Protein AF-0000000083320950 (afdb_homodimer)

InterPro domains:
  IPR020471 Aldo-keto reductase [PIRSF000097] (8-265)
  IPR020471 Aldo-keto reductase [PR00069] (37-61)
  IPR020471 Aldo-keto reductase [PR00069] (94-112)
  IPR020471 Aldo-keto reductase [PR00069] (124-141)
  IPR023210 NADP-dependent oxidoreductase domain [PF00248] (13-264)
  IPR036812 NAD(P)-dependent oxidoreductase domain superfamily [G3DSA:3.20.20.100] (5-274)
  IPR036812 NAD(P)-dependent oxidoreductase domain superfamily [SSF51430] (9-266)

Radius of gyration: 23.73 Å; Cα contacts (8 Å, |Δi|>4): 1122; chains: 2; bounding box: 52×66×56 Å

Secondary structure (DSSP, 8-state):
---STTTTT--EE-EE-TTTTS-GGGHHHHHHHHHHHHHTT--EEE--TTGGGGHHHHHHHHHTTTS-GGG-EEEEEE-GGG-SHHHHHHHHHHHHHHHT-S-EEEEEE-S--SS-HHHHHHHHHHHHHTTSEEEEEEES--HHHHHHHHHSTTGGG--EEEEE-BTTB-GGGTTHHHHHHHHT-EEEEE-TT-STTS--S---HHHHHHHHHHTS-HHHHHHHHHTTTS-EEEE-B-SSHHHHHHHHHGGG----HHHHHHHHHHSPPPSS--PPP--/---STTTTT--EE-EE-TTTTS-GGGHHHHHHHHHHHHHTT--EEE--TTGGGGHHHHHHHHHTTTS-GGG-EEEEEE-GGG-SHHHHHHHHHHHHHHHT-S-EEEEEE-S--SS-HHHHHHHHHHHHHTTSEEEEEEES--HHHHHHHHHSTTGGG--EEEEE-SSS--GGGTTHHHHHHHHT-EEEEE-TT-SSSS--S---HHHHHHHHHHTS-HHHHHHHHHTTTS-EEEE-B-SSHHHHHHHHHGGG----HHHHHHHHHHSPPPSS--PPP--

Nearest PDB structures (foldseek):
  6cia-assembly1_A  TM=9.701E-01  e=3.071E-34  Klebsiella pneumoniae
  6ky6-assembly2_B  TM=9.030E-01  e=4.409E-27  Thermotoga maritima MSB8
  3f7j-assembly2_B  TM=9.180E-01  e=3.684E-20  Bacillus subtilis
  3wg6-assembly4_D  TM=8.428E-01  e=8.407E-19  Candida parapsilosis
  3wg6-assembly2_B  TM=8.362E-01  e=5.664E-17  Candida parapsilosis

Structure (mmCIF, N/CA/C/O backbone):
data_AF-0000000083320950-model_v1
#
loop_
_entity.id
_entity.type
_entity.pdbx_description
1 polymer '2,5-diketo-D-gluconic acid reductase B'
#
loop_
_atom_site.group_PDB
_atom_site.id
_atom_site.type_symbol
_atom_site.label_atom_id
_atom_site.label_alt_id
_atom_site.label_comp_id
_atom_site.label_asym_id
_atom_site.label_entity_id
_atom_site.label_seq_id
_atom_site.pdbx_PDB_ins_code
_atom_site.Cartn_x
_atom_site.Cartn_y
_atom_site.Cartn_z
_atom_site.occupancy
_atom_site.B_iso_or_equiv
_atom_site.auth_seq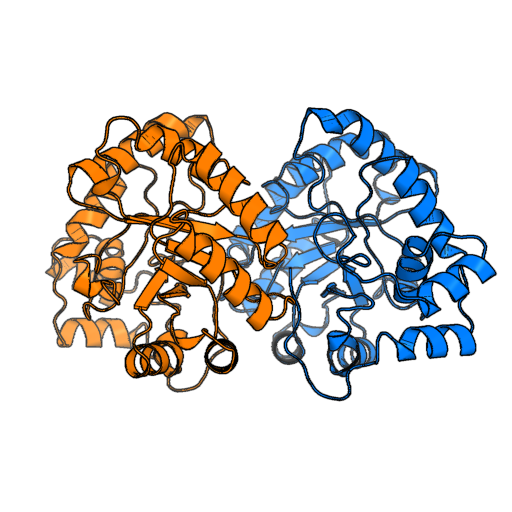_id
_atom_site.auth_comp_id
_atom_site.auth_asym_id
_atom_site.auth_atom_id
_atom_site.pdbx_PDB_model_num
ATOM 1 N N . MET A 1 1 ? -20.391 23.609 9.398 1 37.56 1 MET A N 1
ATOM 2 C CA . MET A 1 1 ? -19.406 22.547 9.492 1 37.56 1 MET A CA 1
ATOM 3 C C . MET A 1 1 ? -18.078 22.984 8.883 1 37.56 1 MET A C 1
ATOM 5 O O . MET A 1 1 ? -18.047 23.656 7.852 1 37.56 1 MET A O 1
ATOM 9 N N . GLU A 1 2 ? -17.031 23.25 9.648 1 46.56 2 GLU A N 1
ATOM 10 C CA . GLU A 1 2 ? -15.727 23.734 9.219 1 46.56 2 GLU A CA 1
ATOM 11 C C . GLU A 1 2 ? -15.211 22.938 8.023 1 46.56 2 GLU A C 1
ATOM 13 O O . GLU A 1 2 ? -15.195 21.703 8.047 1 46.56 2 GLU A O 1
ATOM 18 N N . LYS A 1 3 ? -15.242 23.5 6.902 1 61.16 3 LYS A N 1
ATOM 19 C CA . LYS A 1 3 ? -15.117 22.859 5.594 1 61.16 3 LYS A CA 1
ATOM 20 C C . LYS A 1 3 ? -13.656 22.656 5.215 1 61.16 3 LYS A C 1
ATOM 22 O O . LYS A 1 3 ? -13.352 21.953 4.25 1 61.16 3 LYS A O 1
ATOM 27 N N . SER A 1 4 ? -12.656 23.328 5.996 1 62.25 4 SER A N 1
ATOM 28 C CA . SER A 1 4 ? -11.258 23.203 5.605 1 62.25 4 SER A CA 1
ATOM 29 C C . SER A 1 4 ? -10.344 23.234 6.82 1 62.25 4 SER A C 1
ATOM 31 O O . SER A 1 4 ? -10.766 23.594 7.918 1 62.25 4 SER A O 1
ATOM 33 N N . PHE A 1 5 ? -9.117 22.672 6.605 1 71 5 PHE A N 1
ATOM 34 C CA . PHE A 1 5 ? -8.125 22.719 7.676 1 71 5 PHE A CA 1
ATOM 35 C C . PHE A 1 5 ? -7.898 24.141 8.148 1 71 5 PHE A C 1
ATOM 37 O O . PHE A 1 5 ? -7.75 24.391 9.344 1 71 5 PHE A O 1
ATOM 44 N N . GLN A 1 6 ? -7.973 25.016 7.27 1 55.5 6 GLN A N 1
ATOM 45 C CA . GLN A 1 6 ? -7.742 26.422 7.621 1 55.5 6 GLN A CA 1
ATOM 46 C C . GLN A 1 6 ? -8.828 26.938 8.562 1 55.5 6 GLN A C 1
ATOM 48 O O . GLN A 1 6 ? -8.523 27.625 9.547 1 55.5 6 GLN A O 1
ATOM 53 N N . GLU A 1 7 ? -9.938 26.547 8.242 1 50.44 7 GLU A N 1
ATOM 54 C CA . GLU A 1 7 ? -11.055 27 9.062 1 50.44 7 GLU A CA 1
ATOM 55 C C . GLU A 1 7 ? -11.016 26.375 10.453 1 50.44 7 GLU A C 1
ATOM 57 O O . GLU A 1 7 ? -11.562 26.938 11.406 1 50.44 7 GLU A O 1
ATOM 62 N N . ASN A 1 8 ? -10.258 25.312 10.461 1 54.84 8 ASN A N 1
ATOM 63 C CA . ASN A 1 8 ? -10.156 24.625 11.742 1 54.84 8 ASN A CA 1
ATOM 64 C C . ASN A 1 8 ? -8.828 24.922 12.43 1 54.84 8 ASN A C 1
ATOM 66 O O . ASN A 1 8 ? -8.484 24.266 13.422 1 54.84 8 ASN A O 1
ATOM 70 N N . ASN A 1 9 ? -8.203 26.047 11.938 1 59.62 9 ASN A N 1
ATOM 71 C CA . ASN A 1 9 ? -6.895 26.406 12.461 1 59.62 9 ASN A CA 1
ATOM 72 C C . ASN A 1 9 ? -5.973 25.203 12.547 1 59.62 9 ASN A C 1
ATOM 74 O O . ASN A 1 9 ? -5.293 25 13.555 1 59.62 9 ASN A O 1
ATOM 78 N N . LEU A 1 10 ? -6.199 24.266 11.555 1 66.75 10 LEU A N 1
ATOM 79 C CA . LEU A 1 10 ? -5.465 23.016 11.578 1 66.75 10 LEU A CA 1
ATOM 80 C C . LEU A 1 10 ? -4.363 23 10.523 1 66.75 10 LEU A C 1
ATOM 82 O O . LEU A 1 10 ? -3.635 22.016 10.383 1 66.75 10 LEU A O 1
ATOM 86 N N . SER A 1 11 ? -4.219 24.062 9.734 1 65.31 11 SER A N 1
ATOM 87 C CA . SER A 1 11 ? -3.1 24.062 8.797 1 65.31 11 SER A CA 1
ATOM 88 C C . SER A 1 11 ? -1.766 24.188 9.523 1 65.31 11 SER A C 1
ATOM 90 O O . SER A 1 11 ? -1.722 24.625 10.68 1 65.31 11 SER A O 1
ATOM 92 N N . GLY A 1 12 ? -0.832 23.625 8.859 1 89.12 12 GLY A N 1
ATOM 93 C CA . GLY A 1 12 ? 0.491 23.688 9.461 1 89.12 12 GLY A CA 1
ATOM 94 C C . GLY A 1 12 ? 1.081 22.328 9.758 1 89.12 12 GLY A C 1
ATOM 95 O O . GLY A 1 12 ? 1.312 21.531 8.844 1 89.12 12 GLY A O 1
ATOM 96 N N . LEU A 1 13 ? 1.278 22.109 11.016 1 96.44 13 LEU A N 1
ATOM 97 C CA . LEU A 1 13 ? 2.045 20.938 11.43 1 96.44 13 LEU A CA 1
ATOM 98 C C . LEU A 1 13 ? 1.156 19.938 12.164 1 96.44 13 LEU A C 1
ATOM 100 O O . LEU A 1 13 ? 0.375 20.328 13.039 1 96.44 13 LEU A O 1
ATOM 104 N N . GLY A 1 14 ? 1.091 18.719 11.688 1 97.88 14 GLY A N 1
ATOM 105 C CA . GLY A 1 14 ? 0.548 17.578 12.406 1 97.88 14 GLY A CA 1
ATOM 106 C C . GLY A 1 14 ? 1.589 16.516 12.711 1 97.88 14 GLY A C 1
ATOM 107 O O . GLY A 1 14 ? 2.779 16.719 12.461 1 97.88 14 GLY A O 1
ATOM 108 N N . MET A 1 15 ? 1.146 15.445 13.305 1 98.31 15 MET A N 1
ATOM 109 C CA . MET A 1 15 ? 2.035 14.336 13.648 1 98.31 15 MET A CA 1
ATOM 110 C C . MET A 1 15 ? 1.684 13.086 12.852 1 98.31 15 MET A C 1
ATOM 112 O O . MET A 1 15 ? 0.613 12.508 13.039 1 98.31 15 MET A O 1
ATOM 116 N N . GLY A 1 16 ? 2.566 12.719 11.93 1 97.62 16 GLY A N 1
ATOM 117 C CA . GLY A 1 16 ? 2.439 11.43 11.273 1 97.62 16 GLY A CA 1
ATOM 118 C C . GLY A 1 16 ? 2.98 10.281 12.102 1 97.62 16 GLY A C 1
ATOM 119 O O . GLY A 1 16 ? 3.938 10.453 12.859 1 97.62 16 GLY A O 1
ATOM 120 N N . THR A 1 17 ? 2.393 9.031 11.852 1 97.38 17 THR A N 1
ATOM 121 C CA . THR A 1 17 ? 2.779 7.988 12.797 1 97.38 17 THR A CA 1
ATOM 122 C C . THR A 1 17 ? 3.119 6.695 12.062 1 97.38 17 THR A C 1
ATOM 124 O O . THR A 1 17 ? 3.096 5.617 12.656 1 97.38 17 THR A O 1
ATOM 127 N N . TRP A 1 18 ? 3.346 6.773 10.828 1 91.75 18 TRP A N 1
ATOM 128 C CA . TRP A 1 18 ? 3.834 5.586 10.133 1 91.75 18 TRP A CA 1
ATOM 129 C C . TRP A 1 18 ? 5.117 5.07 10.781 1 91.75 18 TRP A C 1
ATOM 131 O O . TRP A 1 18 ? 6.086 5.82 10.93 1 91.75 18 TRP A O 1
ATOM 141 N N . GLY A 1 19 ? 5.156 3.865 11.172 1 88.31 19 GLY A N 1
ATOM 142 C CA . GLY A 1 19 ? 6.328 3.262 11.797 1 88.31 19 GLY A CA 1
ATOM 143 C C . GLY A 1 19 ? 6.348 3.406 13.305 1 88.31 19 GLY A C 1
ATOM 144 O O . GLY A 1 19 ? 7.246 2.889 13.969 1 88.31 19 GLY A O 1
ATOM 145 N N . ILE A 1 20 ? 5.398 4.121 13.836 1 93.94 20 ILE A N 1
ATOM 146 C CA . ILE A 1 20 ? 5.301 4.328 15.273 1 93.94 20 ILE A CA 1
ATOM 147 C C . ILE A 1 20 ? 4.527 3.174 15.906 1 93.94 20 ILE A C 1
ATOM 149 O O . ILE A 1 20 ? 3.516 2.725 15.367 1 93.94 20 ILE A O 1
ATOM 153 N N . GLY A 1 21 ? 4.941 2.711 17.031 1 93.88 21 GLY A N 1
ATOM 154 C CA . GLY A 1 21 ? 4.227 1.702 17.797 1 93.88 21 GLY A CA 1
ATOM 155 C C . GLY A 1 21 ? 4.551 0.285 17.375 1 93.88 21 GLY A C 1
ATOM 156 O O . GLY A 1 21 ? 3.961 -0.674 17.875 1 93.88 21 GLY A O 1
ATOM 157 N N . GLU A 1 22 ? 5.547 0.138 16.562 1 87.5 22 GLU A N 1
ATOM 158 C CA . GLU A 1 22 ? 5.824 -1.173 15.977 1 87.5 22 GLU A CA 1
ATOM 159 C C . GLU A 1 22 ? 6.961 -1.873 16.719 1 87.5 22 GLU A C 1
ATOM 161 O O . GLU A 1 22 ? 7.137 -3.088 16.594 1 87.5 22 GLU A O 1
ATOM 166 N N . ASP A 1 23 ? 7.715 -1.103 17.469 1 88.25 23 ASP A N 1
ATOM 167 C CA . ASP A 1 23 ? 8.844 -1.608 18.25 1 88.25 23 ASP A CA 1
ATOM 168 C C . ASP A 1 23 ? 8.672 -1.313 19.734 1 88.25 23 ASP A C 1
ATOM 170 O O . ASP A 1 23 ? 8.758 -0.16 20.156 1 88.25 23 ASP A O 1
ATOM 174 N N . ALA A 1 24 ? 8.539 -2.355 20.484 1 90.31 24 ALA A N 1
ATOM 175 C CA . ALA A 1 24 ? 8.266 -2.213 21.906 1 90.31 24 ALA A CA 1
ATOM 176 C C . ALA A 1 24 ? 9.391 -1.448 22.609 1 90.31 24 ALA A C 1
ATOM 178 O O . ALA A 1 24 ? 9.141 -0.718 23.578 1 90.31 24 ALA A O 1
ATOM 179 N N . SER A 1 25 ? 10.586 -1.602 22.141 1 95.12 25 SER A N 1
ATOM 180 C CA . SER A 1 25 ? 11.734 -0.965 22.766 1 95.12 25 SER A CA 1
ATOM 181 C C . SER A 1 25 ? 11.711 0.547 22.578 1 95.12 25 SER A C 1
ATOM 183 O O . SER A 1 25 ? 12.398 1.282 23.281 1 95.12 25 SER A O 1
ATOM 185 N N . LYS A 1 26 ? 10.859 1.024 21.656 1 96.94 26 LYS A N 1
ATOM 186 C CA . LYS A 1 26 ? 10.789 2.451 21.344 1 96.94 26 LYS A CA 1
ATOM 187 C C . LYS A 1 26 ? 9.523 3.074 21.938 1 96.94 26 LYS A C 1
ATOM 189 O O . LYS A 1 26 ? 9.312 4.285 21.828 1 96.94 26 LYS A O 1
ATOM 194 N N . LYS A 1 27 ? 8.742 2.264 22.562 1 97.62 27 LYS A N 1
ATOM 195 C CA . LYS A 1 27 ? 7.406 2.67 22.984 1 97.62 27 LYS A CA 1
ATOM 196 C C . LYS A 1 27 ? 7.473 3.896 23.891 1 97.62 27 LYS A C 1
ATOM 198 O O . LYS A 1 27 ? 6.738 4.863 23.688 1 97.62 27 LYS A O 1
ATOM 203 N N . LYS A 1 28 ? 8.344 3.857 24.844 1 98.19 28 LYS A N 1
ATOM 204 C CA . LYS A 1 28 ? 8.445 4.945 25.812 1 98.19 28 LYS A CA 1
ATOM 205 C C . LYS A 1 28 ? 8.773 6.266 25.125 1 98.19 28 LYS A C 1
ATOM 207 O O . LYS A 1 28 ? 8.133 7.285 25.391 1 98.19 28 LYS A O 1
ATOM 212 N N . ASP A 1 29 ? 9.742 6.23 24.25 1 98.56 29 ASP A N 1
ATOM 213 C CA . ASP A 1 29 ? 10.164 7.43 23.531 1 98.56 29 ASP A CA 1
ATOM 214 C C . ASP A 1 29 ? 9.047 7.934 22.609 1 98.56 29 ASP A C 1
ATOM 216 O O . ASP A 1 29 ? 8.82 9.141 22.516 1 98.56 29 ASP A O 1
ATOM 220 N N . GLU A 1 30 ? 8.391 7.043 21.938 1 98.69 30 GLU A N 1
ATOM 221 C CA . GLU A 1 30 ? 7.336 7.402 21 1 98.69 30 GLU A CA 1
ATOM 222 C C . GLU A 1 30 ? 6.137 8.008 21.719 1 98.69 30 GLU A C 1
ATOM 224 O O . GLU A 1 30 ? 5.562 9 21.266 1 98.69 30 GLU A O 1
ATOM 229 N N . LEU A 1 31 ? 5.816 7.477 22.875 1 98.75 31 LEU A N 1
ATOM 230 C CA . LEU A 1 31 ? 4.766 8.055 23.703 1 98.75 31 LEU A CA 1
ATOM 231 C C . LEU A 1 31 ? 5.129 9.469 24.141 1 98.75 31 LEU A C 1
ATOM 233 O O . LEU A 1 31 ? 4.305 10.383 24.062 1 98.75 31 LEU A O 1
ATOM 237 N N . ALA A 1 32 ? 6.34 9.57 24.562 1 98.75 32 ALA A N 1
ATOM 238 C CA . ALA A 1 32 ? 6.809 10.875 25.031 1 98.75 32 ALA A CA 1
ATOM 239 C C . ALA A 1 32 ? 6.785 11.898 23.906 1 98.75 32 ALA A C 1
ATOM 241 O O . ALA A 1 32 ? 6.426 13.062 24.109 1 98.75 32 ALA A O 1
ATOM 242 N N . ALA A 1 33 ? 7.148 11.508 22.719 1 98.75 33 ALA A N 1
ATOM 243 C CA . ALA A 1 33 ? 7.176 12.414 21.578 1 98.75 33 ALA A CA 1
ATOM 244 C C . ALA A 1 33 ? 5.773 12.898 21.219 1 98.75 33 ALA A C 1
ATOM 246 O O . ALA A 1 33 ? 5.562 14.094 21 1 98.75 33 ALA A O 1
ATOM 247 N N . LEU A 1 34 ? 4.828 11.984 21.188 1 98.75 34 LEU A N 1
ATOM 248 C CA . LEU A 1 34 ? 3.447 12.336 20.875 1 98.75 34 LEU A CA 1
ATOM 249 C C . LEU A 1 34 ? 2.887 13.305 21.922 1 98.75 34 LEU A C 1
ATOM 251 O O . LEU A 1 34 ? 2.281 14.32 21.562 1 98.75 34 LEU A O 1
ATOM 255 N N . ARG A 1 35 ? 3.135 13.031 23.156 1 98.75 35 ARG A N 1
ATOM 256 C CA . ARG A 1 35 ? 2.611 13.875 24.234 1 98.75 35 ARG A CA 1
ATOM 257 C C . ARG A 1 35 ? 3.297 15.234 24.234 1 98.75 35 ARG A C 1
ATOM 259 O O . ARG A 1 35 ? 2.662 16.25 24.531 1 98.75 35 ARG A O 1
ATOM 266 N N . TYR A 1 36 ? 4.59 15.203 23.953 1 98.69 36 TYR A N 1
ATOM 267 C CA . TYR A 1 36 ? 5.281 16.484 23.828 1 98.69 36 TYR A CA 1
ATOM 268 C C . TYR A 1 36 ? 4.621 17.344 22.766 1 98.69 36 TYR A C 1
ATOM 270 O O . TYR A 1 36 ? 4.441 18.562 22.969 1 98.69 36 TYR A O 1
ATOM 278 N N . GLY A 1 37 ? 4.273 16.766 21.594 1 98.12 37 GLY A N 1
ATOM 279 C CA . GLY A 1 37 ? 3.562 17.5 20.547 1 98.12 37 GLY A CA 1
ATOM 280 C C . GLY A 1 37 ? 2.234 18.062 21.031 1 98.12 37 GLY A C 1
ATOM 281 O O . GLY A 1 37 ? 1.955 19.25 20.828 1 98.12 37 GLY A O 1
ATOM 282 N N . LEU A 1 38 ? 1.5 17.25 21.719 1 97.88 38 LEU A N 1
ATOM 283 C CA . LEU A 1 38 ? 0.206 17.672 22.234 1 97.88 38 LEU A CA 1
ATOM 284 C C . LEU A 1 38 ? 0.373 18.797 23.266 1 97.88 38 LEU A C 1
ATOM 286 O O . LEU A 1 38 ? -0.351 19.781 23.219 1 97.88 38 LEU A O 1
ATOM 290 N N . ASP A 1 39 ? 1.307 18.641 24.078 1 98.12 39 ASP A N 1
ATOM 291 C CA . ASP A 1 39 ? 1.548 19.609 25.141 1 98.12 39 ASP A CA 1
ATOM 292 C C . ASP A 1 39 ? 2.062 20.922 24.578 1 98.12 39 ASP A C 1
ATOM 294 O O . ASP A 1 39 ? 2.02 21.953 25.266 1 98.12 39 ASP A O 1
ATOM 298 N N . ASN A 1 40 ? 2.553 20.859 23.375 1 97.19 40 ASN A N 1
ATOM 299 C CA . ASN A 1 40 ? 3.139 22.078 22.797 1 97.19 40 ASN A CA 1
ATOM 300 C C . ASN A 1 40 ? 2.322 22.578 21.625 1 97.19 40 ASN A C 1
ATOM 302 O O . ASN A 1 40 ? 2.869 23.188 20.703 1 97.19 40 ASN A O 1
ATOM 306 N N . GLY A 1 41 ? 1.092 22.266 21.562 1 94.31 41 GLY A N 1
ATOM 307 C CA . GLY A 1 41 ? 0.144 22.984 20.734 1 94.31 41 GLY A CA 1
ATOM 308 C C . GLY A 1 41 ? -0.213 22.25 19.453 1 94.31 41 GLY A C 1
ATOM 309 O O . GLY A 1 41 ? -1.076 22.688 18.703 1 94.31 41 GLY A O 1
ATOM 310 N N . ILE A 1 42 ? 0.445 21.109 19.156 1 96.81 42 ILE A N 1
ATOM 311 C CA . ILE A 1 42 ? 0.049 20.344 17.969 1 96.81 42 ILE A CA 1
ATOM 312 C C . ILE A 1 42 ? -1.266 19.625 18.25 1 96.81 42 ILE A C 1
ATOM 314 O O . ILE A 1 42 ? -1.416 18.969 19.281 1 96.81 42 ILE A O 1
ATOM 318 N N . LYS A 1 43 ? -2.154 19.703 17.281 1 95.5 43 LYS A N 1
ATOM 319 C CA . LYS A 1 43 ? -3.498 19.188 17.531 1 95.5 43 LYS A CA 1
ATOM 320 C C . LYS A 1 43 ? -3.799 17.984 16.641 1 95.5 43 LYS A C 1
ATOM 322 O O . LYS A 1 43 ? -4.742 17.234 16.906 1 95.5 43 LYS A O 1
ATOM 327 N N . VAL A 1 44 ? -3.041 17.828 15.586 1 97.88 44 VAL A N 1
ATOM 328 C CA . VAL A 1 44 ? -3.395 16.812 14.586 1 97.88 44 VAL A CA 1
ATOM 329 C C . VAL A 1 44 ? -2.494 15.594 14.75 1 97.88 44 VAL A C 1
ATOM 331 O O . VAL A 1 44 ? -1.271 15.719 14.828 1 97.88 44 VAL A O 1
ATOM 334 N N . ILE A 1 45 ? -3.035 14.414 14.891 1 98.44 45 ILE A N 1
ATOM 335 C CA . ILE A 1 45 ? -2.348 13.125 14.812 1 98.44 45 ILE A CA 1
ATOM 336 C C . ILE A 1 45 ? -2.912 12.305 13.664 1 98.44 45 ILE A C 1
ATOM 338 O O . ILE A 1 45 ? -4.129 12.117 13.562 1 98.44 45 ILE A O 1
ATOM 342 N N . ASP A 1 46 ? -2.076 11.883 12.789 1 98.56 46 ASP A N 1
ATOM 343 C CA . ASP A 1 46 ? -2.451 11.062 11.641 1 98.56 46 ASP A CA 1
ATOM 344 C C . ASP A 1 46 ? -1.964 9.625 11.82 1 98.56 46 ASP A C 1
ATOM 346 O O . ASP A 1 46 ? -0.8 9.391 12.148 1 98.56 46 ASP A O 1
ATOM 350 N N . THR A 1 47 ? -2.822 8.672 11.562 1 98.62 47 THR A N 1
ATOM 351 C CA . THR A 1 47 ? -2.502 7.25 11.633 1 98.62 47 THR A CA 1
ATOM 352 C C . THR A 1 47 ? -3.314 6.461 10.609 1 98.62 47 THR A C 1
ATOM 354 O O . THR A 1 47 ? -3.824 7.027 9.641 1 98.62 47 THR A O 1
ATOM 357 N N . ALA A 1 48 ? -3.252 5.137 10.664 1 97.94 48 ALA A N 1
ATOM 358 C CA . ALA A 1 48 ? -3.994 4.234 9.781 1 97.94 48 ALA A CA 1
ATOM 359 C C . ALA A 1 48 ? -4.082 2.834 10.383 1 97.94 48 ALA A C 1
ATOM 3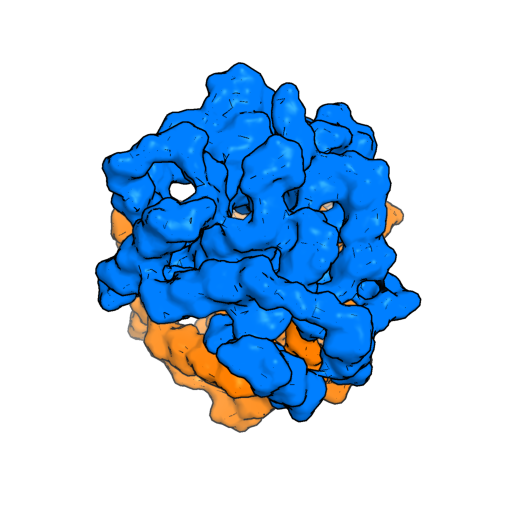61 O O . ALA A 1 48 ? -3.193 2.416 11.133 1 97.94 48 ALA A O 1
ATOM 362 N N . GLU A 1 49 ? -5.137 2.143 9.984 1 95.88 49 GLU A N 1
ATOM 363 C CA . GLU A 1 49 ? -5.242 0.755 10.422 1 95.88 49 GLU A CA 1
ATOM 364 C C . GLU A 1 49 ? -4.066 -0.075 9.914 1 95.88 49 GLU A C 1
ATOM 366 O O . GLU A 1 49 ? -3.65 -1.033 10.57 1 95.88 49 GLU A O 1
ATOM 371 N N . MET A 1 50 ? -3.549 0.401 8.875 1 90.31 50 MET A N 1
ATOM 372 C CA . MET A 1 50 ? -2.463 -0.324 8.219 1 90.31 50 MET A CA 1
ATOM 373 C C . MET A 1 50 ? -1.166 -0.187 9.008 1 90.31 50 MET A C 1
ATOM 375 O O . MET A 1 50 ? -0.308 -1.07 8.961 1 90.31 50 MET A O 1
ATOM 379 N N . TYR A 1 51 ? -0.916 0.863 9.688 1 92.81 51 TYR A N 1
ATOM 380 C CA . TYR A 1 51 ? 0.352 1.121 10.367 1 92.81 51 TYR A CA 1
ATOM 381 C C . TYR A 1 51 ? 0.596 0.103 11.469 1 92.81 51 TYR A C 1
ATOM 383 O O . TYR A 1 51 ? -0.091 0.113 12.492 1 92.81 51 TYR A O 1
ATOM 391 N N . GLY A 1 52 ? 1.597 -0.789 11.148 1 88 52 GLY A N 1
ATOM 392 C CA . GLY A 1 52 ? 1.847 -1.862 12.094 1 88 52 GLY A CA 1
ATOM 393 C C . GLY A 1 52 ? 0.647 -2.768 12.305 1 88 52 GLY A C 1
ATOM 394 O O . GLY A 1 52 ? 0.541 -3.441 13.328 1 88 52 GLY A O 1
ATOM 395 N N . GLU A 1 53 ? -0.308 -2.648 11.367 1 87.38 53 GLU A N 1
ATOM 396 C CA . GLU A 1 53 ? -1.553 -3.404 11.461 1 87.38 53 GLU A CA 1
ATOM 397 C C . GLU A 1 53 ? -2.283 -3.109 12.766 1 87.38 53 GLU A C 1
ATOM 399 O O . GLU A 1 53 ? -2.629 -4.027 13.516 1 87.38 53 GLU A O 1
ATOM 404 N N . GLY A 1 54 ? -2.41 -1.849 13.055 1 93.62 54 GLY A N 1
ATOM 405 C CA . GLY A 1 54 ? -3.178 -1.419 14.211 1 93.62 54 GLY A CA 1
ATOM 406 C C . GLY A 1 54 ? -2.311 -1.022 15.391 1 93.62 54 GLY A C 1
ATOM 407 O O . GLY A 1 54 ? -2.781 -0.368 16.312 1 93.62 54 GLY A O 1
ATOM 408 N N . LYS A 1 55 ? -1.059 -1.309 15.375 1 93.38 55 LYS A N 1
ATOM 409 C CA . LYS A 1 55 ? -0.181 -1.04 16.516 1 93.38 55 LYS A CA 1
ATOM 410 C C . LYS A 1 55 ? -0.002 0.461 16.719 1 93.38 55 LYS A C 1
ATOM 412 O O . LYS A 1 55 ? 0.06 0.928 17.859 1 93.38 55 LYS A O 1
ATOM 417 N N . SER A 1 56 ? 0.112 1.195 15.664 1 97.19 56 SER A N 1
ATOM 418 C CA . SER A 1 56 ? 0.225 2.645 15.797 1 97.19 56 SER A CA 1
ATOM 419 C C . SER A 1 56 ? -1.021 3.24 16.438 1 97.19 56 SER A C 1
ATOM 421 O O . SER A 1 56 ? -0.92 4.078 17.344 1 97.19 56 SER A O 1
ATOM 423 N N . GLU A 1 57 ? -2.178 2.777 15.984 1 98.69 57 GLU A N 1
ATOM 424 C CA . GLU A 1 57 ? -3.424 3.244 16.594 1 98.69 57 GLU A CA 1
ATOM 425 C C . GLU A 1 57 ? -3.473 2.926 18.078 1 98.69 57 GLU A C 1
ATOM 427 O O . GLU A 1 57 ? -3.904 3.756 18.875 1 98.69 57 GLU A O 1
ATOM 432 N N . LYS A 1 58 ? -3.051 1.735 18.438 1 98.25 58 LYS A N 1
ATOM 433 C CA . LYS A 1 58 ? -3.053 1.345 19.844 1 98.25 58 LYS A CA 1
ATOM 434 C C . LYS A 1 58 ? -2.15 2.256 20.672 1 98.25 58 LYS A C 1
ATOM 436 O O . LYS A 1 58 ? -2.541 2.715 21.75 1 98.25 58 LYS A O 1
ATOM 441 N N . LEU A 1 59 ? -1.009 2.5 20.156 1 98.62 59 LEU A N 1
ATOM 442 C CA . LEU A 1 59 ? -0.08 3.365 20.875 1 98.62 59 LEU A CA 1
ATOM 443 C C . LEU A 1 59 ? -0.642 4.777 21 1 98.62 59 LEU A C 1
ATOM 445 O O . LEU A 1 59 ? -0.512 5.406 22.062 1 98.62 59 LEU A O 1
ATOM 449 N N . ILE A 1 60 ? -1.227 5.289 19.984 1 98.81 60 ILE A N 1
ATOM 450 C CA . ILE A 1 60 ? -1.828 6.617 20 1 98.81 60 ILE A CA 1
ATOM 451 C C . ILE A 1 60 ? -2.949 6.664 21.047 1 98.81 60 ILE A C 1
ATOM 453 O O . ILE A 1 60 ? -3.092 7.648 21.766 1 98.81 60 ILE A O 1
ATOM 457 N N . GLY A 1 61 ? -3.783 5.582 21.047 1 98.81 61 GLY A N 1
ATOM 458 C CA . GLY A 1 61 ? -4.801 5.5 22.078 1 98.81 61 GLY A CA 1
ATOM 459 C C . GLY A 1 61 ? -4.25 5.691 23.484 1 98.81 61 GLY A C 1
ATOM 460 O O . GLY A 1 61 ? -4.844 6.398 24.297 1 98.81 61 GLY A O 1
ATOM 461 N N . GLU A 1 62 ? -3.152 5.062 23.734 1 98.62 62 GLU A N 1
ATOM 462 C CA . GLU A 1 62 ? -2.477 5.223 25.016 1 98.62 62 GLU A CA 1
ATOM 463 C C . GLU A 1 62 ? -1.971 6.652 25.188 1 98.62 62 GLU A C 1
ATOM 465 O O . GLU A 1 62 ? -2.094 7.23 26.281 1 98.62 62 GLU A O 1
ATOM 470 N N . ALA A 1 63 ? -1.436 7.234 24.156 1 98.75 63 ALA A N 1
ATOM 471 C CA . ALA A 1 63 ? -0.82 8.562 24.219 1 98.75 63 ALA A CA 1
ATOM 472 C C . ALA A 1 63 ? -1.854 9.633 24.547 1 98.75 63 ALA A C 1
ATOM 474 O O . ALA A 1 63 ? -1.545 10.609 25.234 1 98.75 63 ALA A O 1
ATOM 475 N N . ILE A 1 64 ? -3.072 9.438 24.109 1 98.44 64 ILE A N 1
ATOM 476 C CA . ILE A 1 64 ? -4.016 10.539 24.203 1 98.44 64 ILE A CA 1
ATOM 477 C C . ILE A 1 64 ? -4.867 10.391 25.469 1 98.44 64 ILE A C 1
ATOM 479 O O . ILE A 1 64 ? -5.715 11.242 25.75 1 98.44 64 ILE A O 1
ATOM 483 N N . LYS A 1 65 ? -4.621 9.258 26.188 1 97.62 65 LYS A N 1
ATOM 484 C CA . LYS A 1 65 ? -5.316 9.117 27.469 1 97.62 65 LYS A CA 1
ATOM 485 C C . LYS A 1 65 ? -5.02 10.305 28.375 1 97.62 65 LYS A C 1
ATOM 487 O O . LYS A 1 65 ? -3.861 10.703 28.531 1 97.62 65 LYS A O 1
ATOM 492 N N . GLY A 1 66 ? -6.082 10.859 28.953 1 96.75 66 GLY A N 1
ATOM 493 C CA . GLY A 1 66 ? -5.906 11.969 29.875 1 96.75 66 GLY A CA 1
ATOM 494 C C . GLY A 1 66 ? -6.031 13.328 29.219 1 96.75 66 GLY A C 1
ATOM 495 O O . GLY A 1 66 ? -6.133 14.352 29.891 1 96.75 66 GLY A O 1
ATOM 496 N N . TYR A 1 67 ? -5.934 13.375 27.938 1 97.88 67 TYR A N 1
ATOM 497 C CA . TYR A 1 67 ? -6.141 14.633 27.219 1 97.88 67 TYR A CA 1
ATOM 498 C C . TYR A 1 67 ? -7.613 14.828 26.891 1 97.88 67 TYR A C 1
ATOM 500 O O . TYR A 1 67 ? -8.383 13.867 26.828 1 97.88 67 TYR A O 1
ATOM 508 N N . ASP A 1 68 ? -7.977 16.078 26.734 1 97.56 68 ASP A N 1
ATOM 509 C CA . ASP A 1 68 ? -9.312 16.406 26.234 1 97.56 68 ASP A CA 1
ATOM 510 C C . ASP A 1 68 ? -9.453 16.016 24.766 1 97.56 68 ASP A C 1
ATOM 512 O O . ASP A 1 68 ? -8.898 16.672 23.891 1 97.56 68 ASP A O 1
ATOM 516 N N . ARG A 1 69 ? -10.188 14.977 24.5 1 97.5 69 ARG A N 1
ATOM 517 C CA . ARG A 1 69 ? -10.352 14.414 23.172 1 97.5 69 ARG A CA 1
ATOM 518 C C . ARG A 1 69 ? -10.852 15.469 22.188 1 97.5 69 ARG A C 1
ATOM 520 O O . ARG A 1 69 ? -10.477 15.453 21.016 1 97.5 69 ARG A O 1
ATOM 527 N N . SER A 1 70 ? -11.578 16.422 22.656 1 95.88 70 SER A N 1
ATOM 528 C CA . SER A 1 70 ? -12.18 17.438 21.781 1 95.88 70 SER A CA 1
ATOM 529 C C . SER A 1 70 ? -11.125 18.406 21.266 1 95.88 70 SER A C 1
ATOM 531 O O . SER A 1 70 ? -11.383 19.156 20.312 1 95.88 70 SER A O 1
ATOM 533 N N . GLN A 1 71 ? -9.969 18.375 21.797 1 94.75 71 GLN A N 1
ATOM 534 C CA . GLN A 1 71 ? -8.898 19.281 21.406 1 94.75 71 GLN A CA 1
ATOM 535 C C . GLN A 1 71 ? -7.922 18.609 20.453 1 94.75 71 GLN A C 1
ATOM 537 O O . GLN A 1 71 ? -6.945 19.219 20 1 94.75 71 GLN A O 1
ATOM 542 N N . ILE A 1 72 ? -8.164 17.375 20.125 1 96.81 72 ILE A N 1
ATOM 543 C CA . ILE A 1 72 ? -7.301 16.578 19.25 1 96.81 72 ILE A CA 1
ATOM 544 C C . ILE A 1 72 ? -8.023 16.281 17.938 1 96.81 72 ILE A C 1
ATOM 546 O O . ILE A 1 72 ? -9.195 15.883 17.938 1 96.81 72 ILE A O 1
ATOM 550 N N . PHE A 1 73 ? -7.398 16.641 16.828 1 97.69 73 PHE A N 1
ATOM 551 C CA . PHE A 1 73 ? -7.879 16.25 15.508 1 97.69 73 PHE A CA 1
ATOM 552 C C . PHE A 1 73 ? -7.258 14.938 15.07 1 97.69 73 PHE A C 1
ATOM 554 O O . PHE A 1 73 ? -6.094 14.898 14.656 1 97.69 73 PHE A O 1
ATOM 561 N N . LEU A 1 74 ? -7.996 13.875 15.117 1 98.25 74 LEU A N 1
ATOM 562 C CA . LEU A 1 74 ? -7.488 12.523 14.898 1 98.25 74 LEU A CA 1
ATOM 563 C C . LEU A 1 74 ? -7.871 12.016 13.516 1 98.25 74 LEU A C 1
ATOM 565 O O . LEU A 1 74 ? -9.055 11.992 13.164 1 98.25 74 LEU A O 1
ATOM 569 N N . ILE A 1 75 ? -6.848 11.695 12.727 1 98.75 75 ILE A N 1
ATOM 570 C CA . ILE A 1 75 ? -7.016 11.172 11.375 1 98.75 75 ILE A CA 1
ATOM 571 C C . ILE A 1 75 ? -6.633 9.695 11.344 1 98.75 75 ILE A C 1
ATOM 573 O O . ILE A 1 75 ? -5.574 9.312 11.852 1 98.75 75 ILE A O 1
ATOM 577 N N . SER A 1 76 ? -7.457 8.836 10.836 1 98.81 76 SER A N 1
ATOM 578 C CA . SER A 1 76 ? -7.066 7.473 10.508 1 98.81 76 SER A CA 1
ATOM 579 C C . SER A 1 76 ? -7.531 7.086 9.109 1 98.81 76 SER A C 1
ATOM 581 O O . SER A 1 76 ? -8.094 7.914 8.383 1 98.81 76 SER A O 1
ATOM 583 N N . LYS A 1 77 ? -7.098 5.938 8.672 1 98.69 77 LYS A N 1
ATOM 584 C CA . LYS A 1 77 ? -7.367 5.496 7.309 1 98.69 77 LYS A CA 1
ATOM 585 C C . LYS A 1 77 ? -7.734 4.016 7.273 1 98.69 77 LYS A C 1
ATOM 587 O O . LYS A 1 77 ? -7.371 3.258 8.18 1 98.69 77 LYS A O 1
ATOM 592 N N . PHE A 1 78 ? -8.469 3.719 6.258 1 97.25 78 PHE A N 1
ATOM 593 C CA . PHE A 1 78 ? -8.812 2.316 6.059 1 97.25 78 PHE A CA 1
ATOM 594 C C . PHE A 1 78 ? -8.281 1.815 4.719 1 97.25 78 PHE A C 1
ATOM 596 O O . PHE A 1 78 ? -8.102 2.6 3.783 1 97.25 78 PHE A O 1
ATOM 603 N N . TYR A 1 79 ? -8.102 0.565 4.684 1 91.19 79 TYR A N 1
ATOM 604 C CA . TYR A 1 79 ? -7.633 -0.1 3.475 1 91.19 79 TYR A CA 1
ATOM 605 C C . TYR A 1 79 ? -8.656 0.017 2.354 1 91.19 79 TYR A C 1
ATOM 607 O O . TYR A 1 79 ? -9.867 0.058 2.609 1 91.19 79 TYR A O 1
ATOM 615 N N . PRO A 1 80 ? -8.172 -0.048 1.128 1 90.19 80 PRO A N 1
ATOM 616 C CA . PRO A 1 80 ? -9.109 -0.003 -0 1 90.19 80 PRO A CA 1
ATOM 617 C C . PRO A 1 80 ? -10.07 -1.188 -0.016 1 90.19 80 PRO A C 1
ATOM 619 O O . PRO A 1 80 ? -11.219 -1.05 -0.454 1 90.19 80 PRO A O 1
ATOM 622 N N . TYR A 1 81 ? -9.672 -2.316 0.505 1 84.25 81 TYR A N 1
ATOM 623 C CA . TYR A 1 81 ? -10.562 -3.471 0.459 1 84.25 81 TYR A CA 1
ATOM 624 C C . TYR A 1 81 ? -11.625 -3.387 1.552 1 84.25 81 TYR A C 1
ATOM 626 O O . TYR A 1 81 ? -12.555 -4.195 1.588 1 84.25 81 TYR A O 1
ATOM 634 N N . HIS A 1 82 ? -11.562 -2.432 2.377 1 92.62 82 HIS A N 1
ATOM 635 C CA . HIS A 1 82 ? -12.594 -2.166 3.379 1 92.62 82 HIS A CA 1
ATOM 636 C C . HIS A 1 82 ? -13.562 -1.091 2.9 1 92.62 82 HIS A C 1
ATOM 638 O O . HIS A 1 82 ? -14.453 -0.674 3.646 1 92.62 82 HIS A O 1
ATOM 644 N N . ALA A 1 83 ? -13.484 -0.696 1.624 1 94.12 83 ALA A N 1
ATOM 645 C CA . ALA A 1 83 ? -14.172 0.508 1.159 1 94.12 83 ALA A CA 1
ATOM 646 C C . ALA A 1 83 ? -15.586 0.191 0.697 1 94.12 83 ALA A C 1
ATOM 648 O O . ALA A 1 83 ? -16.016 0.626 -0.377 1 94.12 83 ALA A O 1
ATOM 649 N N . SER A 1 84 ? -16.266 -0.579 1.357 1 91.62 84 SER A N 1
ATOM 650 C CA . SER A 1 84 ? -17.703 -0.79 1.275 1 91.62 84 SER A CA 1
ATOM 651 C C . SER A 1 84 ? -18.391 -0.422 2.586 1 91.62 84 SER A C 1
ATOM 653 O O . SER A 1 84 ? -17.766 -0.45 3.648 1 91.62 84 SER A O 1
ATOM 655 N N . PRO A 1 85 ? -19.672 -0.051 2.537 1 96.06 85 PRO A N 1
ATOM 656 C CA . PRO A 1 85 ? -20.312 0.466 3.746 1 96.06 85 PRO A CA 1
ATOM 657 C C . PRO A 1 85 ? -20.172 -0.469 4.941 1 96.06 85 PRO A C 1
ATOM 659 O O . PRO A 1 85 ? -19.766 -0.032 6.023 1 96.06 85 PRO A O 1
ATOM 662 N N . GLU A 1 86 ? -20.375 -1.696 4.781 1 94.81 86 GLU A N 1
ATOM 663 C CA . GLU A 1 86 ? -20.297 -2.648 5.887 1 94.81 86 GLU A CA 1
ATOM 664 C C . GLU A 1 86 ? -18.859 -2.795 6.391 1 94.81 86 GLU A C 1
ATOM 666 O O . GLU A 1 86 ? -18.625 -2.775 7.602 1 94.81 86 GLU A O 1
ATOM 671 N N . LEU A 1 87 ? -17.938 -2.912 5.504 1 93.56 87 LEU A N 1
ATOM 672 C CA . LEU A 1 87 ? -16.547 -3.141 5.879 1 93.56 87 LEU A CA 1
ATOM 673 C C . LEU A 1 87 ? -15.914 -1.869 6.438 1 93.56 87 LEU A C 1
ATOM 675 O O . LEU A 1 87 ? -15.055 -1.933 7.32 1 93.56 87 LEU A O 1
ATOM 679 N N . GLU A 1 88 ? -16.359 -0.755 5.867 1 97.31 88 GLU A N 1
ATOM 680 C CA . GLU A 1 88 ? -15.938 0.522 6.438 1 97.31 88 GLU A CA 1
ATOM 681 C C . GLU A 1 88 ? -16.297 0.61 7.914 1 97.31 88 GLU A C 1
ATOM 683 O O . GLU A 1 88 ? -15.477 0.995 8.742 1 97.31 88 GLU A O 1
ATOM 688 N N . ARG A 1 89 ? -17.516 0.248 8.188 1 97.81 89 ARG A N 1
ATOM 689 C CA . ARG A 1 89 ? -18 0.309 9.562 1 97.81 89 ARG A CA 1
ATOM 690 C C . ARG A 1 89 ? -17.188 -0.608 10.469 1 97.81 89 ARG A C 1
ATOM 692 O O . ARG A 1 89 ? -16.75 -0.196 11.539 1 97.81 89 ARG A O 1
ATOM 699 N N . GLN A 1 90 ? -16.984 -1.778 10.031 1 97.25 90 GLN A N 1
ATOM 700 C CA . GLN A 1 90 ? -16.219 -2.738 10.812 1 97.25 90 GLN A CA 1
ATOM 701 C C . GLN A 1 90 ? -14.797 -2.236 11.062 1 97.25 90 GLN A C 1
ATOM 703 O O . GLN A 1 90 ? -14.281 -2.326 12.18 1 97.25 90 GLN A O 1
ATOM 708 N N . SER A 1 91 ? -14.211 -1.727 10 1 97.38 91 SER A N 1
ATOM 709 C CA . SER A 1 91 ? -12.852 -1.201 10.102 1 97.38 91 SER A CA 1
ATOM 710 C C . SER A 1 91 ? -12.781 -0.024 11.07 1 97.38 91 SER A C 1
ATOM 712 O O . SER A 1 91 ? -11.891 0.044 11.914 1 97.38 91 SER A O 1
ATOM 714 N N . LEU A 1 92 ? -13.75 0.87 10.953 1 98.81 92 LEU A N 1
ATOM 715 C CA . LEU A 1 92 ? -13.789 2.041 11.82 1 98.81 92 LEU A CA 1
ATOM 716 C C . LEU A 1 92 ? -13.969 1.63 13.281 1 98.81 92 LEU A C 1
ATOM 718 O O . LEU A 1 92 ? -13.289 2.158 14.164 1 98.81 92 LEU A O 1
ATOM 722 N N . GLU A 1 93 ? -14.836 0.688 13.531 1 98.62 93 GLU A N 1
ATOM 723 C CA . GLU A 1 93 ? -15.07 0.243 14.906 1 98.62 93 GLU A CA 1
ATOM 724 C C . GLU A 1 93 ? -13.805 -0.329 15.531 1 98.62 93 GLU A C 1
ATOM 726 O O . GLU A 1 93 ? -13.508 -0.068 16.703 1 98.62 93 GLU A O 1
ATOM 731 N N . LYS A 1 94 ? -13.078 -1.042 14.781 1 98.25 94 LYS A N 1
ATOM 732 C CA . LYS A 1 94 ? -11.812 -1.575 15.266 1 98.25 94 LYS A CA 1
ATOM 733 C C . LYS A 1 94 ? -10.805 -0.455 15.539 1 98.25 94 LYS A C 1
ATOM 735 O O . LYS A 1 94 ? -10.102 -0.478 16.547 1 98.25 94 LYS A O 1
ATOM 740 N N . SER A 1 95 ? -10.719 0.504 14.602 1 98.81 95 SER A N 1
ATOM 741 C CA . SER A 1 95 ? -9.828 1.646 14.789 1 98.81 95 SER A CA 1
ATOM 742 C C . SER A 1 95 ? -10.188 2.432 16.047 1 98.81 95 SER A C 1
ATOM 744 O O . SER A 1 95 ? -9.312 2.787 16.828 1 98.81 95 SER A O 1
ATOM 746 N N . LEU A 1 96 ? -11.523 2.695 16.188 1 98.88 96 LEU A N 1
ATOM 747 C CA . LEU A 1 96 ? -11.984 3.439 17.359 1 98.88 96 LEU A CA 1
ATOM 748 C C . LEU A 1 96 ? -11.656 2.688 18.641 1 98.88 96 LEU A C 1
ATOM 750 O O . LEU A 1 96 ? -11.266 3.297 19.641 1 98.88 96 LEU A O 1
ATOM 754 N N . LYS A 1 97 ? -11.844 1.388 18.594 1 98.69 97 LYS A N 1
ATOM 755 C CA . LYS A 1 97 ? -11.5 0.567 19.766 1 98.69 97 LYS A CA 1
ATOM 756 C C . LYS A 1 97 ? -10.016 0.677 20.094 1 98.69 97 LYS A C 1
ATOM 758 O O . LYS A 1 97 ? -9.648 0.875 21.25 1 98.69 97 LYS A O 1
ATOM 763 N N . ARG A 1 98 ? -9.133 0.554 19.141 1 98.56 98 ARG A N 1
ATOM 764 C CA . ARG A 1 98 ? -7.695 0.643 19.359 1 98.56 98 ARG A CA 1
ATOM 765 C C . ARG A 1 98 ? -7.301 2.027 19.859 1 98.56 98 ARG A C 1
ATOM 767 O O . ARG A 1 98 ? -6.453 2.152 20.75 1 98.56 98 ARG A O 1
ATOM 774 N N . LEU A 1 99 ? -7.945 3.059 19.312 1 98.81 99 LEU A N 1
ATOM 775 C CA . LEU A 1 99 ? -7.617 4.441 19.641 1 98.81 99 LEU A CA 1
ATOM 776 C C . LEU A 1 99 ? -8.234 4.848 20.969 1 98.81 99 LEU A C 1
ATOM 778 O O . LEU A 1 99 ? -7.844 5.855 21.562 1 98.81 99 LEU A O 1
ATOM 782 N N . GLY A 1 100 ? -9.242 4.074 21.422 1 98.5 100 GLY A N 1
ATOM 783 C CA . GLY A 1 100 ? -9.898 4.391 22.672 1 98.5 100 GLY A CA 1
ATOM 784 C C . GLY A 1 100 ? -10.727 5.66 22.609 1 98.5 100 GLY A C 1
ATOM 785 O O . GLY A 1 100 ? -10.695 6.48 23.531 1 98.5 100 GLY A O 1
ATOM 786 N N . THR A 1 101 ? -11.422 5.938 21.516 1 98.62 101 THR A N 1
ATOM 787 C CA . THR A 1 101 ? -12.266 7.109 21.344 1 98.62 101 THR A CA 1
ATOM 788 C C . THR A 1 101 ? -13.555 6.738 20.609 1 98.62 101 THR A C 1
ATOM 790 O O . THR A 1 101 ? -13.672 5.629 20.078 1 98.62 101 THR A O 1
ATOM 793 N N . ASP A 1 102 ? -14.516 7.602 20.594 1 98.31 102 ASP A N 1
ATOM 794 C CA . ASP A 1 102 ? -15.836 7.273 20.062 1 98.31 102 ASP A CA 1
ATOM 795 C C . ASP A 1 102 ? -16 7.816 18.641 1 98.31 102 ASP A C 1
ATOM 797 O O . ASP A 1 102 ? -16.969 7.496 17.953 1 98.31 102 ASP A O 1
ATOM 801 N N . TYR A 1 103 ? -15.023 8.664 18.25 1 98.69 103 TYR A N 1
ATOM 802 C CA . TYR A 1 103 ? -15.125 9.219 16.906 1 98.69 103 TYR A CA 1
ATOM 803 C C . TYR A 1 103 ? -13.75 9.562 16.344 1 98.69 103 TYR A C 1
ATOM 805 O O . TYR A 1 103 ? -12.773 9.648 17.094 1 98.69 103 TYR A O 1
ATOM 813 N N . LEU A 1 104 ? -13.695 9.695 15.031 1 98.69 104 LEU A N 1
ATOM 814 C CA . LEU A 1 104 ? -12.562 10.289 14.32 1 98.69 104 LEU A CA 1
ATOM 815 C C . LEU A 1 104 ? -12.93 11.664 13.773 1 98.69 104 LEU A C 1
ATOM 817 O O . LEU A 1 104 ? -14.07 11.898 13.367 1 98.69 104 LEU A O 1
ATOM 821 N N . ASP A 1 105 ? -11.938 12.531 13.758 1 98.25 105 ASP A N 1
ATOM 822 C CA . ASP A 1 105 ? -12.156 13.828 13.125 1 98.25 105 ASP A CA 1
ATOM 823 C C . ASP A 1 105 ? -12.117 13.711 11.609 1 98.25 105 ASP A C 1
ATOM 825 O O . ASP A 1 105 ? -12.828 14.43 10.906 1 98.25 105 ASP A O 1
ATOM 829 N N . LEU A 1 106 ? -11.297 12.844 11.117 1 98.62 106 LEU A N 1
ATOM 830 C CA . LEU A 1 106 ? -11.164 12.617 9.68 1 98.62 106 LEU A CA 1
ATOM 831 C C . LEU A 1 106 ? -10.836 11.156 9.391 1 98.62 106 LEU A C 1
ATOM 833 O O . LEU A 1 106 ? -9.914 10.586 9.984 1 98.62 106 LEU A O 1
ATOM 837 N N . TYR A 1 107 ? -11.609 10.539 8.555 1 98.88 107 TYR A N 1
ATOM 838 C CA . TYR A 1 107 ? -11.43 9.156 8.141 1 98.88 107 TYR A CA 1
ATOM 839 C C . TYR A 1 107 ? -11.172 9.055 6.645 1 98.88 107 TYR A C 1
ATOM 841 O O . TYR A 1 107 ? -11.969 9.539 5.836 1 98.88 107 TYR A O 1
ATOM 849 N N . LEU A 1 108 ? -10.016 8.469 6.23 1 98.88 108 LEU A N 1
ATOM 850 C CA . LEU A 1 108 ? -9.578 8.523 4.836 1 98.88 108 LEU A CA 1
ATOM 851 C C . LEU A 1 108 ? -9.562 7.133 4.215 1 98.88 108 LEU A C 1
ATOM 853 O O . LEU A 1 108 ? -9.141 6.168 4.859 1 98.88 108 LEU A O 1
ATOM 857 N N . LEU A 1 109 ? -10.016 7.012 2.975 1 98.44 109 LEU A N 1
ATOM 858 C CA . LEU A 1 109 ? -9.609 5.891 2.135 1 98.44 109 LEU A CA 1
ATOM 859 C C . LEU A 1 109 ? -8.109 5.953 1.844 1 98.44 109 LEU A C 1
ATOM 861 O O . LEU A 1 109 ? -7.625 6.934 1.274 1 98.44 109 LEU A O 1
ATOM 865 N N . HIS A 1 110 ? -7.375 4.91 2.178 1 96.56 110 HIS A N 1
ATOM 866 C CA . HIS A 1 110 ? -5.918 4.973 2.236 1 96.56 110 HIS A CA 1
ATOM 867 C C . HIS A 1 110 ? -5.316 5.098 0.84 1 96.56 110 HIS A C 1
ATOM 869 O O . HIS A 1 110 ? -4.273 5.734 0.665 1 96.56 110 HIS A O 1
ATOM 875 N N . TRP A 1 111 ? -5.82 4.457 -0.166 1 91.38 111 TRP A N 1
ATOM 876 C CA . TRP A 1 111 ? -5.543 4.656 -1.585 1 91.38 111 TRP A CA 1
ATOM 877 C C . TRP A 1 111 ? -6.699 4.148 -2.441 1 91.38 111 TRP A C 1
ATOM 879 O O . TRP A 1 111 ? -7.629 3.521 -1.93 1 91.38 111 TRP A O 1
ATOM 889 N N . ARG A 1 112 ? -6.598 4.508 -3.68 1 90.19 112 ARG A N 1
ATOM 890 C CA . ARG A 1 112 ? -7.645 4.094 -4.605 1 90.19 112 ARG A CA 1
ATOM 891 C C . ARG A 1 112 ? -7.664 2.58 -4.77 1 90.19 112 ARG A C 1
ATOM 893 O O . ARG A 1 112 ? -6.621 1.959 -4.988 1 90.19 112 ARG A O 1
ATOM 900 N N . GLY A 1 113 ? -8.859 1.993 -4.52 1 86.12 113 GLY A N 1
ATOM 901 C CA . GLY A 1 113 ? -9.047 0.564 -4.719 1 86.12 113 GLY A CA 1
ATOM 902 C C . GLY A 1 113 ? -10.078 0.24 -5.777 1 86.12 113 GLY A C 1
ATOM 903 O O . GLY A 1 113 ? -10.367 1.068 -6.645 1 86.12 113 GLY A O 1
ATOM 904 N N . ASP A 1 114 ? -10.609 -0.929 -5.719 1 79.88 114 ASP A N 1
ATOM 905 C CA . ASP A 1 114 ? -11.477 -1.406 -6.793 1 79.88 114 ASP A CA 1
ATOM 906 C C . ASP A 1 114 ? -12.945 -1.235 -6.434 1 79.88 114 ASP A C 1
ATOM 908 O O . ASP A 1 114 ? -13.828 -1.458 -7.266 1 79.88 114 ASP A O 1
ATOM 912 N N . LYS A 1 115 ? -13.227 -0.813 -5.223 1 85.75 115 LYS A N 1
ATOM 913 C CA . LYS A 1 115 ? -14.617 -0.588 -4.828 1 85.75 115 LYS A CA 1
ATOM 914 C C . LYS A 1 115 ? -15.195 0.632 -5.535 1 85.75 115 LYS A C 1
ATOM 916 O O . LYS A 1 115 ? -14.469 1.584 -5.84 1 85.75 115 LYS A O 1
ATOM 921 N N . ARG A 1 116 ? -16.469 0.519 -5.797 1 88.81 116 ARG A N 1
ATOM 922 C CA . ARG A 1 116 ? -17.141 1.671 -6.383 1 88.81 116 ARG A CA 1
ATOM 923 C C . ARG A 1 116 ? -17.125 2.861 -5.43 1 88.81 116 ARG A C 1
ATOM 925 O O . ARG A 1 116 ? -17.547 2.752 -4.277 1 88.81 116 ARG A O 1
ATOM 932 N N . LEU A 1 117 ? -16.688 4.004 -5.938 1 95.75 117 LEU A N 1
ATOM 933 C CA . LEU A 1 117 ? -16.562 5.191 -5.098 1 95.75 117 LEU A CA 1
ATOM 934 C C . LEU A 1 117 ? -17.938 5.617 -4.562 1 95.75 117 LEU A C 1
ATOM 936 O O . LEU A 1 117 ? -18.031 6.125 -3.441 1 95.75 117 LEU A O 1
ATOM 940 N N . SER A 1 118 ? -18.953 5.391 -5.387 1 97.44 118 SER A N 1
ATOM 941 C CA . SER A 1 118 ? -20.281 5.762 -4.93 1 97.44 118 SER A CA 1
ATOM 942 C C . SER A 1 118 ? -20.672 5.004 -3.664 1 97.44 118 SER A C 1
ATOM 944 O O . SER A 1 118 ? -21.266 5.574 -2.752 1 97.44 118 SER A O 1
ATOM 946 N N . GLU A 1 119 ? -20.312 3.768 -3.582 1 96.12 119 GLU A N 1
ATOM 947 C CA . GLU A 1 119 ? -20.594 2.961 -2.396 1 96.12 119 GLU A CA 1
ATOM 948 C C . GLU A 1 119 ? -19.703 3.387 -1.226 1 96.12 119 GLU A C 1
ATOM 950 O O . GLU A 1 119 ? -20.172 3.432 -0.082 1 96.12 119 GLU A O 1
ATOM 955 N N . THR A 1 120 ? -18.469 3.67 -1.523 1 97.56 120 THR A N 1
ATOM 956 C CA . THR A 1 120 ? -17.547 4.133 -0.502 1 97.56 120 THR A CA 1
ATOM 957 C C . THR A 1 120 ? -18.047 5.426 0.14 1 97.56 120 THR A C 1
ATOM 959 O O . THR A 1 120 ? -18.094 5.531 1.367 1 97.56 120 THR A O 1
ATOM 962 N N . VAL A 1 121 ? -18.484 6.332 -0.685 1 98.69 121 VAL A N 1
ATOM 963 C CA . VAL A 1 121 ? -18.953 7.625 -0.197 1 98.69 121 VAL A CA 1
ATOM 964 C C . VAL A 1 121 ? -20.234 7.438 0.6 1 98.69 121 VAL A C 1
ATOM 966 O O . VAL A 1 121 ? -20.422 8.055 1.651 1 98.69 121 VAL A O 1
ATOM 969 N N . ARG A 1 122 ? -21.094 6.59 0.085 1 98.44 122 ARG A N 1
ATOM 970 C CA . ARG A 1 122 ? -22.328 6.32 0.805 1 98.44 122 ARG A CA 1
ATOM 971 C C . ARG A 1 122 ? -22.047 5.809 2.215 1 98.44 122 ARG A C 1
ATOM 973 O O . ARG A 1 122 ? -22.656 6.266 3.18 1 98.44 122 ARG A O 1
ATOM 980 N N . GLY A 1 123 ? -21.125 4.852 2.336 1 98.62 123 GLY A N 1
ATOM 981 C CA . GLY A 1 123 ? -20.734 4.336 3.641 1 98.62 123 GLY A CA 1
ATOM 982 C C . GLY A 1 123 ? -20.156 5.395 4.555 1 98.62 123 GLY A C 1
ATOM 983 O O . GLY A 1 123 ? -20.5 5.469 5.734 1 98.62 123 GLY A O 1
ATOM 984 N N . LEU A 1 124 ? -19.312 6.191 4.027 1 98.81 124 LEU A N 1
ATOM 985 C CA . LEU A 1 124 ? -18.672 7.254 4.797 1 98.81 124 LEU A CA 1
ATOM 986 C C . LEU A 1 124 ? -19.703 8.266 5.289 1 98.81 124 LEU A C 1
ATOM 988 O O . LEU A 1 124 ? -19.641 8.719 6.434 1 98.81 124 LEU A O 1
ATOM 992 N N . LYS A 1 125 ? -20.609 8.594 4.441 1 98.56 125 LYS A N 1
ATOM 993 C CA . LYS A 1 125 ? -21.641 9.562 4.812 1 98.56 125 LYS A CA 1
ATOM 994 C C . LYS A 1 125 ? -22.562 9.008 5.902 1 98.56 125 LYS A C 1
ATOM 996 O O . LYS A 1 125 ? -23.016 9.75 6.777 1 98.56 125 LYS A O 1
ATOM 1001 N N . GLU A 1 126 ? -22.844 7.723 5.859 1 98.62 126 GLU A N 1
ATOM 1002 C CA . GLU A 1 126 ? -23.609 7.09 6.922 1 98.62 126 GLU A CA 1
ATOM 1003 C C . GLU A 1 126 ? -22.891 7.176 8.266 1 98.62 126 GLU A C 1
ATOM 1005 O O . GLU A 1 126 ? -23.5 7.504 9.281 1 98.62 126 GLU A O 1
ATOM 1010 N N . LEU A 1 127 ? -21.609 6.863 8.25 1 98.81 127 LEU A N 1
ATOM 1011 C CA . LEU A 1 127 ? -20.797 6.945 9.461 1 98.81 127 LEU A CA 1
ATOM 1012 C C . LEU A 1 127 ? -20.75 8.375 9.984 1 98.81 127 LEU A C 1
ATOM 1014 O O . LEU A 1 127 ? -20.75 8.594 11.203 1 98.81 127 LEU A O 1
ATOM 1018 N N . GLN A 1 128 ? -20.688 9.328 9.062 1 98.62 128 GLN A N 1
ATOM 1019 C CA . GLN A 1 128 ? -20.688 10.742 9.422 1 98.62 128 GLN A CA 1
ATOM 1020 C C . GLN A 1 128 ? -22 11.141 10.078 1 98.62 128 GLN A C 1
ATOM 1022 O O . GLN A 1 128 ? -22.016 11.82 11.109 1 98.62 128 GLN A O 1
ATOM 1027 N N . LYS A 1 129 ? -23.094 10.711 9.555 1 98.25 129 LYS A N 1
ATOM 1028 C CA . LYS A 1 129 ? -24.422 10.992 10.086 1 98.25 129 LYS A CA 1
ATOM 1029 C C . LYS A 1 129 ? -24.578 10.422 11.5 1 98.25 129 LYS A C 1
ATOM 1031 O O . LYS A 1 129 ? -25.25 11.023 12.344 1 98.25 129 LYS A O 1
ATOM 1036 N N . GLU A 1 130 ? -23.969 9.289 11.711 1 98.44 130 GLU A N 1
ATOM 1037 C CA . GLU A 1 130 ? -24.062 8.617 13.008 1 98.44 130 GLU A CA 1
ATOM 1038 C C . GLU A 1 130 ? -23.125 9.258 14.031 1 98.44 130 GLU A C 1
ATOM 1040 O O . GLU A 1 130 ? -23.156 8.906 15.211 1 98.44 130 GLU A O 1
ATOM 1045 N N . GLY A 1 131 ? -22.219 10.109 13.578 1 98.38 131 GLY A N 1
ATOM 1046 C CA . GLY A 1 131 ? -21.328 10.836 14.477 1 98.38 131 GLY A CA 1
ATOM 1047 C C . GLY A 1 131 ? -20.047 10.094 14.781 1 98.38 131 GLY A C 1
ATOM 1048 O O . GLY A 1 131 ? -19.266 10.516 15.641 1 98.38 131 GLY A O 1
ATOM 1049 N N . LEU A 1 132 ? -19.766 9.008 14.062 1 98.75 132 LEU A N 1
ATOM 1050 C CA . LEU A 1 132 ? -18.562 8.203 14.305 1 98.75 132 LEU A CA 1
ATOM 1051 C C . LEU A 1 132 ? -17.344 8.836 13.641 1 98.75 132 LEU A C 1
ATOM 1053 O O . LEU A 1 132 ? -16.203 8.523 13.992 1 98.75 132 LEU A O 1
ATOM 1057 N N . ILE A 1 133 ? -17.594 9.617 12.602 1 98.75 133 ILE A N 1
ATOM 1058 C CA . ILE A 1 133 ? -16.578 10.453 11.992 1 98.75 133 ILE A CA 1
ATOM 1059 C C . ILE A 1 133 ? -17.125 11.859 11.758 1 98.75 133 ILE A C 1
ATOM 1061 O O . ILE A 1 133 ? -18.312 12.031 11.508 1 98.75 133 ILE A O 1
ATOM 1065 N N . ARG A 1 134 ? -16.266 12.844 11.867 1 98.06 134 ARG A N 1
ATOM 1066 C CA . ARG A 1 134 ? -16.688 14.219 11.602 1 98.06 134 ARG A CA 1
ATOM 1067 C C . ARG A 1 134 ? -16.547 14.562 10.117 1 98.06 134 ARG A C 1
ATOM 1069 O O . ARG A 1 134 ? -17.438 15.18 9.531 1 98.06 134 ARG A O 1
ATOM 1076 N N . HIS A 1 135 ? -15.414 14.18 9.539 1 98 135 HIS A N 1
ATOM 1077 C CA . HIS A 1 135 ? -15.125 14.383 8.125 1 98 135 HIS A CA 1
ATOM 1078 C C . HIS A 1 135 ? -14.594 13.102 7.484 1 98 135 HIS A C 1
ATOM 1080 O O . HIS A 1 135 ? -14.188 12.172 8.188 1 98 135 HIS A O 1
ATOM 1086 N N . TRP A 1 136 ? -14.703 13.039 6.215 1 98.62 136 TRP A N 1
ATOM 1087 C CA . TRP A 1 136 ? -14.078 11.953 5.461 1 98.62 136 TRP A CA 1
ATOM 1088 C C . TRP A 1 136 ? -13.305 12.5 4.27 1 98.62 136 TRP A C 1
ATOM 1090 O O . TRP A 1 136 ? -13.492 13.648 3.867 1 98.62 136 TRP A O 1
ATOM 1100 N N . GLY A 1 137 ? -12.352 11.742 3.781 1 98.69 137 GLY A N 1
ATOM 1101 C CA . GLY A 1 137 ? -11.57 12.086 2.605 1 98.69 137 GLY A CA 1
ATOM 1102 C C . GLY A 1 137 ? -10.859 10.891 1.992 1 98.69 137 GLY A C 1
ATOM 1103 O O . GLY A 1 137 ? -11.352 9.766 2.07 1 98.69 137 GLY A O 1
ATOM 1104 N N . VAL A 1 138 ? -9.805 11.219 1.225 1 98.62 138 VAL A N 1
ATOM 1105 C CA . VAL A 1 138 ? -9.078 10.188 0.496 1 98.62 138 VAL A CA 1
ATOM 1106 C C . VAL A 1 138 ? -7.574 10.43 0.631 1 98.62 138 VAL A C 1
ATOM 1108 O O . VAL A 1 138 ? -7.148 11.461 1.146 1 98.62 138 VAL A O 1
ATOM 1111 N N . SER A 1 139 ? -6.836 9.445 0.318 1 97.81 139 SER A N 1
ATOM 1112 C CA . SER A 1 139 ? -5.379 9.523 0.251 1 97.81 139 SER A CA 1
ATOM 1113 C C . SER A 1 139 ? -4.852 8.898 -1.034 1 97.81 139 SER A C 1
ATOM 1115 O O . SER A 1 139 ? -5.414 7.918 -1.533 1 97.81 139 SER A O 1
ATOM 1117 N N . ASN A 1 140 ? -3.857 9.562 -1.585 1 94.94 140 ASN A N 1
ATOM 1118 C CA . ASN A 1 140 ? -3.176 9.07 -2.777 1 94.94 140 ASN A CA 1
ATOM 1119 C C . ASN A 1 140 ? -4.113 9.023 -3.98 1 94.94 140 ASN A C 1
ATOM 1121 O O . ASN A 1 140 ? -4.094 8.062 -4.746 1 94.94 140 ASN A O 1
ATOM 1125 N N . PHE A 1 141 ? -4.934 10.031 -4.082 1 96.06 141 PHE A N 1
ATOM 1126 C CA . PHE A 1 141 ? -5.773 10.219 -5.262 1 96.06 141 PHE A CA 1
ATOM 1127 C C . PHE A 1 141 ? -5.145 11.219 -6.219 1 96.06 141 PHE A C 1
ATOM 1129 O O . PHE A 1 141 ? -4.793 12.336 -5.824 1 96.06 141 PHE A O 1
ATOM 1136 N N . ASP A 1 142 ? -4.945 10.812 -7.441 1 93.31 142 ASP A N 1
ATOM 1137 C CA . ASP A 1 142 ? -4.551 11.719 -8.516 1 93.31 142 ASP A CA 1
ATOM 1138 C C . ASP A 1 142 ? -5.762 12.445 -9.094 1 93.31 142 ASP A C 1
ATOM 1140 O O . ASP A 1 142 ? -6.895 12.203 -8.68 1 93.31 142 ASP A O 1
ATOM 1144 N N . VAL A 1 143 ? -5.488 13.352 -10.008 1 96.12 143 VAL A N 1
ATOM 1145 C CA . VAL A 1 143 ? -6.547 14.195 -10.547 1 96.12 143 VAL A CA 1
ATOM 1146 C C . VAL A 1 143 ? -7.656 13.328 -11.141 1 96.12 143 VAL A C 1
ATOM 1148 O O . VAL A 1 143 ? -8.844 13.594 -10.922 1 96.12 143 VAL A O 1
ATOM 1151 N N . ALA A 1 144 ? -7.309 12.32 -11.875 1 91.44 144 ALA A N 1
ATOM 1152 C CA . ALA A 1 144 ? -8.32 11.461 -12.484 1 91.44 144 ALA A CA 1
ATOM 1153 C C . ALA A 1 144 ? -9.203 10.812 -11.422 1 91.44 144 ALA A C 1
ATOM 1155 O O . ALA A 1 144 ? -10.414 10.688 -11.609 1 91.44 144 ALA A O 1
ATOM 1156 N N . ASP A 1 145 ? -8.602 10.398 -10.328 1 93.81 145 ASP A N 1
ATOM 1157 C CA . ASP A 1 145 ? -9.352 9.812 -9.219 1 93.81 145 ASP A CA 1
ATOM 1158 C C . ASP A 1 145 ? -10.273 10.836 -8.57 1 93.81 145 ASP A C 1
ATOM 1160 O O . ASP A 1 145 ? -11.422 10.531 -8.234 1 93.81 145 ASP A O 1
ATOM 1164 N N . LEU A 1 146 ? -9.758 12.031 -8.391 1 97.81 146 LEU A N 1
ATOM 1165 C CA . LEU A 1 146 ? -10.523 13.102 -7.77 1 97.81 146 LEU A CA 1
ATOM 1166 C C . LEU A 1 146 ? -11.711 13.5 -8.633 1 97.81 146 LEU A C 1
ATOM 1168 O O . LEU A 1 146 ? -12.812 13.727 -8.125 1 97.81 146 LEU A O 1
ATOM 1172 N N . GLU A 1 147 ? -11.445 13.547 -9.922 1 97.31 147 GLU A N 1
ATOM 1173 C CA . GLU A 1 147 ? -12.531 13.867 -10.836 1 97.31 147 GLU A CA 1
ATOM 1174 C C . GLU A 1 147 ? -13.633 12.805 -10.781 1 97.31 147 GLU A C 1
ATOM 1176 O O . GLU A 1 147 ? -14.82 13.133 -10.758 1 97.31 147 GLU A O 1
ATOM 1181 N N . GLU A 1 148 ? -13.25 11.594 -10.75 1 95.62 148 GLU A N 1
ATOM 1182 C CA . GLU A 1 148 ? -14.227 10.516 -10.609 1 95.62 148 GLU A CA 1
ATOM 1183 C C . GLU A 1 148 ? -14.984 10.625 -9.289 1 95.62 148 GLU A C 1
ATOM 1185 O O . GLU A 1 148 ? -16.203 10.484 -9.25 1 95.62 148 GLU A O 1
ATOM 1190 N N . LEU A 1 149 ? -14.266 10.891 -8.242 1 98 149 LEU A N 1
ATOM 1191 C CA . LEU A 1 149 ? -14.867 11.055 -6.922 1 98 149 LEU A CA 1
ATOM 1192 C C . LEU A 1 149 ? -15.93 12.148 -6.941 1 98 149 LEU A C 1
ATOM 1194 O O . LEU A 1 149 ? -17.031 11.961 -6.43 1 98 149 LEU A O 1
ATOM 1198 N N . PHE A 1 150 ? -15.617 13.203 -7.574 1 98.31 150 PHE A N 1
ATOM 1199 C CA . PHE A 1 150 ? -16.5 14.367 -7.582 1 98.31 150 PHE A CA 1
ATOM 1200 C C . PHE A 1 150 ? -17.703 14.117 -8.477 1 98.31 150 PHE A C 1
ATOM 1202 O O . PHE A 1 150 ? -18.688 14.867 -8.422 1 98.31 150 PHE A O 1
ATOM 1209 N N . SER A 1 151 ? -17.656 13.07 -9.281 1 98.06 151 SER A N 1
ATOM 1210 C CA . SER A 1 151 ? -18.766 12.758 -10.18 1 98.06 151 SER A CA 1
ATOM 1211 C C . SER A 1 151 ? -19.812 11.891 -9.492 1 98.06 151 SER A C 1
ATOM 1213 O O . SER A 1 151 ? -20.922 11.711 -10.008 1 98.06 151 SER A O 1
ATOM 1215 N N . VAL A 1 152 ? -19.531 11.32 -8.328 1 97.81 152 VAL A N 1
ATOM 1216 C CA . VAL A 1 152 ? -20.484 10.438 -7.664 1 97.81 152 VAL A CA 1
ATOM 1217 C C . VAL A 1 152 ? -21.297 11.234 -6.652 1 97.81 152 VAL A C 1
ATOM 1219 O O . VAL A 1 152 ? -20.859 12.289 -6.18 1 97.81 152 VAL A O 1
ATOM 1222 N N . PRO A 1 153 ? -22.453 10.75 -6.301 1 97.88 153 PRO A N 1
ATOM 1223 C CA . PRO A 1 153 ? -23.281 11.461 -5.316 1 97.88 153 PRO A CA 1
ATOM 1224 C C . PRO A 1 153 ? -22.562 11.656 -3.984 1 97.88 153 PRO A C 1
ATOM 1226 O O . PRO A 1 153 ? -22.062 10.695 -3.396 1 97.88 153 PRO A O 1
ATOM 1229 N N . GLY A 1 154 ? -22.484 12.922 -3.6 1 97.94 154 GLY A N 1
ATOM 1230 C CA . GLY A 1 154 ? -21.891 13.242 -2.312 1 97.94 154 GLY A CA 1
ATOM 1231 C C . GLY A 1 154 ? -20.375 13.422 -2.383 1 97.94 154 GLY A C 1
ATOM 1232 O O . GLY A 1 154 ? -19.75 13.844 -1.406 1 97.94 154 GLY A O 1
AT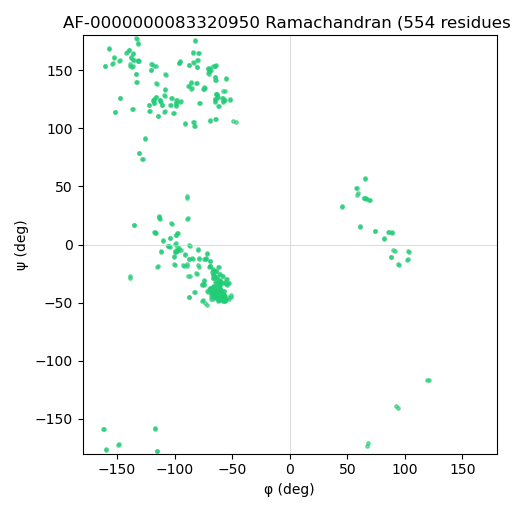OM 1233 N N . GLY A 1 155 ? -19.781 13.078 -3.477 1 98.31 155 GLY A N 1
ATOM 1234 C CA . GLY A 1 155 ? -18.344 13.109 -3.623 1 98.31 155 GLY A CA 1
ATOM 1235 C C . GLY A 1 155 ? -17.734 14.477 -3.387 1 98.31 155 GLY A C 1
ATOM 1236 O O . GLY A 1 155 ? -16.594 14.594 -2.934 1 98.31 155 GLY A O 1
ATOM 1237 N N . LYS A 1 156 ? -18.5 15.516 -3.617 1 97.88 156 LYS A N 1
ATOM 1238 C CA . LYS A 1 156 ? -18.031 16.891 -3.51 1 97.88 156 LYS A CA 1
ATOM 1239 C C . LYS A 1 156 ? -17.812 17.297 -2.053 1 97.88 156 LYS A C 1
ATOM 1241 O O . LYS A 1 156 ? -17.234 18.328 -1.767 1 97.88 156 LYS A O 1
ATOM 1246 N N . ASP A 1 157 ? -18.234 16.422 -1.122 1 97.56 157 ASP A N 1
ATOM 1247 C CA . ASP A 1 157 ? -18.078 16.703 0.301 1 97.56 157 ASP A CA 1
ATOM 1248 C C . ASP A 1 157 ? -16.703 16.25 0.807 1 97.56 157 ASP A C 1
ATOM 1250 O O . ASP A 1 157 ? -16.406 16.375 1.995 1 97.56 157 ASP A O 1
ATOM 1254 N N . CYS A 1 158 ? -15.938 15.703 -0.046 1 98.25 158 CYS A N 1
ATOM 1255 C CA . CYS A 1 158 ? -14.609 15.258 0.337 1 98.25 158 CYS A CA 1
ATOM 1256 C C . CYS A 1 158 ? -13.828 16.375 1.028 1 98.25 158 CYS A C 1
ATOM 1258 O O . CYS A 1 158 ? -13.641 17.438 0.457 1 98.25 158 CYS A O 1
ATOM 1260 N N . PHE A 1 159 ? -13.367 16.062 2.215 1 97.44 159 PHE A N 1
ATOM 1261 C CA . PHE A 1 159 ? -12.734 17.062 3.062 1 97.44 159 PHE A CA 1
ATOM 1262 C C . PHE A 1 159 ? -11.273 17.25 2.68 1 97.44 159 PHE A C 1
ATOM 1264 O O . PHE A 1 159 ? -10.773 18.375 2.66 1 97.44 159 PHE A O 1
ATOM 1271 N N . ALA A 1 160 ? -10.555 16.109 2.379 1 97.94 160 ALA A N 1
ATOM 1272 C CA . ALA A 1 160 ? -9.109 16.203 2.18 1 97.94 160 ALA A CA 1
ATOM 1273 C C . ALA A 1 160 ? -8.609 15.086 1.273 1 97.94 160 ALA A C 1
ATOM 1275 O O . ALA A 1 160 ? -9.266 14.047 1.134 1 97.94 160 ALA A O 1
ATOM 1276 N N . ASN A 1 161 ? -7.508 15.312 0.646 1 98.5 161 ASN A N 1
ATOM 1277 C CA . ASN A 1 161 ? -6.648 14.344 -0.022 1 98.5 161 ASN A CA 1
ATOM 1278 C C . ASN A 1 161 ? -5.23 14.375 0.533 1 98.5 161 ASN A C 1
ATOM 1280 O O . ASN A 1 161 ? -4.594 15.43 0.56 1 98.5 161 ASN A O 1
ATOM 1284 N N . GLU A 1 162 ? -4.805 13.25 1.058 1 98.12 162 GLU A N 1
ATOM 1285 C CA . GLU A 1 162 ? -3.473 13.125 1.643 1 98.12 162 GLU A CA 1
ATOM 1286 C C . GLU A 1 162 ? -2.498 12.477 0.66 1 98.12 162 GLU A C 1
ATOM 1288 O O . GLU A 1 162 ? -2.705 11.344 0.223 1 98.12 162 GLU A O 1
ATOM 1293 N N . ASP A 1 163 ? -1.438 13.234 0.328 1 97.06 163 ASP A N 1
ATOM 1294 C CA . ASP A 1 163 ? -0.512 12.742 -0.688 1 97.06 163 ASP A CA 1
ATOM 1295 C C . ASP A 1 163 ? 0.937 13 -0.279 1 97.06 163 ASP A C 1
ATOM 1297 O O . ASP A 1 163 ? 1.211 13.867 0.554 1 97.06 163 ASP A O 1
ATOM 1301 N N . LEU A 1 164 ? 1.85 12.258 -0.927 1 95.06 164 LEU A N 1
ATOM 1302 C CA . LEU A 1 164 ? 3.281 12.477 -0.759 1 95.06 164 LEU A CA 1
ATOM 1303 C C . LEU A 1 164 ? 3.678 13.867 -1.243 1 95.06 164 LEU A C 1
ATOM 1305 O O . LEU A 1 164 ? 3.311 14.273 -2.348 1 95.06 164 LEU A O 1
ATOM 1309 N N . TYR A 1 165 ? 4.387 14.664 -0.326 1 96.19 165 TYR A N 1
ATOM 1310 C CA . TYR A 1 165 ? 4.789 16 -0.732 1 96.19 165 TYR A CA 1
ATOM 1311 C C . TYR A 1 165 ? 6.055 16.438 -0.001 1 96.19 165 TYR A C 1
ATOM 1313 O O . TYR A 1 165 ? 6.055 16.578 1.225 1 96.19 165 TYR A O 1
ATOM 1321 N N . ASN A 1 166 ? 7.086 16.594 -0.74 1 95.75 166 ASN A N 1
ATOM 1322 C CA . ASN A 1 166 ? 8.367 17.094 -0.246 1 95.75 166 ASN A CA 1
ATOM 1323 C C . ASN A 1 166 ? 9.227 17.641 -1.38 1 95.75 166 ASN A C 1
ATOM 1325 O O . ASN A 1 166 ? 8.773 17.734 -2.521 1 95.75 166 ASN A O 1
ATOM 1329 N N . LEU A 1 167 ? 10.422 18.047 -1.04 1 95.62 167 LEU A N 1
ATOM 1330 C CA . LEU A 1 167 ? 11.297 18.719 -1.995 1 95.62 167 LEU A CA 1
ATOM 1331 C C . LEU A 1 167 ? 11.562 17.828 -3.205 1 95.62 167 LEU A C 1
ATOM 1333 O O . LEU A 1 167 ? 11.703 18.328 -4.324 1 95.62 167 LEU A O 1
ATOM 1337 N N . SER A 1 168 ? 11.609 16.547 -2.971 1 91.81 168 SER A N 1
ATOM 1338 C CA . SER A 1 168 ? 11.977 15.617 -4.039 1 91.81 168 SER A CA 1
ATOM 1339 C C . SER A 1 168 ? 10.742 15.109 -4.773 1 91.81 168 SER A C 1
ATOM 1341 O O . SER A 1 168 ? 10.852 14.539 -5.863 1 91.81 168 SER A O 1
ATOM 1343 N N . GLU A 1 169 ? 9.586 15.25 -4.156 1 92.69 169 GLU A N 1
ATOM 1344 C CA . GLU A 1 169 ? 8.32 14.781 -4.703 1 92.69 169 GLU A CA 1
ATOM 1345 C C . GLU A 1 169 ? 7.289 15.914 -4.762 1 92.69 169 GLU A C 1
ATOM 1347 O O . GLU A 1 169 ? 6.469 16.062 -3.852 1 92.69 169 GLU A O 1
ATOM 1352 N N . ARG A 1 170 ? 7.289 16.578 -5.926 1 95.38 170 ARG A N 1
ATOM 1353 C CA . ARG A 1 170 ? 6.52 17.812 -6.055 1 95.38 170 ARG A CA 1
ATOM 1354 C C . ARG A 1 170 ? 5.441 17.672 -7.121 1 95.38 170 ARG A C 1
ATOM 1356 O O . ARG A 1 170 ? 4.824 18.656 -7.523 1 95.38 170 ARG A O 1
ATOM 1363 N N . GLY A 1 171 ? 5.227 16.422 -7.594 1 93.81 171 GLY A N 1
ATOM 1364 C CA . GLY A 1 171 ? 4.297 16.203 -8.688 1 93.81 171 GLY A CA 1
ATOM 1365 C C . GLY A 1 171 ? 2.922 16.797 -8.438 1 93.81 171 GLY A C 1
ATOM 1366 O O . GLY A 1 171 ? 2.273 17.297 -9.359 1 93.81 171 GLY A O 1
ATOM 1367 N N . VAL A 1 172 ? 2.504 16.812 -7.238 1 96.75 172 VAL A N 1
ATOM 1368 C CA . VAL A 1 172 ? 1.163 17.266 -6.875 1 96.75 172 VAL A CA 1
ATOM 1369 C C . VAL A 1 172 ? 1.024 18.766 -7.16 1 96.75 172 VAL A C 1
ATOM 1371 O O . VAL A 1 172 ? -0.09 19.281 -7.285 1 96.75 172 VAL A O 1
ATOM 1374 N N . GLU A 1 173 ? 2.141 19.469 -7.234 1 97.38 173 GLU A N 1
ATOM 1375 C CA . GLU A 1 173 ? 2.088 20.906 -7.492 1 97.38 173 GLU A CA 1
ATOM 1376 C C . GLU A 1 173 ? 1.573 21.203 -8.898 1 97.38 173 GLU A C 1
ATOM 1378 O O . GLU A 1 173 ? 1.061 22.281 -9.164 1 97.38 173 GLU A O 1
ATOM 1383 N N . TYR A 1 174 ? 1.721 20.234 -9.75 1 96.75 174 TYR A N 1
ATOM 1384 C CA . TYR A 1 174 ? 1.359 20.469 -11.148 1 96.75 174 TYR A CA 1
ATOM 1385 C C . TYR A 1 174 ? -0.154 20.453 -11.328 1 96.75 174 TYR A C 1
ATOM 1387 O O . TYR A 1 174 ? -0.716 21.344 -11.977 1 96.75 174 TYR A O 1
ATOM 1395 N N . ASP A 1 175 ? -0.74 19.453 -10.781 1 95.56 175 ASP A N 1
ATOM 1396 C CA . ASP A 1 175 ? -2.152 19.391 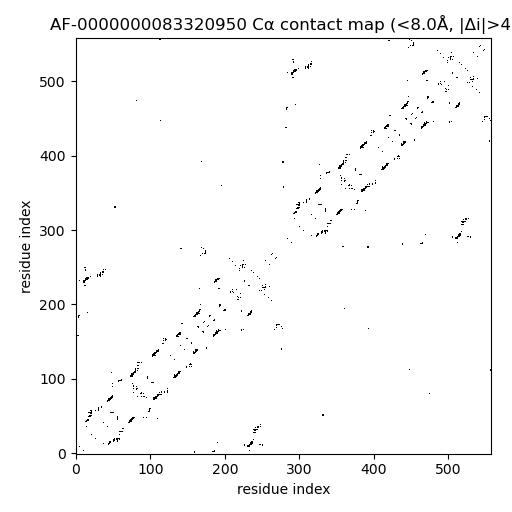-11.141 1 95.56 175 ASP A CA 1
ATOM 1397 C C . ASP A 1 175 ? -3.012 19.016 -9.938 1 95.56 175 ASP A C 1
ATOM 1399 O O . ASP A 1 175 ? -4.145 19.5 -9.805 1 95.56 175 ASP A O 1
ATOM 1403 N N . VAL A 1 176 ? -2.551 18.312 -8.953 1 97.5 176 VAL A N 1
ATOM 1404 C CA . VAL A 1 176 ? -3.369 17.844 -7.84 1 97.5 176 VAL A CA 1
ATOM 1405 C C . VAL A 1 176 ? -3.705 19.016 -6.922 1 97.5 176 VAL A C 1
ATOM 1407 O O . VAL A 1 176 ? -4.879 19.266 -6.625 1 97.5 176 VAL A O 1
ATOM 1410 N N . LEU A 1 177 ? -2.678 19.766 -6.527 1 97.44 177 LEU A N 1
ATOM 1411 C CA . LEU A 1 177 ? -2.879 20.891 -5.613 1 97.44 177 LEU A CA 1
ATOM 1412 C C . LEU A 1 177 ? -3.779 21.938 -6.242 1 97.44 177 LEU A C 1
ATOM 1414 O O . LEU A 1 177 ? -4.75 22.391 -5.625 1 97.44 177 LEU A O 1
ATOM 1418 N N . PRO A 1 178 ? -3.486 22.344 -7.547 1 97.31 178 PRO A N 1
ATOM 1419 C CA . PRO A 1 178 ? -4.391 23.312 -8.172 1 97.31 178 PRO A CA 1
ATOM 1420 C C . PRO A 1 178 ? -5.832 22.812 -8.242 1 97.31 178 PRO A C 1
ATOM 1422 O O . PRO A 1 178 ? -6.766 23.578 -8.008 1 97.31 178 PRO A O 1
ATOM 1425 N N . TRP A 1 179 ? -6.012 21.562 -8.57 1 97.88 179 TRP A N 1
ATOM 1426 C CA . TRP A 1 179 ? -7.352 21 -8.625 1 97.88 179 TRP A CA 1
ATOM 1427 C C . TRP A 1 179 ? -8.039 21.078 -7.266 1 97.88 179 TRP A C 1
ATOM 1429 O O . TRP A 1 179 ? -9.203 21.484 -7.176 1 97.88 179 TRP A O 1
ATOM 1439 N N . GLN A 1 180 ? -7.332 20.688 -6.223 1 97.38 180 GLN A N 1
ATOM 1440 C CA . GLN A 1 180 ? -7.891 20.688 -4.875 1 97.38 180 GLN A CA 1
ATOM 1441 C C . GLN A 1 180 ? -8.234 22.094 -4.414 1 97.38 180 GLN A C 1
ATOM 1443 O O . GLN A 1 180 ? -9.25 22.312 -3.746 1 97.38 180 GLN A O 1
ATOM 1448 N N . GLU A 1 181 ? -7.387 23.031 -4.703 1 95.19 181 GLU A N 1
ATOM 1449 C CA . GLU A 1 181 ? -7.668 24.422 -4.371 1 95.19 181 GLU A CA 1
ATOM 1450 C C . GLU A 1 181 ? -8.945 24.906 -5.043 1 95.19 181 GLU A C 1
ATOM 1452 O O . GLU A 1 181 ? -9.812 25.5 -4.391 1 95.19 181 GLU A O 1
ATOM 1457 N N . LYS A 1 182 ? -9.055 24.625 -6.262 1 96.88 182 LYS A N 1
ATOM 1458 C CA . LYS A 1 182 ? -10.219 25.031 -7.039 1 96.88 182 LYS A CA 1
ATOM 1459 C C . LYS A 1 182 ? -11.5 24.438 -6.473 1 96.88 182 LYS A C 1
ATOM 1461 O O . LYS A 1 182 ? -12.555 25.078 -6.508 1 96.88 182 LYS A O 1
ATOM 1466 N N . HIS A 1 183 ? -11.422 23.297 -5.902 1 97.06 183 HIS A N 1
ATOM 1467 C CA . HIS A 1 183 ? -12.617 22.562 -5.496 1 97.06 183 HIS A CA 1
ATOM 1468 C C . HIS A 1 183 ? -12.758 22.531 -3.98 1 97.06 183 HIS A C 1
ATOM 1470 O O . HIS A 1 183 ? -13.602 21.797 -3.443 1 97.06 183 HIS A O 1
ATOM 1476 N N . SER A 1 184 ? -11.859 23.203 -3.279 1 94.75 184 SER A N 1
ATOM 1477 C CA . SER A 1 184 ? -11.914 23.375 -1.831 1 94.75 184 SER A CA 1
ATOM 1478 C C . SER A 1 184 ? -11.727 22.047 -1.112 1 94.75 184 SER A C 1
ATOM 1480 O O . SER A 1 184 ? -12.477 21.719 -0.195 1 94.75 184 SER A O 1
ATOM 1482 N N . VAL A 1 185 ? -10.852 21.203 -1.577 1 96.56 185 VAL A N 1
ATOM 1483 C CA . VAL A 1 185 ? -10.391 19.984 -0.909 1 96.56 185 VAL A CA 1
ATOM 1484 C C . VAL A 1 185 ? -9.055 20.25 -0.222 1 96.56 185 VAL A C 1
ATOM 1486 O O . VAL A 1 185 ? -8.094 20.703 -0.862 1 96.56 185 VAL A O 1
ATOM 1489 N N . SER A 1 186 ? -9 20.047 1.053 1 96.12 186 SER A N 1
ATOM 1490 C CA . SER A 1 186 ? -7.781 20.281 1.815 1 96.12 186 SER A CA 1
ATOM 1491 C C . SER A 1 186 ? -6.668 19.328 1.407 1 96.12 186 SER A C 1
ATOM 1493 O O . SER A 1 186 ? -6.941 18.234 0.89 1 96.12 186 SER A O 1
ATOM 1495 N N . PHE A 1 187 ? -5.43 19.812 1.618 1 97 187 PHE A N 1
ATOM 1496 C CA . PHE A 1 187 ? -4.277 18.984 1.271 1 97 187 PHE A CA 1
ATOM 1497 C C . PHE A 1 187 ? -3.467 18.641 2.516 1 97 187 PHE A C 1
ATOM 1499 O O . PHE A 1 187 ? -3.127 19.516 3.309 1 97 187 PHE A O 1
ATOM 1506 N N . ILE A 1 188 ? -3.223 17.328 2.699 1 97.75 188 ILE A N 1
ATOM 1507 C CA . ILE A 1 188 ? -2.303 16.812 3.703 1 97.75 188 ILE A CA 1
ATOM 1508 C C . ILE A 1 188 ? -1.073 16.219 3.02 1 97.75 188 ILE A C 1
ATOM 1510 O O . ILE A 1 188 ? -1.197 15.359 2.141 1 97.75 188 ILE A O 1
ATOM 1514 N N . GLY A 1 189 ? 0.059 16.766 3.34 1 97.19 189 GLY A N 1
ATOM 1515 C CA . GLY A 1 189 ? 1.306 16.266 2.779 1 97.19 189 GLY A CA 1
ATOM 1516 C C . GLY A 1 189 ? 2.07 15.367 3.73 1 97.19 189 GLY A C 1
ATOM 1517 O O . GLY A 1 189 ? 2.539 15.82 4.777 1 97.19 189 GLY A O 1
ATOM 1518 N N . TYR A 1 190 ? 2.168 14.078 3.348 1 96.12 190 TYR A N 1
ATOM 1519 C CA . TYR A 1 190 ? 2.945 13.188 4.199 1 96.12 190 TYR A CA 1
ATOM 1520 C C . TYR A 1 190 ? 4.375 13.047 3.688 1 96.12 190 TYR A C 1
ATOM 1522 O O . TYR A 1 190 ? 4.66 13.375 2.533 1 96.12 190 TYR A O 1
ATOM 1530 N N . SER A 1 191 ? 5.293 12.695 4.598 1 94.31 191 SER A N 1
ATOM 1531 C CA . SER A 1 191 ? 6.695 12.375 4.34 1 94.31 191 SER A CA 1
ATOM 1532 C C . SER A 1 191 ? 7.457 13.594 3.838 1 94.31 191 SER A C 1
ATOM 1534 O O . SER A 1 191 ? 8.117 13.539 2.797 1 94.31 191 SER A O 1
ATOM 1536 N N . PRO A 1 192 ? 7.426 14.648 4.617 1 95.69 192 PRO A N 1
ATOM 1537 C CA . PRO A 1 192 ? 8.172 15.844 4.199 1 95.69 192 PRO A CA 1
ATOM 1538 C C . PRO A 1 192 ? 9.672 15.586 4.078 1 95.69 192 PRO A C 1
ATOM 1540 O O . PRO A 1 192 ? 10.383 16.344 3.42 1 95.69 192 PRO A O 1
ATOM 1543 N N . PHE A 1 193 ? 10.164 14.5 4.723 1 92.31 193 PHE A N 1
ATOM 1544 C CA . PHE A 1 193 ? 11.57 14.133 4.656 1 92.31 193 PHE A CA 1
ATOM 1545 C C . PHE A 1 193 ? 11.781 12.945 3.729 1 92.31 193 PHE A C 1
ATOM 1547 O O . PHE A 1 193 ? 12.859 12.352 3.701 1 92.31 193 PHE A O 1
ATOM 1554 N N . ASN A 1 194 ? 10.703 12.586 3.119 1 84.31 194 ASN A N 1
ATOM 1555 C CA . ASN A 1 194 ? 10.656 11.422 2.24 1 84.31 194 ASN A CA 1
ATOM 1556 C C . ASN A 1 194 ? 10.836 10.117 3.02 1 84.31 194 ASN A C 1
ATOM 1558 O O . ASN A 1 194 ? 10.633 10.086 4.234 1 84.31 194 ASN A O 1
ATOM 1562 N N . SER A 1 195 ? 11 8.984 2.305 1 67.88 195 SER A N 1
ATOM 1563 C CA . SER A 1 195 ? 10.922 7.668 2.92 1 67.88 195 SER A CA 1
ATOM 1564 C C . SER A 1 195 ? 12.227 7.309 3.627 1 67.88 195 SER A C 1
ATOM 1566 O O . SER A 1 195 ? 13.242 7.988 3.451 1 67.88 195 SER A O 1
ATOM 1568 N N . GLY A 1 196 ? 12.219 6.445 4.52 1 58.72 196 GLY A N 1
ATOM 1569 C CA . GLY A 1 196 ? 13.383 5.887 5.188 1 58.72 196 GLY A CA 1
ATOM 1570 C C . GLY A 1 196 ? 13.75 6.621 6.461 1 58.72 196 GLY A C 1
ATOM 1571 O O . GLY A 1 196 ? 12.875 6.945 7.27 1 58.72 196 GLY A O 1
ATOM 1572 N N . LYS A 1 197 ? 15.008 6.789 6.605 1 51.25 197 LYS A N 1
ATOM 1573 C CA . LYS A 1 197 ? 15.547 7.426 7.801 1 51.25 197 LYS A CA 1
ATOM 1574 C C . LYS A 1 197 ? 15.625 8.938 7.625 1 51.25 197 LYS A C 1
ATOM 1576 O O . LYS A 1 197 ? 16.359 9.617 8.359 1 51.25 197 LYS A O 1
ATOM 1581 N N . GLY A 1 198 ? 14.766 9.438 6.656 1 50.09 198 GLY A N 1
ATOM 1582 C CA . GLY A 1 198 ? 14.797 10.875 6.453 1 50.09 198 GLY A CA 1
ATOM 1583 C C . GLY A 1 198 ? 16.031 11.344 5.711 1 50.09 198 GLY A C 1
ATOM 1584 O O . GLY A 1 198 ? 16.359 12.531 5.707 1 50.09 198 GLY A O 1
ATOM 1585 N N . ASP A 1 199 ? 16.703 10.461 5.199 1 58.22 199 ASP A N 1
ATOM 1586 C CA . ASP A 1 199 ? 17.938 10.844 4.516 1 58.22 199 ASP A CA 1
ATOM 1587 C C . ASP A 1 199 ? 17.828 10.586 3.012 1 58.22 199 ASP A C 1
ATOM 1589 O O . ASP A 1 199 ? 18.844 10.539 2.314 1 58.22 199 ASP A O 1
ATOM 1593 N N . SER A 1 200 ? 16.672 10.57 2.713 1 73.69 200 SER A N 1
ATOM 1594 C CA . SER A 1 200 ? 16.484 10.219 1.311 1 73.69 200 SER A CA 1
ATOM 1595 C C . SER A 1 200 ? 16.5 11.453 0.421 1 73.69 200 SER A C 1
ATOM 1597 O O . SER A 1 200 ? 16.703 11.352 -0.791 1 73.69 200 SER A O 1
ATOM 1599 N N . ILE A 1 201 ? 16.328 12.641 1.021 1 86 201 ILE A N 1
ATOM 1600 C CA . ILE A 1 201 ? 16.438 13.883 0.251 1 86 201 ILE A CA 1
ATOM 1601 C C . ILE A 1 201 ? 17.844 14.445 0.367 1 86 201 ILE A C 1
ATOM 1603 O O . ILE A 1 201 ? 18.344 14.672 1.473 1 86 201 ILE A O 1
ATOM 1607 N N . ARG A 1 202 ? 18.5 14.625 -0.728 1 84.94 202 ARG A N 1
ATOM 1608 C CA . ARG A 1 202 ? 19.859 15.156 -0.771 1 84.94 202 ARG A CA 1
ATOM 1609 C C . ARG A 1 202 ? 19.938 16.531 -0.11 1 84.94 202 ARG A C 1
ATOM 1611 O O . ARG A 1 202 ? 19.156 17.422 -0.442 1 84.94 202 ARG A O 1
ATOM 1618 N N . ILE A 1 203 ? 20.844 16.625 0.824 1 94 203 ILE A N 1
ATOM 1619 C CA . ILE A 1 203 ? 21.094 17.938 1.41 1 94 203 ILE A CA 1
ATOM 1620 C C . ILE A 1 203 ? 22.031 18.734 0.513 1 94 203 ILE A C 1
ATOM 1622 O O . ILE A 1 203 ? 23.25 18.562 0.58 1 94 203 ILE A O 1
ATOM 1626 N N . THR A 1 204 ? 21.562 19.625 -0.243 1 95.62 204 THR A N 1
ATOM 1627 C CA . THR A 1 204 ? 22.328 20.406 -1.213 1 95.62 204 THR A CA 1
ATOM 1628 C C . THR A 1 204 ? 23 21.594 -0.542 1 95.62 204 THR A C 1
ATOM 1630 O O . THR A 1 204 ? 22.688 21.938 0.598 1 95.62 204 THR A O 1
ATOM 1633 N N . ASN A 1 205 ? 23.922 22.156 -1.26 1 97 205 ASN A N 1
ATOM 1634 C CA . ASN A 1 205 ? 24.578 23.375 -0.765 1 97 205 ASN A CA 1
ATOM 1635 C C . ASN A 1 205 ? 23.578 24.5 -0.541 1 97 205 ASN A C 1
ATOM 1637 O O . ASN A 1 205 ? 23.656 25.219 0.452 1 97 205 ASN A O 1
ATOM 1641 N N . ASN A 1 206 ? 22.641 24.672 -1.437 1 97.56 206 ASN A N 1
ATOM 1642 C CA . ASN A 1 206 ? 21.625 25.703 -1.294 1 97.56 206 ASN A CA 1
ATOM 1643 C C . ASN A 1 206 ? 20.781 25.484 -0.042 1 97.56 206 ASN A C 1
ATOM 1645 O O . ASN A 1 206 ? 20.469 26.438 0.673 1 97.56 206 ASN A O 1
ATOM 1649 N N . LEU A 1 207 ? 20.406 24.219 0.212 1 97.12 207 LEU A N 1
ATOM 1650 C CA . LEU A 1 207 ? 19.641 23.906 1.42 1 97.12 207 LEU A CA 1
ATOM 1651 C C . LEU A 1 207 ? 20.438 24.266 2.668 1 97.12 207 LEU A C 1
ATOM 1653 O O . LEU A 1 207 ? 19.891 24.812 3.631 1 97.12 207 LEU A O 1
ATOM 1657 N N . LYS A 1 208 ? 21.719 24 2.631 1 97.75 208 LYS A N 1
ATOM 1658 C CA . LYS A 1 208 ? 22.594 24.328 3.754 1 97.75 208 LYS A CA 1
ATOM 1659 C C . LYS A 1 208 ? 22.688 25.844 3.963 1 97.75 208 LYS A C 1
ATOM 1661 O O . LYS A 1 208 ? 22.688 26.312 5.102 1 97.75 208 LYS A O 1
ATOM 1666 N N . ILE A 1 209 ? 22.844 26.5 2.883 1 98.06 209 ILE A N 1
ATOM 1667 C CA . ILE A 1 209 ? 22.953 27.953 2.934 1 98.06 209 ILE A CA 1
ATOM 1668 C C . ILE A 1 209 ? 21.703 28.531 3.598 1 98.06 209 ILE A C 1
ATOM 1670 O O . ILE A 1 209 ? 21.797 29.359 4.504 1 98.06 209 ILE A O 1
ATOM 1674 N N . VAL A 1 210 ? 20.516 28.109 3.182 1 98.44 210 VAL A N 1
ATOM 1675 C CA . VAL A 1 210 ? 19.266 28.609 3.738 1 98.44 210 VAL A CA 1
ATOM 1676 C C . VAL A 1 210 ? 19.172 28.219 5.211 1 98.44 210 VAL A C 1
ATOM 1678 O O . VAL A 1 210 ? 18.766 29.031 6.051 1 98.44 210 VAL A O 1
ATOM 1681 N N . ALA A 1 211 ? 19.531 26.953 5.527 1 98.38 211 ALA A N 1
ATOM 1682 C CA . ALA A 1 211 ? 19.5 26.484 6.91 1 98.38 211 ALA A CA 1
ATOM 1683 C C . ALA A 1 211 ? 20.375 27.328 7.809 1 98.38 211 ALA A C 1
ATOM 1685 O O . ALA A 1 211 ? 19.969 27.719 8.906 1 98.38 211 ALA A O 1
ATOM 1686 N N . ARG A 1 212 ? 21.562 27.641 7.344 1 98 212 ARG A N 1
ATOM 1687 C CA . ARG A 1 212 ? 22.516 28.453 8.094 1 98 212 ARG A CA 1
ATOM 1688 C C . ARG A 1 212 ? 21.969 29.859 8.336 1 98 212 ARG A C 1
ATOM 1690 O O . ARG A 1 212 ? 22.141 30.422 9.422 1 98 212 ARG A O 1
ATOM 1697 N N . ALA A 1 213 ? 21.375 30.391 7.34 1 97.81 213 ALA A N 1
ATOM 1698 C CA . ALA A 1 213 ? 20.828 31.75 7.438 1 97.81 213 ALA A CA 1
ATOM 1699 C C . ALA A 1 213 ? 19.766 31.828 8.531 1 97.81 213 ALA A C 1
ATOM 1701 O O . ALA A 1 213 ? 19.594 32.875 9.156 1 97.81 213 ALA A O 1
ATOM 1702 N N . HIS A 1 214 ? 19.047 30.75 8.773 1 98.12 214 HIS A N 1
ATOM 1703 C CA . HIS A 1 214 ? 17.984 30.719 9.773 1 98.12 214 HIS A CA 1
ATOM 1704 C C . HIS A 1 214 ? 18.484 30.109 11.078 1 98.12 214 HIS A C 1
ATOM 1706 O O . HIS A 1 214 ? 17.734 30.016 12.055 1 98.12 214 HIS A O 1
ATOM 1712 N N . ASN A 1 215 ? 19.734 29.594 11.133 1 97.81 215 ASN A N 1
ATOM 1713 C CA . ASN A 1 215 ? 20.328 28.906 12.273 1 97.81 215 ASN A CA 1
ATOM 1714 C C . ASN A 1 215 ? 19.516 27.672 12.664 1 97.81 215 ASN A C 1
ATOM 1716 O O . ASN A 1 215 ? 19.156 27.5 13.836 1 97.81 215 ASN A O 1
ATOM 1720 N N . VAL A 1 216 ? 19.094 26.875 11.672 1 98.19 216 VAL A N 1
ATOM 1721 C CA . VAL A 1 216 ? 18.328 25.641 11.875 1 98.19 216 VAL A CA 1
ATOM 1722 C C . VAL A 1 216 ? 18.922 24.516 11.031 1 98.19 216 VAL A C 1
ATOM 1724 O O . VAL A 1 216 ? 19.922 24.719 10.328 1 98.19 216 VAL A O 1
ATOM 1727 N N . THR A 1 217 ? 18.391 23.328 11.133 1 96.56 217 THR A N 1
ATOM 1728 C CA . THR A 1 217 ? 18.875 22.188 10.352 1 96.56 217 THR A CA 1
ATOM 1729 C C . THR A 1 217 ? 18.25 22.172 8.961 1 96.56 217 THR A C 1
ATOM 1731 O O . THR A 1 217 ? 17.172 22.75 8.75 1 96.56 217 THR A O 1
ATOM 1734 N N . PRO A 1 218 ? 18.891 21.531 8.031 1 96.5 218 PRO A N 1
ATOM 1735 C CA . PRO A 1 218 ? 18.281 21.375 6.711 1 96.5 218 PRO A CA 1
ATOM 1736 C C . PRO A 1 218 ? 16.906 20.703 6.777 1 96.5 218 PRO A C 1
ATOM 1738 O O . PRO A 1 218 ? 16.016 21.047 6.008 1 96.5 218 PRO A O 1
ATOM 1741 N N . HIS A 1 219 ? 16.75 19.828 7.707 1 95.62 219 HIS A N 1
ATOM 1742 C CA . HIS A 1 219 ? 15.477 19.141 7.848 1 95.62 219 HIS A CA 1
ATOM 1743 C C . HIS A 1 219 ? 14.383 20.094 8.289 1 95.62 219 HIS A C 1
ATOM 1745 O O . HIS A 1 219 ? 13.234 19.984 7.836 1 95.62 219 HIS A O 1
ATOM 1751 N N . GLN A 1 220 ? 14.703 20.984 9.133 1 97.62 220 GLN A N 1
ATOM 1752 C CA . GLN A 1 220 ? 13.727 21.984 9.523 1 97.62 220 GLN A CA 1
ATOM 1753 C C . GLN A 1 220 ? 13.344 22.875 8.344 1 97.62 220 GLN A C 1
ATOM 1755 O O . GLN A 1 220 ? 12.188 23.297 8.227 1 97.62 220 GLN A O 1
ATOM 1760 N N . ILE A 1 221 ? 14.312 23.156 7.48 1 98 221 ILE A N 1
ATOM 1761 C CA . ILE A 1 221 ? 14.023 23.938 6.281 1 98 221 ILE A CA 1
ATOM 1762 C C . ILE A 1 221 ? 13.094 23.141 5.363 1 98 221 ILE A C 1
ATOM 1764 O O . ILE A 1 221 ? 12.133 23.703 4.816 1 98 221 ILE A O 1
ATOM 1768 N N . MET A 1 222 ? 13.359 21.844 5.242 1 97.25 222 MET A N 1
ATOM 1769 C CA . MET A 1 222 ? 12.508 20.984 4.426 1 97.25 222 MET A CA 1
ATOM 1770 C C . MET A 1 222 ? 11.062 21.031 4.914 1 97.25 222 MET A C 1
ATOM 1772 O O . MET A 1 222 ? 10.133 21.172 4.117 1 97.25 222 MET A O 1
ATOM 1776 N N . LEU A 1 223 ? 10.93 20.938 6.188 1 97.5 223 LEU A N 1
ATOM 1777 C CA . LEU A 1 223 ? 9.594 20.922 6.781 1 97.5 223 LEU A CA 1
ATOM 1778 C C . LEU A 1 223 ? 8.922 22.281 6.609 1 97.5 223 LEU A C 1
ATOM 1780 O O . LEU A 1 223 ? 7.762 22.359 6.195 1 97.5 223 LEU A O 1
ATOM 1784 N N . ALA A 1 224 ? 9.602 23.344 6.895 1 97.75 224 ALA A N 1
ATOM 1785 C CA . ALA A 1 224 ? 9.07 24.688 6.715 1 97.75 224 ALA A CA 1
ATOM 1786 C C . ALA A 1 224 ? 8.648 24.922 5.27 1 97.75 224 ALA A C 1
ATOM 1788 O O . ALA A 1 224 ? 7.625 25.578 5.008 1 97.75 224 ALA A O 1
ATOM 1789 N N . TRP A 1 225 ? 9.445 24.422 4.379 1 98 225 TRP A N 1
ATOM 1790 C CA . TRP A 1 225 ? 9.172 24.562 2.953 1 98 225 TRP A CA 1
ATOM 1791 C C . TRP A 1 225 ? 7.816 23.953 2.596 1 98 225 TRP A C 1
ATOM 1793 O O . TRP A 1 225 ? 7.047 24.531 1.831 1 98 225 TRP A O 1
ATOM 1803 N N . THR A 1 226 ? 7.477 22.812 3.135 1 97.19 226 THR A N 1
ATOM 1804 C CA . THR A 1 226 ? 6.207 22.172 2.818 1 97.19 226 THR A CA 1
ATOM 1805 C C . THR A 1 226 ? 5.035 23 3.336 1 97.19 226 THR A C 1
ATOM 1807 O O . THR A 1 226 ? 3.932 22.922 2.793 1 97.19 226 THR A O 1
ATOM 1810 N N . MET A 1 227 ? 5.285 23.797 4.375 1 95.94 227 MET A N 1
ATOM 1811 C CA . MET A 1 227 ? 4.219 24.547 5.02 1 95.94 227 MET A CA 1
ATOM 1812 C C . MET A 1 227 ? 4.191 26 4.516 1 95.94 227 MET A C 1
ATOM 1814 O O . MET A 1 227 ? 3.373 26.797 4.969 1 95.94 227 MET A O 1
ATOM 1818 N N . ARG A 1 228 ? 4.941 26.297 3.557 1 94.19 228 ARG A N 1
ATOM 1819 C CA . ARG A 1 228 ? 5.309 27.672 3.207 1 94.19 228 ARG A CA 1
ATOM 1820 C C . ARG A 1 228 ? 4.094 28.453 2.725 1 94.19 228 ARG A C 1
ATOM 1822 O O . ARG A 1 228 ? 4.012 29.672 2.928 1 94.19 228 ARG A O 1
ATOM 1829 N N . ASN A 1 229 ? 3.139 27.844 2.152 1 90.44 229 ASN A N 1
ATOM 1830 C CA . ASN A 1 229 ? 2.033 28.578 1.547 1 90.44 229 ASN A CA 1
ATOM 1831 C C . ASN A 1 229 ? 0.815 28.609 2.465 1 90.44 229 ASN A C 1
ATOM 1833 O O . ASN A 1 229 ? -0.208 29.203 2.121 1 90.44 229 ASN A O 1
ATOM 1837 N N . GLY A 1 230 ? 0.895 27.891 3.537 1 90 230 GLY A N 1
ATOM 1838 C CA . GLY A 1 230 ? -0.171 27.938 4.527 1 90 230 GLY A CA 1
ATOM 1839 C C . GLY A 1 230 ? -1.346 27.047 4.184 1 90 230 GLY A C 1
ATOM 1840 O O . GLY A 1 230 ? -2.328 26.984 4.926 1 90 230 GLY A O 1
ATOM 1841 N N . ASN A 1 231 ? -1.238 26.281 3.135 1 90.5 231 ASN A N 1
ATOM 1842 C CA . ASN A 1 231 ? -2.371 25.484 2.682 1 90.5 231 ASN A CA 1
ATOM 1843 C C . ASN A 1 231 ? -2.076 23.984 2.781 1 90.5 231 ASN A C 1
ATOM 1845 O O . ASN A 1 231 ? -2.838 23.156 2.27 1 90.5 231 ASN A O 1
ATOM 1849 N N . VAL A 1 232 ? -0.983 23.672 3.42 1 94.62 232 VAL A N 1
ATOM 1850 C CA . VAL A 1 232 ? -0.584 22.281 3.553 1 94.62 232 VAL A CA 1
ATOM 1851 C C . VAL A 1 232 ? -0.538 21.891 5.027 1 94.62 232 VAL A C 1
ATOM 1853 O O . VAL A 1 232 ? 0.046 22.609 5.848 1 94.62 232 VAL A O 1
ATOM 1856 N N . LEU A 1 233 ? -1.245 20.906 5.398 1 96.81 233 LEU A N 1
ATOM 1857 C CA . LEU A 1 233 ? -0.964 20.219 6.652 1 96.81 233 LEU A CA 1
ATOM 1858 C C . LEU A 1 233 ? 0.142 19.188 6.469 1 96.81 233 LEU A C 1
ATOM 1860 O O . LEU A 1 233 ? -0.068 18.141 5.832 1 96.81 233 LEU A O 1
ATOM 1864 N N . SER A 1 234 ? 1.329 19.484 6.953 1 97.25 234 SER A N 1
ATOM 1865 C CA . SER A 1 234 ? 2.457 18.562 6.887 1 97.25 234 SER A CA 1
ATOM 1866 C C . SER A 1 234 ? 2.477 17.625 8.094 1 97.25 234 SER A C 1
ATOM 1868 O O . SER A 1 234 ? 2.262 18.062 9.227 1 97.25 234 SER A O 1
ATOM 1870 N N . ILE A 1 235 ? 2.734 16.281 7.852 1 97.19 235 ILE A N 1
ATOM 1871 C CA . ILE A 1 235 ? 2.641 15.328 8.953 1 97.19 235 ILE A CA 1
ATOM 1872 C C . ILE A 1 235 ? 3.922 14.5 9.031 1 97.19 235 ILE A C 1
ATOM 1874 O O . ILE A 1 235 ? 3.914 13.305 8.719 1 97.19 235 ILE A O 1
ATOM 1878 N N . PRO A 1 236 ? 5.031 15.148 9.516 1 96.44 236 PRO A N 1
ATOM 1879 C CA . PRO A 1 236 ? 6.266 14.383 9.727 1 96.44 236 PRO A CA 1
ATOM 1880 C C . PRO A 1 236 ? 6.156 13.398 10.891 1 96.44 236 PRO A C 1
ATOM 1882 O O . PRO A 1 236 ? 5.375 13.617 11.82 1 96.44 236 PRO A O 1
ATOM 1885 N N . LYS A 1 237 ? 6.836 12.383 10.766 1 95.5 237 LYS A N 1
ATOM 1886 C CA . LYS A 1 237 ? 7.004 11.461 11.891 1 95.5 237 LYS A CA 1
ATOM 1887 C C . LYS A 1 237 ? 8.062 11.969 12.859 1 95.5 237 LYS A C 1
ATOM 1889 O O . LYS A 1 237 ? 9.094 12.508 12.445 1 95.5 237 LYS A O 1
ATOM 1894 N N . ALA A 1 238 ? 7.789 11.82 14.141 1 95.62 238 ALA A N 1
ATOM 1895 C CA . ALA A 1 238 ? 8.781 12.023 15.188 1 95.62 238 ALA A CA 1
ATOM 1896 C C . ALA A 1 238 ? 8.68 10.93 16.25 1 95.62 238 ALA A C 1
ATOM 1898 O O . ALA A 1 238 ? 7.676 10.828 16.953 1 95.62 238 ALA A O 1
ATOM 1899 N N . GLY A 1 239 ? 9.719 10.133 16.391 1 96.25 239 GLY A N 1
ATOM 1900 C CA . GLY A 1 239 ? 9.727 9.055 17.375 1 96.25 239 GLY A CA 1
ATOM 1901 C C . GLY A 1 239 ? 10.367 9.445 18.688 1 96.25 239 GLY A C 1
ATOM 1902 O O . GLY A 1 239 ? 10.406 8.648 19.625 1 96.25 239 GLY A O 1
ATOM 1903 N N . THR A 1 240 ? 10.945 10.695 18.766 1 97.75 240 THR A N 1
ATOM 1904 C CA . THR A 1 240 ? 11.578 11.203 19.984 1 97.75 240 THR A CA 1
ATOM 1905 C C . THR A 1 240 ? 11.156 12.641 20.25 1 97.75 240 THR A C 1
ATOM 1907 O O . THR A 1 240 ? 10.734 13.352 19.328 1 97.75 240 THR A O 1
ATOM 1910 N N . VAL A 1 241 ? 11.305 13.016 21.5 1 98.56 241 VAL A N 1
ATOM 1911 C CA . VAL A 1 241 ? 10.977 14.383 21.891 1 98.56 241 VAL A CA 1
ATOM 1912 C C . VAL A 1 241 ? 11.883 15.367 21.156 1 98.56 241 VAL A C 1
ATOM 1914 O O . VAL A 1 241 ? 11.438 16.438 20.734 1 98.56 241 VAL A O 1
ATOM 1917 N N . LYS A 1 242 ? 13.148 14.977 21.031 1 98.12 242 LYS A N 1
ATOM 1918 C CA . LYS A 1 242 ? 14.102 15.836 20.328 1 98.12 242 LYS A CA 1
ATOM 1919 C C . LYS A 1 242 ? 13.617 16.156 18.922 1 98.12 242 LYS A C 1
ATOM 1921 O O . LYS A 1 242 ? 13.57 17.328 18.531 1 98.12 242 LYS A O 1
ATOM 1926 N N . HIS A 1 243 ? 13.188 15.188 18.172 1 96.88 243 HIS A N 1
ATOM 1927 C CA . HIS A 1 243 ? 12.719 15.383 16.812 1 96.88 243 HIS A CA 1
ATOM 1928 C C . HIS A 1 243 ? 11.406 16.156 16.781 1 96.88 243 HIS A C 1
ATOM 1930 O O . HIS A 1 243 ? 11.188 16.984 15.898 1 96.88 243 HIS A O 1
ATOM 1936 N N . MET A 1 244 ? 10.547 15.867 17.766 1 98 244 MET A N 1
ATOM 1937 C CA . MET A 1 244 ? 9.289 16.609 17.844 1 98 244 MET A CA 1
ATOM 1938 C C . MET A 1 244 ? 9.539 18.094 18.094 1 98 244 MET A C 1
ATOM 1940 O O . MET A 1 244 ? 8.898 18.938 17.484 1 98 244 MET A O 1
ATOM 1944 N N . ARG A 1 245 ? 10.469 18.359 18.922 1 98 245 ARG A N 1
ATOM 1945 C CA . ARG A 1 245 ? 10.836 19.734 19.219 1 98 245 ARG A CA 1
ATOM 1946 C C . ARG A 1 245 ? 11.32 20.453 17.953 1 98 245 ARG A C 1
ATOM 1948 O O . ARG A 1 245 ? 10.953 21.594 17.703 1 98 245 ARG A O 1
ATOM 1955 N N . GLU A 1 246 ? 12.133 19.797 17.219 1 97.31 246 GLU A N 1
ATOM 1956 C CA . GLU A 1 246 ? 12.648 20.359 15.977 1 97.31 246 GLU A CA 1
ATOM 1957 C C . GLU A 1 246 ? 11.516 20.609 14.977 1 97.31 246 GLU A C 1
ATOM 1959 O O . GLU A 1 246 ? 11.508 21.625 14.281 1 97.31 246 GLU A O 1
ATOM 1964 N N . ASN A 1 247 ? 10.609 19.641 14.898 1 97.75 247 ASN A N 1
ATOM 1965 C CA . ASN A 1 247 ? 9.469 19.797 14.008 1 97.75 247 ASN A CA 1
ATOM 1966 C C . ASN A 1 247 ? 8.633 21.016 14.383 1 97.75 247 ASN A C 1
ATOM 1968 O O . ASN A 1 247 ? 8.266 21.812 13.516 1 97.75 247 ASN A O 1
ATOM 1972 N N . ILE A 1 248 ? 8.336 21.172 15.641 1 97.62 248 ILE A N 1
ATOM 1973 C CA . ILE A 1 248 ? 7.516 22.281 16.125 1 97.62 248 ILE A CA 1
ATOM 1974 C C . ILE A 1 248 ? 8.211 23.609 15.812 1 97.62 248 ILE A C 1
ATOM 1976 O O . ILE A 1 248 ? 7.574 24.562 15.344 1 97.62 248 ILE A O 1
ATOM 1980 N N . ALA A 1 249 ? 9.508 23.641 15.984 1 97.44 249 ALA A N 1
ATOM 1981 C CA . ALA A 1 249 ? 10.273 24.859 15.766 1 97.44 249 ALA A CA 1
ATOM 1982 C C . ALA A 1 249 ? 10.25 25.266 14.297 1 97.44 249 ALA A C 1
ATOM 1984 O O . ALA A 1 249 ? 10.367 26.453 13.969 1 97.44 249 ALA A O 1
ATOM 1985 N N . ALA A 1 250 ? 10.07 24.359 13.422 1 97.44 250 ALA A N 1
ATOM 1986 C CA . ALA A 1 250 ? 10.07 24.625 11.992 1 97.44 250 ALA A CA 1
ATOM 1987 C C . ALA A 1 250 ? 8.883 25.516 11.602 1 97.44 250 ALA A C 1
ATOM 1989 O O . ALA A 1 250 ? 8.914 26.188 10.562 1 97.44 250 ALA A O 1
ATOM 1990 N N . GLN A 1 251 ? 7.812 25.562 12.398 1 95.62 251 GLN A N 1
ATOM 1991 C CA . GLN A 1 251 ? 6.613 26.344 12.109 1 95.62 251 GLN A CA 1
ATOM 1992 C C . GLN A 1 251 ? 6.922 27.844 12.086 1 95.62 251 GLN A C 1
ATOM 1994 O O . GLN A 1 251 ? 6.227 28.609 11.43 1 95.62 251 GLN A O 1
ATOM 1999 N N . ASP A 1 252 ? 7.992 28.188 12.75 1 94.88 252 ASP A N 1
ATOM 2000 C CA . ASP A 1 252 ? 8.312 29.594 12.906 1 94.88 252 ASP A CA 1
ATOM 2001 C C . ASP A 1 252 ? 9.211 30.094 11.773 1 94.88 252 ASP A C 1
ATOM 2003 O O . ASP A 1 252 ? 9.461 31.281 11.648 1 94.88 252 ASP A O 1
ATOM 2007 N N . ILE A 1 253 ? 9.68 29.172 10.984 1 97.19 253 ILE A N 1
ATOM 2008 C CA . ILE A 1 253 ? 10.594 29.531 9.906 1 97.19 253 ILE A CA 1
ATOM 2009 C C . ILE A 1 253 ? 9.805 30.125 8.734 1 97.19 253 ILE A C 1
ATOM 2011 O O . ILE A 1 253 ? 8.867 29.484 8.227 1 97.19 253 ILE A O 1
ATOM 2015 N N . LYS A 1 254 ? 10.117 31.328 8.352 1 96.88 254 LYS A N 1
ATOM 2016 C CA . LYS A 1 254 ? 9.555 31.984 7.176 1 96.88 254 LYS A CA 1
ATOM 2017 C C . LYS A 1 254 ? 10.586 32.094 6.059 1 96.88 254 LYS A C 1
ATOM 2019 O O . LYS A 1 254 ? 11.578 32.812 6.191 1 96.88 254 LYS A O 1
ATOM 2024 N N . LEU A 1 255 ? 10.336 31.422 5 1 97.94 255 LEU A N 1
ATOM 2025 C CA . LEU A 1 255 ? 11.258 31.438 3.871 1 97.94 255 LEU A CA 1
ATOM 2026 C C . LEU A 1 255 ? 10.977 32.625 2.961 1 97.94 255 LEU A C 1
ATOM 2028 O O . LEU A 1 255 ? 9.82 32.906 2.627 1 97.94 255 LEU A O 1
ATOM 2032 N N . THR A 1 256 ? 11.984 33.344 2.547 1 97.56 256 THR A N 1
ATOM 2033 C CA . THR A 1 256 ? 11.844 34.438 1.6 1 97.56 256 THR A CA 1
ATOM 2034 C C . THR A 1 256 ? 11.711 33.906 0.174 1 97.56 256 THR A C 1
ATOM 2036 O O . THR A 1 256 ? 12.031 32.75 -0.096 1 97.56 256 THR A O 1
ATOM 2039 N N . SER A 1 257 ? 11.273 34.812 -0.65 1 97.31 257 SER A N 1
ATOM 2040 C CA . SER A 1 257 ? 11.172 34.438 -2.061 1 97.31 257 SER A CA 1
ATOM 2041 C C . SER A 1 257 ? 12.531 34.062 -2.633 1 97.31 257 SER A C 1
ATOM 2043 O O . SER A 1 257 ? 12.625 33.156 -3.461 1 97.31 257 SER A O 1
ATOM 2045 N N . ASP A 1 258 ? 13.539 34.719 -2.189 1 97.75 258 ASP A N 1
ATOM 2046 C CA . ASP A 1 258 ? 14.891 34.406 -2.66 1 97.75 258 ASP A CA 1
ATOM 2047 C C . ASP A 1 258 ? 15.344 33.031 -2.182 1 97.75 258 ASP A C 1
ATOM 2049 O O . ASP A 1 258 ? 15.977 32.281 -2.934 1 97.75 258 ASP A O 1
ATOM 2053 N N . GLU A 1 259 ? 15.055 32.75 -0.977 1 98.25 259 GLU A N 1
ATOM 2054 C CA . GLU A 1 259 ? 15.422 31.453 -0.429 1 98.25 259 GLU A CA 1
ATOM 2055 C C . GLU A 1 259 ? 14.672 30.328 -1.134 1 98.25 259 GLU A C 1
ATOM 2057 O O . GLU A 1 259 ? 15.25 29.281 -1.422 1 98.25 259 GLU A O 1
ATOM 2062 N N . ILE A 1 260 ? 13.43 30.562 -1.389 1 98 260 ILE A N 1
ATOM 2063 C CA . ILE A 1 260 ? 12.625 29.578 -2.107 1 98 260 ILE A CA 1
ATOM 2064 C C . ILE A 1 260 ? 13.203 29.359 -3.502 1 98 260 ILE A C 1
ATOM 2066 O O . ILE A 1 260 ? 13.312 28.219 -3.961 1 98 260 ILE A O 1
ATOM 2070 N N . LYS A 1 261 ? 13.562 30.438 -4.137 1 97.44 261 LYS A N 1
ATOM 2071 C CA . LYS A 1 261 ? 14.18 30.328 -5.457 1 97.44 261 LYS A CA 1
ATOM 2072 C C . LYS A 1 261 ? 15.477 29.531 -5.395 1 97.44 261 LYS A C 1
ATOM 2074 O O . LYS A 1 261 ? 15.766 28.734 -6.289 1 97.44 261 LYS A O 1
ATOM 2079 N N . LEU A 1 262 ? 16.25 29.797 -4.367 1 97.44 262 LEU A N 1
ATOM 2080 C CA . LEU A 1 262 ? 17.5 29.078 -4.172 1 97.44 262 LEU A CA 1
ATOM 2081 C C . LEU A 1 262 ? 17.234 27.578 -4.039 1 97.44 262 LEU A C 1
ATOM 2083 O O . LEU A 1 262 ? 17.938 26.766 -4.652 1 97.44 262 LEU A O 1
ATOM 2087 N N . ILE A 1 263 ? 16.25 27.219 -3.246 1 97.94 263 ILE A N 1
ATOM 2088 C CA . ILE A 1 263 ? 15.875 25.828 -3.035 1 97.94 263 ILE A CA 1
ATOM 2089 C C . ILE A 1 263 ? 15.352 25.219 -4.336 1 97.94 263 ILE A C 1
ATOM 2091 O O . ILE A 1 263 ? 15.719 24.109 -4.707 1 97.94 263 ILE A O 1
ATOM 2095 N N . ASP A 1 264 ? 14.586 26 -5.086 1 97.31 264 ASP A N 1
ATOM 2096 C CA . ASP A 1 264 ? 13.977 25.547 -6.332 1 97.31 264 ASP A CA 1
ATOM 2097 C C . ASP A 1 264 ? 15.031 25.234 -7.387 1 97.31 264 ASP A C 1
ATOM 2099 O O . ASP A 1 264 ? 14.805 24.422 -8.281 1 97.31 264 ASP A O 1
ATOM 2103 N N . ASN A 1 265 ? 16.125 25.891 -7.281 1 97.06 265 ASN A N 1
ATOM 2104 C CA . ASN A 1 265 ? 17.219 25.594 -8.219 1 97.06 265 ASN A CA 1
ATOM 2105 C C . ASN A 1 265 ? 17.672 24.141 -8.117 1 97.06 265 ASN A C 1
ATOM 2107 O O . ASN A 1 265 ? 18.062 23.547 -9.125 1 97.06 265 ASN A O 1
ATOM 2111 N N . ASP A 1 266 ? 17.703 23.656 -6.906 1 96.56 266 ASP A N 1
ATOM 2112 C CA . ASP A 1 266 ? 18.125 22.281 -6.691 1 96.56 266 ASP A CA 1
ATOM 2113 C C . ASP A 1 266 ? 16.953 21.312 -6.82 1 96.56 266 ASP A C 1
ATOM 2115 O O . ASP A 1 266 ? 17.141 20.141 -7.156 1 96.56 266 ASP A O 1
ATOM 2119 N N . PHE A 1 267 ? 15.758 21.781 -6.547 1 96.94 267 PHE A N 1
ATOM 2120 C CA . PHE A 1 267 ? 14.523 21.016 -6.566 1 96.94 267 PHE A CA 1
ATOM 2121 C C . PHE A 1 267 ? 13.438 21.734 -7.363 1 96.94 267 PHE A C 1
ATOM 2123 O O . PHE A 1 267 ? 12.523 22.312 -6.789 1 96.94 267 PHE A O 1
ATOM 2130 N N . PRO A 1 268 ? 13.492 21.656 -8.656 1 95.69 268 PRO A N 1
ATOM 2131 C CA . PRO A 1 268 ? 12.594 22.453 -9.5 1 95.69 268 PRO A CA 1
ATOM 2132 C C . PRO A 1 268 ? 11.148 21.984 -9.445 1 95.69 268 PRO A C 1
ATOM 2134 O O . PRO A 1 268 ? 10.898 20.781 -9.25 1 95.69 268 PRO A O 1
ATOM 2137 N N . GLN A 1 269 ? 10.266 22.828 -9.625 1 95.56 269 GLN A N 1
ATOM 2138 C CA . GLN A 1 269 ? 8.844 22.5 -9.766 1 95.56 269 GLN A CA 1
ATOM 2139 C C . GLN A 1 269 ? 8.594 21.688 -11.031 1 95.56 269 GLN A C 1
ATOM 2141 O O . GLN A 1 269 ? 9.234 21.906 -12.062 1 95.56 269 GLN A O 1
ATOM 2146 N N . PRO A 1 270 ? 7.648 20.766 -10.906 1 94.12 270 PRO A N 1
ATOM 2147 C CA . PRO A 1 270 ? 7.312 20.016 -12.117 1 94.12 270 PRO A CA 1
ATOM 2148 C C . PRO A 1 270 ? 6.703 20.891 -13.211 1 94.12 270 PRO A C 1
ATOM 2150 O O . PRO A 1 270 ? 5.91 21.797 -12.906 1 94.12 270 PRO A O 1
ATOM 2153 N N . THR A 1 271 ? 7.027 20.656 -14.438 1 94.06 271 THR A N 1
ATOM 2154 C CA . THR A 1 271 ? 6.523 21.453 -15.555 1 94.06 271 THR A CA 1
ATOM 2155 C C . THR A 1 271 ? 5.582 20.609 -16.422 1 94.06 271 THR A C 1
ATOM 2157 O O . THR A 1 271 ? 5.043 21.109 -17.422 1 94.06 271 THR A O 1
ATOM 2160 N N . GLU A 1 272 ? 5.473 19.359 -16.125 1 91.94 272 GLU A N 1
ATOM 2161 C CA . GLU A 1 272 ? 4.555 18.453 -16.781 1 91.94 272 GLU A CA 1
ATOM 2162 C C . GLU A 1 272 ? 3.936 17.469 -15.797 1 91.94 272 GLU A C 1
ATOM 2164 O O . GLU A 1 272 ? 4.398 17.344 -14.664 1 91.94 272 GLU A O 1
ATOM 2169 N N . LYS A 1 273 ? 2.914 16.859 -16.266 1 87.06 273 LYS A N 1
ATOM 2170 C CA . LYS A 1 273 ? 2.266 15.852 -15.43 1 87.06 273 LYS A CA 1
ATOM 2171 C C . LYS A 1 273 ? 3.203 14.68 -15.148 1 87.06 273 LYS A C 1
ATOM 2173 O O . LYS A 1 273 ? 3.898 14.203 -16.047 1 87.06 273 LYS A O 1
ATOM 2178 N N . THR A 1 274 ? 3.281 14.375 -13.867 1 82.56 274 THR A N 1
ATOM 2179 C CA . THR A 1 274 ? 4.02 13.195 -13.445 1 82.56 274 THR A CA 1
ATOM 2180 C C . THR A 1 274 ? 3.107 12.227 -12.703 1 82.56 274 THR A C 1
ATOM 2182 O O . THR A 1 274 ? 2.104 12.633 -12.117 1 82.56 274 THR A O 1
ATOM 2185 N N . PRO A 1 275 ? 3.383 10.922 -12.781 1 77.81 275 PRO A N 1
ATOM 2186 C CA . PRO A 1 275 ? 2.611 9.984 -11.969 1 77.81 275 PRO A CA 1
ATOM 2187 C C . PRO A 1 275 ? 2.641 10.328 -10.477 1 77.81 275 PRO A C 1
ATOM 2189 O O . PRO A 1 275 ? 3.66 10.805 -9.977 1 77.81 275 PRO A O 1
ATOM 2192 N N . LEU A 1 276 ? 1.542 10.109 -9.906 1 86.62 276 LEU A N 1
ATOM 2193 C CA . LEU A 1 276 ? 1.471 10.406 -8.477 1 86.62 276 LEU A CA 1
ATOM 2194 C C . LEU A 1 276 ? 2.461 9.547 -7.695 1 86.62 276 LEU A C 1
ATOM 2196 O O . LEU A 1 276 ? 2.398 8.32 -7.746 1 86.62 276 LEU A O 1
ATOM 2200 N N . ALA A 1 277 ? 3.381 10.211 -7.031 1 84 277 ALA A N 1
ATOM 2201 C CA . ALA A 1 277 ? 4.348 9.5 -6.195 1 84 277 ALA A CA 1
ATOM 2202 C C . ALA A 1 277 ? 3.701 9.008 -4.902 1 84 277 ALA A C 1
ATOM 2204 O O . ALA A 1 277 ? 2.896 9.719 -4.297 1 84 277 ALA A O 1
ATOM 2205 N N . MET A 1 278 ? 3.977 7.723 -4.57 1 83.62 278 MET A N 1
ATOM 2206 C CA . MET A 1 278 ? 3.443 7.152 -3.338 1 83.62 278 MET A CA 1
ATOM 2207 C C . MET A 1 278 ? 4.508 6.328 -2.615 1 83.62 278 MET A C 1
ATOM 2209 O O . MET A 1 278 ? 5.488 5.902 -3.227 1 83.62 278 MET A O 1
ATOM 2213 N N . ILE A 1 279 ? 4.336 6.258 -1.321 1 79.88 279 ILE A N 1
ATOM 2214 C CA . ILE A 1 279 ? 5.191 5.359 -0.557 1 79.88 279 ILE A CA 1
ATOM 2215 C C . ILE A 1 279 ? 4.352 4.559 0.432 1 79.88 279 ILE A C 1
ATOM 2217 O O . ILE A 1 279 ? 3.289 5.012 0.864 1 79.88 279 ILE A O 1
ATOM 2221 N N . MET B 1 1 ? 19.156 -19.656 -17.953 1 37.97 1 MET B N 1
ATOM 2222 C CA . MET B 1 1 ? 18.406 -19.156 -16.812 1 37.97 1 MET B CA 1
ATOM 2223 C C . MET B 1 1 ? 16.906 -19.188 -17.094 1 37.97 1 MET B C 1
ATOM 2225 O O . MET B 1 1 ? 16.469 -18.875 -18.203 1 37.97 1 MET B O 1
ATOM 2229 N N . GLU B 1 2 ? 16.125 -20.031 -16.5 1 47 2 GLU B N 1
ATOM 2230 C CA . GLU B 1 2 ? 14.688 -20.219 -16.719 1 47 2 GLU B CA 1
ATOM 2231 C C . GLU B 1 2 ? 13.953 -18.875 -16.688 1 47 2 GLU B C 1
ATOM 2233 O O . GLU B 1 2 ? 14.125 -18.078 -15.758 1 47 2 GLU B O 1
ATOM 2238 N N . LYS B 1 3 ? 13.578 -18.438 -17.766 1 62.56 3 LYS B N 1
ATOM 2239 C CA . LYS B 1 3 ? 13.172 -17.062 -18.047 1 62.56 3 LYS B CA 1
ATOM 2240 C C . LYS B 1 3 ? 11.703 -16.844 -17.703 1 62.56 3 LYS B C 1
ATOM 2242 O O . LYS B 1 3 ? 11.219 -15.711 -17.703 1 62.56 3 LYS B O 1
ATOM 2247 N N . SER B 1 4 ? 10.883 -18.016 -17.422 1 62.22 4 SER B N 1
ATOM 2248 C CA . SER B 1 4 ? 9.461 -17.828 -17.172 1 62.22 4 SER B CA 1
ATOM 2249 C C . SER B 1 4 ? 8.93 -18.875 -16.203 1 62.22 4 SER B C 1
ATOM 2251 O O . SER B 1 4 ? 9.609 -19.875 -15.922 1 62.22 4 SER B O 1
ATOM 2253 N N . PHE B 1 5 ? 7.77 -18.5 -15.562 1 71 5 PHE B N 1
ATOM 2254 C CA . PHE B 1 5 ? 7.133 -19.453 -14.656 1 71 5 PHE B CA 1
ATOM 2255 C C . PHE B 1 5 ? 6.859 -20.766 -15.375 1 71 5 PHE B C 1
ATOM 2257 O O . PHE B 1 5 ? 7.031 -21.844 -14.789 1 71 5 PHE B O 1
ATOM 2264 N N . GLN B 1 6 ? 6.57 -20.688 -16.578 1 55.28 6 GLN B N 1
ATOM 2265 C CA . GLN B 1 6 ? 6.266 -21.891 -17.344 1 55.28 6 GLN B CA 1
ATOM 2266 C C . GLN B 1 6 ? 7.492 -22.797 -17.469 1 55.28 6 GLN B C 1
ATOM 2268 O O . GLN B 1 6 ? 7.395 -24.016 -17.297 1 55.28 6 GLN B O 1
ATOM 2273 N N . GLU B 1 7 ? 8.508 -22.156 -17.672 1 50.38 7 GLU B N 1
ATOM 2274 C CA . GLU B 1 7 ? 9.75 -22.922 -17.828 1 50.38 7 GLU B CA 1
ATOM 2275 C C . GLU B 1 7 ? 10.18 -23.547 -16.516 1 50.38 7 GLU B C 1
ATOM 2277 O O . GLU B 1 7 ? 10.898 -24.547 -16.5 1 50.38 7 GLU B O 1
ATOM 2282 N N . ASN B 1 8 ? 9.602 -22.953 -15.508 1 54.5 8 ASN B N 1
ATOM 2283 C CA . ASN B 1 8 ? 9.953 -23.469 -14.188 1 54.5 8 ASN B CA 1
ATOM 2284 C C . ASN B 1 8 ? 8.852 -24.359 -13.617 1 54.5 8 ASN B C 1
ATOM 2286 O O . ASN B 1 8 ? 8.883 -24.719 -12.438 1 54.5 8 ASN B O 1
ATOM 2290 N N . ASN B 1 9 ? 7.957 -24.812 -14.586 1 59.31 9 ASN B N 1
ATOM 2291 C CA . ASN B 1 9 ? 6.809 -25.609 -14.172 1 59.31 9 ASN B CA 1
ATOM 2292 C C . ASN B 1 9 ? 6.117 -25 -12.945 1 59.31 9 ASN B C 1
ATOM 2294 O O . ASN B 1 9 ? 5.785 -25.719 -12 1 59.31 9 ASN B O 1
ATOM 2298 N N . LEU B 1 10 ? 6.184 -23.625 -12.922 1 66.31 10 LEU B N 1
ATOM 2299 C CA . LEU B 1 10 ? 5.66 -22.906 -11.766 1 66.31 10 LEU B CA 1
ATOM 2300 C C . LEU B 1 10 ? 4.312 -22.266 -12.086 1 66.31 10 LEU B C 1
ATOM 2302 O O . LEU B 1 10 ? 3.701 -21.641 -11.219 1 66.31 10 LEU B O 1
ATOM 2306 N N . SER B 1 11 ? 3.818 -22.391 -13.312 1 64.94 11 SER B N 1
ATOM 2307 C CA . SER B 1 11 ? 2.49 -21.859 -13.57 1 64.94 11 SER B CA 1
ATOM 2308 C C . SER B 1 11 ? 1.413 -22.656 -12.844 1 64.94 11 SER B C 1
ATOM 2310 O O . SER B 1 11 ? 1.64 -23.797 -12.453 1 64.94 11 SER B O 1
ATOM 2312 N N . GLY B 1 12 ? 0.423 -21.891 -12.555 1 88.75 12 GLY B N 1
ATOM 2313 C CA . GLY B 1 12 ? -0.675 -22.562 -11.867 1 88.75 12 GLY B CA 1
ATOM 2314 C C . GLY B 1 12 ? -0.972 -21.953 -10.508 1 88.75 12 GLY B C 1
ATOM 2315 O O . GLY B 1 12 ? -1.361 -20.797 -10.406 1 88.75 12 GLY B O 1
ATOM 2316 N N . LEU B 1 13 ? -0.776 -22.781 -9.531 1 96.38 13 LEU B N 1
ATOM 2317 C CA . LEU B 1 13 ? -1.23 -22.438 -8.195 1 96.38 13 LEU B CA 1
ATOM 2318 C C . LEU B 1 13 ? -0.046 -22.203 -7.258 1 96.38 13 LEU B C 1
ATOM 2320 O O . LEU B 1 13 ? 0.894 -23 -7.238 1 96.38 13 LEU B O 1
ATOM 2324 N N . GLY B 1 14 ? 0.048 -21.031 -6.648 1 97.88 14 GLY B N 1
ATOM 2325 C CA . GLY B 1 14 ? 0.921 -20.75 -5.52 1 97.88 14 GLY B CA 1
ATOM 2326 C C . GLY B 1 14 ? 0.164 -20.422 -4.246 1 97.88 14 GLY B C 1
ATOM 2327 O O . GLY B 1 14 ? -1.064 -20.516 -4.207 1 97.88 14 GLY B O 1
ATOM 2328 N N . MET B 1 15 ? 0.905 -20.109 -3.223 1 98.38 15 MET B N 1
ATOM 2329 C CA . MET B 1 15 ? 0.309 -19.766 -1.936 1 98.38 15 MET B CA 1
ATOM 2330 C C . MET B 1 15 ? 0.583 -18.297 -1.586 1 98.38 15 MET B C 1
ATOM 2332 O O . MET B 1 15 ? 1.729 -17.922 -1.347 1 98.38 15 MET B O 1
ATOM 2336 N N . GLY B 1 16 ? -0.47 -17.5 -1.62 1 97.69 16 GLY B N 1
ATOM 2337 C CA . GLY B 1 16 ? -0.366 -16.156 -1.094 1 97.69 16 GLY B CA 1
ATOM 2338 C C . GLY B 1 16 ? -0.492 -16.094 0.417 1 97.69 16 GLY B C 1
ATOM 2339 O O . GLY B 1 16 ? -1.214 -16.891 1.019 1 97.69 16 GLY B O 1
ATOM 2340 N N . THR B 1 17 ? 0.163 -15.016 1.036 1 97.38 17 THR B N 1
ATOM 2341 C CA . THR B 1 17 ? 0.201 -15.086 2.492 1 97.38 17 THR B CA 1
ATOM 2342 C C . THR B 1 17 ? -0.157 -13.734 3.109 1 97.38 17 THR B C 1
ATOM 2344 O O . THR B 1 17 ? 0.178 -13.469 4.266 1 97.38 17 THR B O 1
ATOM 2347 N N . TRP B 1 18 ? -0.734 -12.891 2.371 1 91.81 18 TRP B N 1
ATOM 2348 C CA . TRP B 1 18 ? -1.234 -11.664 2.982 1 91.81 18 TRP B CA 1
ATOM 2349 C C . TRP B 1 18 ? -2.203 -11.977 4.117 1 91.81 18 TRP B C 1
ATOM 2351 O O . TRP B 1 18 ? -3.178 -12.711 3.926 1 91.81 18 TRP B O 1
ATOM 2361 N N . GLY B 1 19 ? -1.961 -11.5 5.27 1 88.25 19 GLY B N 1
ATOM 2362 C CA . GLY B 1 19 ? -2.818 -11.727 6.422 1 88.25 19 GLY B CA 1
ATOM 2363 C C . GLY B 1 19 ? -2.428 -12.945 7.23 1 88.25 19 GLY B C 1
ATOM 2364 O O . GLY B 1 19 ? -3.025 -13.227 8.273 1 88.25 19 GLY B O 1
ATOM 2365 N N . ILE B 1 20 ? -1.474 -13.68 6.742 1 93.94 20 ILE B N 1
ATOM 2366 C CA . ILE B 1 20 ? -0.998 -14.875 7.43 1 93.94 20 ILE B CA 1
ATOM 2367 C C . ILE B 1 20 ? 0.075 -14.492 8.445 1 93.94 20 ILE B C 1
ATOM 2369 O O . ILE B 1 20 ? 0.944 -13.664 8.164 1 93.94 20 ILE B O 1
ATOM 2373 N N . GLY B 1 21 ? 0.059 -15.078 9.594 1 93.94 21 GLY B N 1
ATOM 2374 C CA . GLY B 1 21 ? 1.092 -14.898 10.594 1 93.94 21 GLY B CA 1
ATOM 2375 C C . GLY B 1 21 ? 0.851 -13.688 11.484 1 93.94 21 GLY B C 1
ATOM 2376 O O . GLY B 1 21 ? 1.688 -13.352 12.32 1 93.94 21 GLY B O 1
ATOM 2377 N N . GLU B 1 22 ? -0.313 -13.125 11.391 1 87.44 22 GLU B N 1
ATOM 2378 C CA . GLU B 1 22 ? -0.563 -11.875 12.094 1 87.44 22 GLU B CA 1
ATOM 2379 C C . GLU B 1 22 ? -1.339 -12.109 13.383 1 87.44 22 GLU B C 1
ATOM 2381 O O . GLU B 1 22 ? -1.384 -11.242 14.258 1 87.44 22 GLU B O 1
ATOM 2386 N N . ASP B 1 23 ? -1.937 -13.281 13.484 1 88.25 23 ASP B N 1
ATOM 2387 C CA . ASP B 1 23 ? -2.721 -13.68 14.656 1 88.25 23 ASP B CA 1
ATOM 2388 C C . ASP B 1 23 ? -2.172 -14.961 15.281 1 88.25 23 ASP B C 1
ATOM 2390 O O . ASP B 1 23 ? -2.293 -16.047 14.695 1 88.25 23 ASP B O 1
ATOM 2394 N N . ALA B 1 24 ? -1.689 -14.82 16.469 1 90.62 24 ALA B N 1
ATOM 2395 C CA . ALA B 1 24 ? -1.045 -15.945 17.141 1 90.62 24 ALA B CA 1
ATOM 2396 C C . ALA B 1 24 ? -2.014 -17.109 17.312 1 90.62 24 ALA B C 1
ATOM 2398 O O . ALA B 1 24 ? -1.608 -18.281 17.281 1 90.62 24 ALA B O 1
ATOM 2399 N N . SER B 1 25 ? -3.264 -16.812 17.484 1 95.06 25 SER B N 1
ATOM 2400 C CA . SER B 1 25 ? -4.266 -17.844 17.719 1 95.06 25 SER B CA 1
ATOM 2401 C C . SER B 1 25 ? -4.5 -18.688 16.469 1 95.06 25 SER B C 1
ATOM 2403 O O . SER B 1 25 ? -5.051 -19.781 16.547 1 95.06 25 SER B O 1
ATOM 2405 N N . LYS B 1 26 ? -4.023 -18.203 15.32 1 97 26 LYS B N 1
ATOM 2406 C CA . LYS B 1 26 ? -4.23 -18.891 14.055 1 97 26 LYS B CA 1
ATOM 2407 C C . LYS B 1 26 ? -2.951 -19.578 13.578 1 97 26 LYS B C 1
ATOM 2409 O O . LYS B 1 26 ? -2.947 -20.266 12.555 1 97 26 LYS B O 1
ATOM 2414 N N . LYS B 1 27 ? -1.924 -19.406 14.344 1 97.62 27 LYS B N 1
ATOM 2415 C CA . LYS B 1 27 ? -0.589 -19.812 13.922 1 97.62 27 LYS B CA 1
ATOM 2416 C C . LYS B 1 27 ? -0.559 -21.297 13.57 1 97.62 27 LYS B C 1
ATOM 2418 O O . LYS B 1 27 ? -0.052 -21.688 12.516 1 97.62 27 LYS B O 1
ATOM 2423 N N . LYS B 1 28 ? -1.119 -22.109 14.422 1 98.19 28 LYS B N 1
ATOM 2424 C CA . LYS B 1 28 ? -1.086 -23.547 14.219 1 98.19 28 LYS B CA 1
ATOM 2425 C C . LYS B 1 28 ? -1.767 -23.938 12.914 1 98.19 28 LYS B C 1
ATOM 2427 O O . LYS B 1 28 ? -1.218 -24.719 12.125 1 98.19 28 LYS B O 1
ATOM 2432 N N . ASP B 1 29 ? -2.932 -23.391 12.688 1 98.56 29 ASP B N 1
ATOM 2433 C CA . ASP B 1 29 ? -3.689 -23.688 11.477 1 98.56 29 ASP B CA 1
ATOM 2434 C C . ASP B 1 29 ? -2.961 -23.188 10.234 1 98.56 29 ASP B C 1
ATOM 2436 O O . ASP B 1 29 ? -2.932 -23.875 9.203 1 98.56 29 ASP B O 1
ATOM 2440 N N . GLU B 1 30 ? -2.412 -22.031 10.297 1 98.69 30 GLU B N 1
ATOM 2441 C CA . GLU B 1 30 ? -1.719 -21.422 9.164 1 98.69 30 GLU B CA 1
ATOM 2442 C C . GLU B 1 30 ? -0.457 -22.203 8.812 1 98.69 30 GLU B C 1
ATOM 2444 O O . GLU B 1 30 ? -0.173 -22.422 7.633 1 98.69 30 GLU B O 1
ATOM 2449 N N . LEU B 1 31 ? 0.244 -22.672 9.82 1 98.75 31 LEU B N 1
ATOM 2450 C CA . LEU B 1 31 ? 1.401 -23.516 9.586 1 98.75 31 LEU B CA 1
ATOM 2451 C C . LEU B 1 31 ? 0.991 -24.828 8.898 1 98.75 31 LEU B C 1
ATOM 2453 O O . LEU B 1 31 ? 1.625 -25.25 7.934 1 98.75 31 LEU B O 1
ATOM 2457 N N . ALA B 1 32 ? -0.053 -25.359 9.422 1 98.75 32 ALA B N 1
ATOM 2458 C CA . ALA B 1 32 ? -0.542 -26.625 8.859 1 98.75 32 ALA B CA 1
ATOM 2459 C C . ALA B 1 32 ? -0.977 -26.438 7.41 1 98.75 32 ALA B C 1
ATOM 2461 O O . ALA B 1 32 ? -0.73 -27.312 6.574 1 98.75 32 ALA B O 1
ATOM 2462 N N . ALA B 1 33 ? -1.608 -25.359 7.094 1 98.75 33 ALA B N 1
ATOM 2463 C CA . ALA B 1 33 ? -2.084 -25.094 5.738 1 98.75 33 ALA B CA 1
ATOM 2464 C C . ALA B 1 33 ? -0.918 -24.969 4.762 1 98.75 33 ALA B C 1
ATOM 2466 O O . ALA B 1 33 ? -0.939 -25.562 3.682 1 98.75 33 ALA B O 1
ATOM 2467 N N . LEU B 1 34 ? 0.091 -24.219 5.148 1 98.75 34 LEU B N 1
ATOM 2468 C CA . LEU B 1 34 ? 1.266 -24.047 4.305 1 98.75 34 LEU B CA 1
ATOM 2469 C C . LEU B 1 34 ? 1.963 -25.375 4.043 1 98.75 34 LEU B C 1
ATOM 2471 O O . LEU B 1 34 ? 2.297 -25.688 2.9 1 98.75 34 LEU B O 1
ATOM 2475 N N . ARG B 1 35 ? 2.125 -26.156 5.074 1 98.75 35 ARG B N 1
ATOM 2476 C CA . ARG B 1 35 ? 2.814 -27.438 4.941 1 98.75 35 ARG B CA 1
ATOM 2477 C C . ARG B 1 35 ? 1.983 -28.422 4.125 1 98.75 35 ARG B C 1
ATOM 2479 O O . ARG B 1 35 ? 2.531 -29.219 3.361 1 98.75 35 ARG B O 1
ATOM 2486 N N . TYR B 1 36 ? 0.682 -28.344 4.352 1 98.62 36 TYR B N 1
ATOM 2487 C CA . TYR B 1 36 ? -0.181 -29.172 3.516 1 98.62 36 TYR B CA 1
ATOM 2488 C C . TYR B 1 36 ? 0.029 -28.859 2.039 1 98.62 36 TYR B C 1
ATOM 2490 O O . TYR B 1 36 ? 0.098 -29.781 1.21 1 98.62 36 TYR B O 1
ATOM 2498 N N . GLY B 1 37 ? 0.104 -27.562 1.669 1 98.12 37 GLY B N 1
ATOM 2499 C CA . GLY B 1 37 ? 0.389 -27.172 0.296 1 98.12 37 GLY B CA 1
ATOM 2500 C C . GLY B 1 37 ? 1.708 -27.719 -0.217 1 98.12 37 GLY B C 1
ATOM 2501 O O . GLY B 1 37 ? 1.764 -28.312 -1.298 1 98.12 37 GLY B O 1
ATOM 2502 N N . LEU B 1 38 ? 2.703 -27.609 0.6 1 97.88 38 LEU B N 1
ATOM 2503 C CA . LEU B 1 38 ? 4.023 -28.109 0.234 1 97.88 38 LEU B CA 1
ATOM 2504 C C . LEU B 1 38 ? 4.004 -29.625 0.059 1 97.88 38 LEU B C 1
ATOM 2506 O O . LEU B 1 38 ? 4.547 -30.141 -0.917 1 97.88 38 LEU B O 1
ATOM 2510 N N . ASP B 1 39 ? 3.369 -30.25 0.926 1 98.12 39 ASP B N 1
ATOM 2511 C CA . ASP B 1 39 ? 3.312 -31.719 0.921 1 98.12 39 ASP B CA 1
ATOM 2512 C C . ASP B 1 39 ? 2.488 -32.219 -0.257 1 98.12 39 ASP B C 1
ATOM 2514 O O . ASP B 1 39 ? 2.586 -33.406 -0.624 1 98.12 39 ASP B O 1
ATOM 2518 N N . ASN B 1 40 ? 1.692 -31.359 -0.802 1 97.19 40 ASN B N 1
ATOM 2519 C CA . ASN B 1 40 ? 0.812 -31.797 -1.88 1 97.19 40 ASN B CA 1
ATOM 2520 C C . ASN B 1 40 ? 1.186 -31.141 -3.207 1 97.19 40 ASN B C 1
ATOM 2522 O O . ASN B 1 40 ? 0.322 -30.922 -4.059 1 97.19 40 ASN B O 1
ATOM 2526 N N . GLY B 1 41 ? 2.383 -30.719 -3.354 1 94.25 41 GLY B N 1
ATOM 2527 C CA . GLY B 1 41 ? 2.947 -30.453 -4.664 1 94.25 41 GLY B CA 1
ATOM 2528 C C . GLY B 1 41 ? 3.023 -28.969 -4.988 1 94.25 41 GLY B C 1
ATOM 2529 O O . GLY B 1 41 ? 3.562 -28.578 -6.023 1 94.25 41 GLY B O 1
ATOM 2530 N N . ILE B 1 42 ? 2.459 -28.094 -4.137 1 96.81 42 ILE B N 1
ATOM 2531 C CA . ILE B 1 42 ? 2.605 -26.656 -4.387 1 96.81 42 ILE B CA 1
ATOM 2532 C C . ILE B 1 42 ? 4.027 -26.219 -4.051 1 96.81 42 ILE B C 1
ATOM 2534 O O . ILE B 1 42 ? 4.551 -26.547 -2.984 1 96.81 42 ILE B O 1
ATOM 2538 N N . LYS B 1 43 ? 4.594 -25.422 -4.949 1 95.5 43 LYS B N 1
ATOM 2539 C CA . LYS B 1 43 ? 6.012 -25.109 -4.801 1 95.5 43 LYS B CA 1
ATOM 2540 C C . LYS B 1 43 ? 6.211 -23.609 -4.516 1 95.5 43 LYS B C 1
ATOM 2542 O O . LYS B 1 43 ? 7.281 -23.203 -4.066 1 95.5 43 LYS B O 1
ATOM 2547 N N . VAL B 1 44 ? 5.211 -22.828 -4.832 1 97.88 44 VAL B N 1
ATOM 2548 C CA . VAL B 1 44 ? 5.395 -21.375 -4.781 1 97.88 44 VAL B CA 1
ATOM 2549 C C . VAL B 1 44 ? 4.754 -20.812 -3.512 1 97.88 44 VAL B C 1
ATOM 2551 O O . VAL B 1 44 ? 3.594 -21.109 -3.217 1 97.88 44 VAL B O 1
ATOM 2554 N N . ILE B 1 45 ? 5.465 -20.078 -2.697 1 98.5 45 ILE B N 1
ATOM 2555 C CA . ILE B 1 45 ? 4.969 -19.281 -1.586 1 98.5 45 ILE B CA 1
ATOM 2556 C C . ILE B 1 45 ? 5.285 -17.797 -1.829 1 98.5 45 ILE B C 1
ATOM 2558 O O . ILE B 1 45 ? 6.434 -17.438 -2.096 1 98.5 45 ILE B O 1
ATOM 2562 N N . ASP B 1 46 ? 4.297 -16.984 -1.799 1 98.56 46 ASP B N 1
ATOM 2563 C CA . ASP B 1 46 ? 4.434 -15.547 -1.984 1 98.56 46 ASP B CA 1
ATOM 2564 C C . ASP B 1 46 ? 4.211 -14.805 -0.671 1 98.56 46 ASP B C 1
ATOM 2566 O O . ASP B 1 46 ? 3.23 -15.055 0.035 1 98.56 46 ASP B O 1
ATOM 2570 N N . THR B 1 47 ? 5.074 -13.867 -0.367 1 98.62 47 THR B N 1
ATOM 2571 C CA . THR B 1 47 ? 4.977 -13.039 0.827 1 98.62 47 THR B CA 1
ATOM 2572 C C . THR B 1 47 ? 5.562 -11.656 0.57 1 98.62 47 THR B C 1
ATOM 2574 O O . THR B 1 47 ? 5.691 -11.234 -0.581 1 98.62 47 THR B O 1
ATOM 2577 N N . ALA B 1 48 ? 5.695 -10.836 1.603 1 98 48 ALA B N 1
ATOM 2578 C CA . ALA B 1 48 ? 6.277 -9.5 1.535 1 98 48 ALA B CA 1
ATOM 2579 C C . ALA B 1 48 ? 6.715 -9.023 2.916 1 98 48 ALA B C 1
ATOM 2581 O O . ALA B 1 48 ? 6.145 -9.43 3.932 1 98 48 ALA B O 1
ATOM 2582 N N . GLU B 1 49 ? 7.703 -8.133 2.893 1 95.94 49 GLU B N 1
ATOM 2583 C CA . GLU B 1 49 ? 8.109 -7.543 4.164 1 95.94 49 GLU B CA 1
ATOM 2584 C C . GLU B 1 49 ? 6.961 -6.781 4.812 1 95.94 49 GLU B C 1
ATOM 2586 O O . GLU B 1 49 ? 6.875 -6.699 6.043 1 95.94 49 GLU B O 1
ATOM 2591 N N . MET B 1 50 ? 6.109 -6.379 3.973 1 90.19 50 MET B N 1
ATOM 2592 C CA . MET B 1 50 ? 4.984 -5.566 4.43 1 90.19 50 MET B CA 1
ATOM 2593 C C . MET B 1 50 ? 3.961 -6.414 5.168 1 90.19 50 MET B C 1
ATOM 2595 O O . MET B 1 50 ? 3.24 -5.914 6.035 1 90.19 50 MET B O 1
ATOM 2599 N N . TYR B 1 51 ? 3.777 -7.637 4.871 1 92.81 51 TYR B N 1
ATOM 2600 C CA . TYR B 1 51 ? 2.732 -8.477 5.441 1 92.81 51 TYR B CA 1
ATOM 2601 C C . TYR B 1 51 ? 2.949 -8.672 6.941 1 92.81 51 TYR B C 1
ATOM 2603 O O . TYR B 1 51 ? 3.889 -9.352 7.355 1 92.81 51 TYR B O 1
ATOM 2611 N N . GLY B 1 52 ? 2.031 -7.98 7.699 1 88.06 52 GLY B N 1
ATOM 2612 C CA . GLY B 1 52 ? 2.201 -8.016 9.141 1 88.06 52 GLY B CA 1
ATOM 2613 C C . GLY B 1 52 ? 3.518 -7.418 9.602 1 88.06 52 GLY B C 1
ATOM 2614 O O . GLY B 1 52 ? 3.998 -7.73 10.695 1 88.06 52 GLY B O 1
ATOM 2615 N N . GLU B 1 53 ? 4.145 -6.68 8.68 1 87.25 53 GLU B N 1
ATOM 2616 C CA . GLU B 1 53 ? 5.453 -6.086 8.945 1 87.25 53 GLU B CA 1
ATOM 2617 C C . GLU B 1 53 ? 6.48 -7.16 9.297 1 87.25 53 GLU B C 1
ATOM 2619 O O . GLU B 1 53 ? 7.145 -7.07 10.328 1 87.25 53 GLU B O 1
ATOM 2624 N N . GLY B 1 54 ? 6.508 -8.172 8.484 1 93.62 54 GLY B N 1
ATOM 2625 C CA . GLY B 1 54 ? 7.512 -9.211 8.641 1 93.62 54 GLY B CA 1
ATOM 2626 C C . GLY B 1 54 ? 6.973 -10.461 9.305 1 93.62 54 GLY B C 1
ATOM 2627 O O . GLY B 1 54 ? 7.598 -11.523 9.242 1 93.62 54 GLY B O 1
ATOM 2628 N N . LYS B 1 55 ? 5.824 -10.43 9.883 1 93.44 55 LYS B N 1
ATOM 2629 C CA . LYS B 1 55 ? 5.281 -11.57 10.617 1 93.44 55 LYS B CA 1
ATOM 2630 C C . LYS 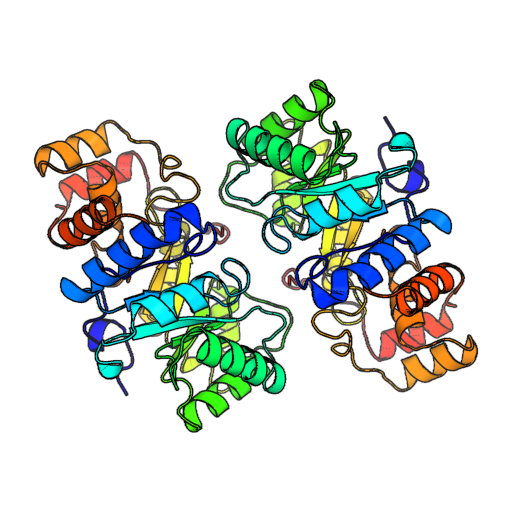B 1 55 ? 4.973 -12.734 9.672 1 93.44 55 LYS B C 1
ATOM 2632 O O . LYS B 1 55 ? 5.176 -13.898 10.023 1 93.44 55 LYS B O 1
ATOM 2637 N N . SER B 1 56 ? 4.457 -12.438 8.523 1 97.19 56 SER B N 1
ATOM 2638 C CA . SER B 1 56 ? 4.191 -13.492 7.551 1 97.19 56 SER B CA 1
ATOM 2639 C C . SER B 1 56 ? 5.48 -14.203 7.145 1 97.19 56 SER B C 1
ATOM 2641 O O . SER B 1 56 ? 5.527 -15.438 7.094 1 97.19 56 SER B O 1
ATOM 2643 N N . GLU B 1 57 ? 6.516 -13.406 6.879 1 98.69 57 GLU B N 1
ATOM 2644 C CA . GLU B 1 57 ? 7.809 -13.992 6.535 1 98.69 57 GLU B CA 1
ATOM 2645 C C . GLU B 1 57 ? 8.32 -14.898 7.656 1 98.69 57 GLU B C 1
ATOM 2647 O O . GLU B 1 57 ? 8.844 -15.977 7.395 1 98.69 57 GLU B O 1
ATOM 2652 N N . LYS B 1 58 ? 8.18 -14.453 8.891 1 98.25 58 LYS B N 1
ATOM 2653 C CA . LYS B 1 58 ? 8.633 -15.242 10.031 1 98.25 58 LYS B CA 1
ATOM 2654 C C . LYS B 1 58 ? 7.895 -16.578 10.102 1 98.25 58 LYS B C 1
ATOM 2656 O O . LYS B 1 58 ? 8.508 -17.625 10.289 1 98.25 58 LYS B O 1
ATOM 2661 N N . LEU B 1 59 ? 6.629 -16.5 9.93 1 98.62 59 LEU B N 1
ATOM 2662 C CA . LEU B 1 59 ? 5.836 -17.719 9.984 1 98.62 59 LEU B CA 1
ATOM 2663 C C . LEU B 1 59 ? 6.215 -18.656 8.844 1 98.62 59 LEU B C 1
ATOM 2665 O O . LEU B 1 59 ? 6.309 -19.875 9.047 1 98.62 59 LEU B O 1
ATOM 2669 N N . ILE B 1 60 ? 6.41 -18.172 7.684 1 98.81 60 ILE B N 1
ATOM 2670 C CA . ILE B 1 60 ? 6.805 -18.969 6.531 1 98.81 60 ILE B CA 1
ATOM 2671 C C . ILE B 1 60 ? 8.156 -19.625 6.797 1 98.81 60 ILE B C 1
ATOM 2673 O O . ILE B 1 60 ? 8.367 -20.797 6.457 1 98.81 60 ILE B O 1
ATOM 2677 N N . GLY B 1 61 ? 9.102 -18.812 7.367 1 98.81 61 GLY B N 1
ATOM 2678 C CA . GLY B 1 61 ? 10.375 -19.391 7.762 1 98.81 61 GLY B CA 1
ATOM 2679 C C . GLY B 1 61 ? 10.211 -20.641 8.617 1 98.81 61 GLY B C 1
ATOM 2680 O O . GLY B 1 61 ? 10.914 -21.625 8.414 1 98.81 61 GLY B O 1
ATOM 2681 N N . GLU B 1 62 ? 9.328 -20.547 9.562 1 98.62 62 GLU B N 1
ATOM 2682 C CA . GLU B 1 62 ? 9.031 -21.703 10.406 1 98.62 62 GLU B CA 1
ATOM 2683 C C . GLU B 1 62 ? 8.406 -22.828 9.594 1 98.62 62 GLU B C 1
ATOM 2685 O O . GLU B 1 62 ? 8.758 -24 9.781 1 98.62 62 GLU B O 1
ATOM 2690 N N . ALA B 1 63 ? 7.523 -22.516 8.688 1 98.75 63 ALA B N 1
ATOM 2691 C CA . ALA B 1 63 ? 6.777 -23.5 7.906 1 98.75 63 ALA B CA 1
ATOM 2692 C C . ALA B 1 63 ? 7.707 -24.312 7.012 1 98.75 63 ALA B C 1
ATOM 2694 O O . ALA B 1 63 ? 7.48 -25.5 6.789 1 98.75 63 ALA B O 1
ATOM 2695 N N . ILE B 1 64 ? 8.773 -23.703 6.559 1 98.44 64 ILE B N 1
ATOM 2696 C CA . ILE B 1 64 ? 9.547 -24.375 5.516 1 98.44 64 ILE B CA 1
ATOM 2697 C C . ILE B 1 64 ? 10.734 -25.094 6.145 1 98.44 64 ILE B C 1
ATOM 2699 O O . ILE B 1 64 ? 11.508 -25.75 5.445 1 98.44 64 ILE B O 1
ATOM 2703 N N . LYS B 1 65 ? 10.852 -24.938 7.492 1 97.56 65 LYS B N 1
ATOM 2704 C CA . LYS B 1 65 ? 11.891 -25.703 8.164 1 97.56 65 LYS B CA 1
ATOM 2705 C C . LYS B 1 65 ? 11.711 -27.203 7.922 1 97.56 65 LYS B C 1
ATOM 2707 O O . LYS B 1 65 ? 10.602 -27.719 8.047 1 97.56 65 LYS B O 1
ATOM 2712 N N . GLY B 1 66 ? 12.805 -27.859 7.543 1 96.62 66 GLY B N 1
ATOM 2713 C CA . GLY B 1 66 ? 12.75 -29.297 7.328 1 96.62 66 GLY B CA 1
ATOM 2714 C C . GLY B 1 66 ? 12.508 -29.672 5.879 1 96.62 66 GLY B C 1
ATOM 2715 O O . GLY B 1 66 ? 12.664 -30.828 5.5 1 96.62 66 GLY B O 1
ATOM 2716 N N . TYR B 1 67 ? 12.047 -28.766 5.105 1 97.81 67 TYR B N 1
ATOM 2717 C CA . TYR B 1 67 ? 11.875 -29.016 3.682 1 97.81 67 TYR B CA 1
ATOM 2718 C C . TYR B 1 67 ? 13.156 -28.703 2.91 1 97.81 67 TYR B C 1
ATOM 2720 O O . TYR B 1 67 ? 14 -27.938 3.381 1 97.81 67 TYR B O 1
ATOM 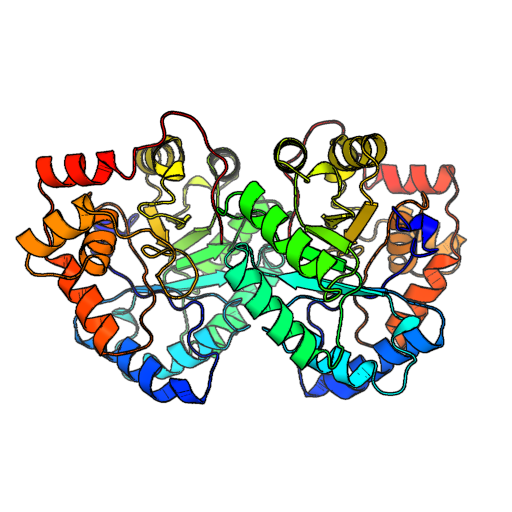2728 N N . ASP B 1 68 ? 13.281 -29.359 1.771 1 97.56 68 ASP B N 1
ATOM 2729 C CA . ASP B 1 68 ? 14.359 -29.031 0.846 1 97.56 68 ASP B CA 1
ATOM 2730 C C . ASP B 1 68 ? 14.141 -27.656 0.215 1 97.56 68 ASP B C 1
ATOM 2732 O O . ASP B 1 68 ? 13.266 -27.5 -0.643 1 97.56 68 ASP B O 1
ATOM 2736 N N . ARG B 1 69 ? 14.891 -26.688 0.623 1 97.56 69 ARG B N 1
ATOM 2737 C CA . ARG B 1 69 ? 14.75 -25.297 0.193 1 97.56 69 ARG B CA 1
ATOM 2738 C C . ARG B 1 69 ? 14.797 -25.188 -1.327 1 97.56 69 ARG B C 1
ATOM 2740 O O . ARG B 1 69 ? 14.109 -24.359 -1.916 1 97.56 69 ARG B O 1
ATOM 2747 N N . SER B 1 70 ? 15.5 -26.078 -1.968 1 95.88 70 SER B N 1
ATOM 2748 C CA . SER B 1 70 ? 15.68 -26 -3.414 1 95.88 70 SER B CA 1
ATOM 2749 C C . SER B 1 70 ? 14.398 -26.375 -4.152 1 95.88 70 SER B C 1
ATOM 2751 O O . SER B 1 70 ? 14.273 -26.125 -5.352 1 95.88 70 SER B O 1
ATOM 2753 N N . GLN B 1 71 ? 13.461 -26.922 -3.477 1 94.75 71 GLN B N 1
ATOM 2754 C CA . GLN B 1 71 ? 12.211 -27.344 -4.09 1 94.75 71 GLN B CA 1
ATOM 2755 C C . GLN B 1 71 ? 11.109 -26.312 -3.873 1 94.75 71 GLN B C 1
ATOM 2757 O O . GLN B 1 71 ? 9.977 -26.5 -4.316 1 94.75 71 GLN B O 1
ATOM 2762 N N . ILE B 1 72 ? 11.406 -25.234 -3.225 1 96.88 72 ILE B N 1
ATOM 2763 C CA . ILE B 1 72 ? 10.445 -24.172 -2.916 1 96.88 72 ILE B CA 1
ATOM 2764 C C . ILE B 1 72 ? 10.805 -22.906 -3.688 1 96.88 72 ILE B C 1
ATOM 2766 O O . ILE B 1 72 ? 11.969 -22.5 -3.711 1 96.88 72 ILE B O 1
ATOM 2770 N N . PHE B 1 73 ? 9.852 -22.406 -4.441 1 97.69 73 PHE B N 1
ATOM 2771 C CA . PHE B 1 73 ? 9.984 -21.109 -5.086 1 97.69 73 PHE B CA 1
ATOM 2772 C C . PHE B 1 73 ? 9.445 -20 -4.191 1 97.69 73 PHE B C 1
ATOM 2774 O O . PHE B 1 73 ? 8.234 -19.828 -4.078 1 97.69 73 PHE B O 1
ATOM 2781 N N . LEU B 1 74 ? 10.305 -19.25 -3.574 1 98.25 74 LEU B N 1
ATOM 2782 C CA . LEU B 1 74 ? 9.945 -18.266 -2.553 1 98.25 74 LEU B CA 1
ATOM 2783 C C . LEU B 1 74 ? 9.984 -16.859 -3.117 1 98.25 74 LEU B C 1
ATOM 2785 O O . LEU B 1 74 ? 11.016 -16.422 -3.643 1 98.25 74 LEU B O 1
ATOM 2789 N N . ILE B 1 75 ? 8.828 -16.188 -3.072 1 98.75 75 ILE B N 1
ATOM 2790 C CA . ILE B 1 75 ? 8.68 -14.82 -3.541 1 98.75 75 ILE B CA 1
ATOM 2791 C C . ILE B 1 75 ? 8.5 -13.883 -2.348 1 98.75 75 ILE B C 1
ATOM 2793 O O . ILE B 1 75 ? 7.699 -14.148 -1.452 1 98.75 75 ILE B O 1
ATOM 2797 N N . SER B 1 76 ? 9.258 -12.844 -2.246 1 98.81 76 SER B N 1
ATOM 2798 C CA . SER B 1 76 ? 8.977 -11.758 -1.313 1 98.81 76 SER B CA 1
ATOM 2799 C C . SER B 1 76 ? 9.07 -10.398 -2.002 1 98.81 76 SER B C 1
ATOM 2801 O O . SER B 1 76 ? 9.273 -10.328 -3.217 1 98.81 76 SER B O 1
ATOM 2803 N N . LYS B 1 77 ? 8.703 -9.375 -1.286 1 98.69 77 LYS B N 1
ATOM 2804 C CA . LYS B 1 77 ? 8.633 -8.031 -1.856 1 98.69 77 LYS B CA 1
ATOM 2805 C C . LYS B 1 77 ? 9.172 -6.988 -0.881 1 98.69 77 LYS B C 1
ATOM 2807 O O . LYS B 1 77 ? 9.195 -7.219 0.33 1 98.69 77 LYS B O 1
ATOM 2812 N N . PHE B 1 78 ? 9.602 -5.938 -1.473 1 97.31 78 PHE B N 1
ATOM 2813 C CA . PHE B 1 78 ? 10.055 -4.824 -0.647 1 97.31 78 PHE B CA 1
ATOM 2814 C C . PHE B 1 78 ? 9.242 -3.57 -0.932 1 97.31 78 PHE B C 1
ATOM 2816 O O . PHE B 1 78 ? 8.703 -3.408 -2.029 1 97.31 78 PHE B O 1
ATOM 2823 N N . TYR B 1 79 ? 9.219 -2.76 0.027 1 91.12 79 TYR B N 1
ATOM 2824 C CA . TYR B 1 79 ? 8.516 -1.486 -0.073 1 91.12 79 TYR B CA 1
ATOM 2825 C C . TYR B 1 79 ? 9.156 -0.591 -1.127 1 91.12 79 TYR B C 1
ATOM 2827 O O . TYR B 1 79 ? 10.367 -0.649 -1.348 1 91.12 79 TYR B O 1
ATOM 2835 N N . PRO B 1 80 ? 8.359 0.307 -1.678 1 90.12 80 PRO B N 1
ATOM 2836 C CA . PRO B 1 80 ? 8.922 1.238 -2.658 1 90.12 80 PRO B CA 1
ATOM 2837 C C . PRO B 1 80 ? 9.984 2.152 -2.061 1 90.12 80 PRO B C 1
ATOM 2839 O O . PRO B 1 80 ? 10.93 2.541 -2.754 1 90.12 80 PRO B O 1
ATOM 2842 N N . TYR B 1 81 ? 9.906 2.439 -0.79 1 84.25 81 TYR B N 1
ATOM 2843 C CA . TYR B 1 81 ? 10.898 3.344 -0.212 1 84.25 81 TYR B CA 1
ATOM 2844 C C . TYR B 1 81 ? 12.195 2.611 0.082 1 84.25 81 TYR B C 1
ATOM 2846 O O . TYR B 1 81 ? 13.203 3.236 0.437 1 84.25 81 TYR B O 1
ATOM 2854 N N . HIS B 1 82 ? 12.25 1.369 -0.116 1 92.75 82 HIS B N 1
ATOM 2855 C CA . HIS B 1 82 ? 13.477 0.583 -0.002 1 92.75 82 HIS B CA 1
ATOM 2856 C C . HIS B 1 82 ? 14.117 0.362 -1.368 1 92.75 82 HIS B C 1
ATOM 2858 O O . HIS B 1 82 ? 15.117 -0.352 -1.481 1 92.75 82 HIS B O 1
ATOM 2864 N N . ALA B 1 83 ? 13.633 1.05 -2.404 1 94.12 83 ALA B N 1
ATOM 2865 C CA . ALA B 1 83 ? 13.984 0.699 -3.775 1 94.12 83 ALA B CA 1
ATOM 2866 C C . ALA B 1 83 ? 15.25 1.435 -4.223 1 94.12 83 ALA B C 1
ATOM 2868 O O . ALA B 1 83 ? 15.305 1.966 -5.332 1 94.12 83 ALA B O 1
ATOM 2869 N N . SER B 1 84 ? 16.172 1.554 -3.439 1 91.62 84 SER B N 1
ATOM 2870 C CA . SER B 1 84 ? 17.547 1.941 -3.742 1 91.62 84 SER B CA 1
ATOM 2871 C C . SER B 1 84 ? 18.531 0.812 -3.428 1 91.62 84 SER B C 1
ATOM 2873 O O . SER B 1 84 ? 18.234 -0.047 -2.59 1 91.62 84 SER B O 1
ATOM 2875 N N . PRO B 1 85 ? 19.672 0.779 -4.098 1 96.06 85 PRO B N 1
ATOM 2876 C CA . PRO B 1 85 ? 20.562 -0.376 -3.941 1 96.06 85 PRO B CA 1
ATOM 2877 C C . PRO B 1 85 ? 20.875 -0.683 -2.48 1 96.06 85 PRO B C 1
ATOM 2879 O O . PRO B 1 85 ? 20.75 -1.828 -2.041 1 96.06 85 PRO B O 1
ATOM 2882 N N . GLU B 1 86 ? 21.203 0.271 -1.715 1 94.81 86 GLU B N 1
ATOM 2883 C CA . GLU B 1 86 ? 21.578 0.056 -0.319 1 94.81 86 GLU B CA 1
ATOM 2884 C C . GLU B 1 86 ? 20.375 -0.412 0.503 1 94.81 86 GLU B C 1
ATOM 2886 O O . GLU B 1 86 ? 20.484 -1.358 1.286 1 94.81 86 GLU B O 1
ATOM 2891 N N . LEU B 1 87 ? 19.25 0.203 0.308 1 93.5 87 LEU B N 1
ATOM 2892 C CA . LEU B 1 87 ? 18.062 -0.11 1.101 1 93.5 87 LEU B CA 1
ATOM 2893 C C . LEU B 1 87 ? 17.453 -1.44 0.668 1 93.5 87 LEU B C 1
ATOM 2895 O O . LEU B 1 87 ? 16.906 -2.172 1.492 1 93.5 87 LEU B O 1
ATOM 2899 N N . GLU B 1 88 ? 17.562 -1.688 -0.628 1 97.25 88 GLU B N 1
ATOM 2900 C CA . GLU B 1 88 ? 17.172 -3.002 -1.117 1 97.25 88 GLU B CA 1
ATOM 2901 C C . GLU B 1 88 ? 17.922 -4.117 -0.395 1 97.25 88 GLU B C 1
ATOM 2903 O O . GLU B 1 88 ? 17.312 -5.094 0.049 1 97.25 88 GLU B O 1
ATOM 2908 N N . ARG B 1 89 ? 19.203 -3.92 -0.306 1 97.81 89 ARG B N 1
ATOM 2909 C CA . ARG B 1 89 ? 20.031 -4.922 0.341 1 97.81 89 ARG B CA 1
ATOM 2910 C C . ARG B 1 89 ? 19.641 -5.109 1.802 1 97.81 89 ARG B C 1
ATOM 2912 O O . ARG B 1 89 ? 19.469 -6.238 2.268 1 97.81 89 ARG B O 1
ATOM 2919 N N . GLN B 1 90 ? 19.484 -4.043 2.471 1 97.25 90 GLN B N 1
ATOM 2920 C CA . GLN B 1 90 ? 19.109 -4.105 3.877 1 97.25 90 GLN B CA 1
ATOM 2921 C C . GLN B 1 90 ? 17.75 -4.801 4.051 1 97.25 90 GLN B C 1
ATOM 2923 O O . GLN B 1 90 ? 17.594 -5.645 4.938 1 97.25 90 GLN B O 1
ATOM 2928 N N . SER B 1 91 ? 16.844 -4.426 3.199 1 97.38 91 SER B N 1
ATOM 2929 C CA . SER B 1 91 ? 15.508 -5.023 3.256 1 97.38 91 SER B CA 1
ATOM 2930 C C . SER B 1 91 ? 15.57 -6.523 2.98 1 97.38 91 SER B C 1
ATOM 2932 O O . SER B 1 91 ? 14.945 -7.316 3.695 1 97.38 91 SER B O 1
ATOM 2934 N N . LEU B 1 92 ? 16.328 -6.887 1.97 1 98.81 92 LEU B N 1
ATOM 2935 C CA . LEU B 1 92 ? 16.453 -8.297 1.608 1 98.81 92 LEU B CA 1
ATOM 2936 C C . LEU B 1 92 ? 17.094 -9.094 2.746 1 98.81 92 LEU B C 1
ATOM 2938 O O . LEU B 1 92 ? 16.625 -10.188 3.078 1 98.81 92 LEU B O 1
ATOM 2942 N N . GLU B 1 93 ? 18.109 -8.555 3.348 1 98.62 93 GLU B N 1
ATOM 2943 C CA . GLU B 1 93 ? 18.781 -9.25 4.438 1 98.62 93 GLU B CA 1
ATOM 2944 C C . GLU B 1 93 ? 17.828 -9.516 5.602 1 98.62 93 GLU B C 1
ATOM 2946 O O . GLU B 1 93 ? 17.844 -10.594 6.191 1 98.62 93 GLU B O 1
ATOM 2951 N N . LYS B 1 94 ? 17.031 -8.586 5.891 1 98.25 94 LYS B N 1
ATOM 2952 C CA . LYS B 1 94 ? 16.031 -8.766 6.941 1 98.25 94 LYS B CA 1
ATOM 2953 C C . LYS B 1 94 ? 15.016 -9.828 6.551 1 98.25 94 LYS B C 1
ATOM 2955 O O . LYS B 1 94 ? 14.633 -10.664 7.379 1 98.25 94 LYS B O 1
ATOM 2960 N N . SER B 1 95 ? 14.531 -9.773 5.305 1 98.81 95 SER B N 1
ATOM 2961 C CA . SER B 1 95 ? 13.586 -10.773 4.816 1 98.81 95 SER B CA 1
ATOM 2962 C C . SER B 1 95 ? 14.18 -12.18 4.887 1 98.81 95 SER B C 1
ATOM 2964 O O . SER B 1 95 ? 13.523 -13.117 5.344 1 98.81 95 SER B O 1
A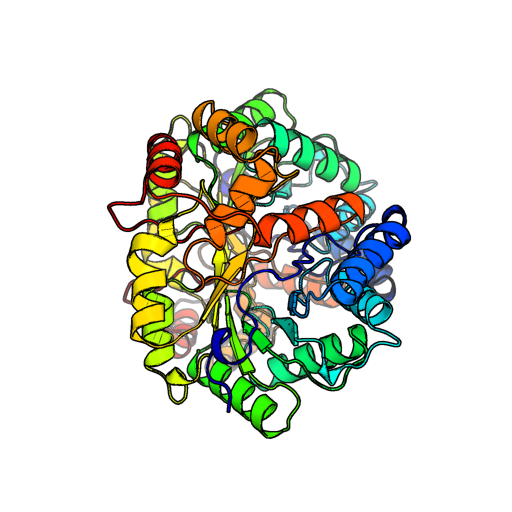TOM 2966 N N . LEU B 1 96 ? 15.453 -12.281 4.402 1 98.88 96 LEU B N 1
ATOM 2967 C CA . LEU B 1 96 ? 16.125 -13.578 4.418 1 98.88 96 LEU B CA 1
ATOM 2968 C C . LEU B 1 96 ? 16.281 -14.094 5.848 1 98.88 96 LEU B C 1
ATOM 2970 O O . LEU B 1 96 ? 16.109 -15.281 6.102 1 98.88 96 LEU B O 1
ATOM 2974 N N . LYS B 1 97 ? 16.609 -13.188 6.742 1 98.69 97 LYS B N 1
ATOM 2975 C CA . LYS B 1 97 ? 16.734 -13.562 8.148 1 98.69 97 LYS B CA 1
ATOM 2976 C C . LYS B 1 97 ? 15.398 -14.078 8.688 1 98.69 97 LYS B C 1
ATOM 2978 O O . LYS B 1 97 ? 15.344 -15.125 9.344 1 98.69 97 LYS B O 1
ATOM 2983 N N . ARG B 1 98 ? 14.305 -13.398 8.453 1 98.56 98 ARG B N 1
ATOM 2984 C CA . ARG B 1 98 ? 12.984 -13.805 8.922 1 98.56 98 ARG B CA 1
ATOM 2985 C C . ARG B 1 98 ? 12.57 -15.133 8.305 1 98.56 98 ARG B C 1
ATOM 2987 O O . ARG B 1 98 ? 12 -15.984 8.984 1 98.56 98 ARG B O 1
ATOM 2994 N N . LEU B 1 99 ? 12.883 -15.32 7.027 1 98.81 99 LEU B N 1
ATOM 2995 C CA . LEU B 1 99 ? 12.484 -16.5 6.281 1 98.81 99 LEU B CA 1
ATOM 2996 C C . LEU B 1 99 ? 13.391 -17.688 6.609 1 98.81 99 LEU B C 1
ATOM 2998 O O . LEU B 1 99 ? 13.055 -18.844 6.32 1 98.81 99 LEU B O 1
ATOM 3002 N N . GLY B 1 100 ? 14.586 -17.391 7.168 1 98.5 100 GLY B N 1
ATOM 3003 C CA . GLY B 1 100 ? 15.523 -18.453 7.5 1 98.5 100 GLY B CA 1
ATOM 3004 C C . GLY B 1 100 ? 16.125 -19.125 6.281 1 98.5 100 GLY B C 1
ATOM 3005 O O . GLY B 1 100 ? 16.219 -20.344 6.234 1 98.5 100 GLY B O 1
ATOM 3006 N N . THR B 1 101 ? 16.438 -18.391 5.223 1 98.62 101 THR B N 1
ATOM 3007 C CA . THR B 1 101 ? 17.031 -18.906 3.996 1 98.62 101 THR B CA 1
ATOM 3008 C C . THR B 1 101 ? 18.094 -17.953 3.469 1 98.62 101 THR B C 1
ATOM 3010 O O . THR B 1 101 ? 18.219 -16.812 3.943 1 98.62 101 THR B O 1
ATOM 3013 N N . ASP B 1 102 ? 18.891 -18.375 2.535 1 98.31 102 ASP B N 1
ATOM 3014 C CA . ASP B 1 102 ? 20.031 -17.578 2.082 1 98.31 102 ASP B CA 1
ATOM 3015 C C . ASP B 1 102 ? 19.719 -16.859 0.772 1 98.31 102 ASP B C 1
ATOM 3017 O O . ASP B 1 102 ? 20.5 -16.016 0.316 1 98.31 102 ASP B O 1
ATOM 3021 N N . TYR B 1 103 ? 18.562 -17.25 0.189 1 98.69 103 TYR B N 1
ATOM 3022 C CA . TYR B 1 103 ? 18.203 -16.609 -1.066 1 98.69 103 TYR B CA 1
ATOM 3023 C C . TYR B 1 103 ? 16.703 -16.594 -1.269 1 98.69 103 TYR B C 1
ATOM 3025 O O . TYR B 1 103 ? 15.969 -17.328 -0.601 1 98.69 103 TYR B O 1
ATOM 3033 N N . LEU B 1 104 ? 16.25 -15.711 -2.146 1 98.69 104 LEU B N 1
ATOM 3034 C CA . LEU B 1 104 ? 14.898 -15.711 -2.693 1 98.69 104 LEU B CA 1
ATOM 3035 C C . LEU B 1 104 ? 14.906 -16.156 -4.152 1 98.69 104 LEU B C 1
ATOM 3037 O O . LEU B 1 104 ? 15.844 -15.859 -4.895 1 98.69 104 LEU B O 1
ATOM 3041 N N . ASP B 1 105 ? 13.852 -16.844 -4.52 1 98.31 105 ASP B N 1
ATOM 3042 C CA . ASP B 1 105 ? 13.703 -17.188 -5.93 1 98.31 105 ASP B CA 1
ATOM 3043 C C . ASP B 1 105 ? 13.25 -15.984 -6.75 1 98.31 105 ASP B C 1
ATOM 3045 O O . ASP B 1 105 ? 13.633 -15.844 -7.914 1 98.31 105 ASP B O 1
ATOM 3049 N N . LEU B 1 106 ? 12.453 -15.156 -6.164 1 98.62 106 LEU B N 1
ATOM 3050 C CA . LEU B 1 106 ? 11.945 -13.961 -6.82 1 98.62 106 LEU B CA 1
ATOM 3051 C C . LEU B 1 106 ? 11.75 -12.828 -5.812 1 98.62 106 LEU B C 1
ATOM 3053 O O . LEU B 1 106 ? 11.117 -13.023 -4.77 1 98.62 106 LEU B O 1
ATOM 3057 N N . TYR B 1 107 ? 12.328 -11.703 -6.082 1 98.88 107 TYR B N 1
ATOM 3058 C CA . TYR B 1 107 ? 12.227 -10.516 -5.246 1 98.88 107 TYR B CA 1
ATOM 3059 C C . TYR B 1 107 ? 11.562 -9.367 -6.004 1 98.88 107 TYR B C 1
ATOM 3061 O O . TYR B 1 107 ? 12.023 -8.984 -7.082 1 98.88 107 TYR B O 1
ATOM 3069 N N . LEU B 1 108 ? 10.43 -8.82 -5.477 1 98.88 108 LEU B N 1
ATOM 3070 C CA . LEU B 1 108 ? 9.617 -7.879 -6.234 1 98.88 108 LEU B CA 1
ATOM 3071 C C . LEU B 1 108 ? 9.602 -6.508 -5.566 1 98.88 108 LEU B C 1
ATOM 3073 O O . LEU B 1 108 ? 9.523 -6.41 -4.34 1 98.88 108 LEU B O 1
ATOM 3077 N N . LEU B 1 109 ? 9.695 -5.441 -6.355 1 98.38 109 LEU B N 1
ATOM 3078 C CA . LEU B 1 109 ? 9.219 -4.137 -5.91 1 98.38 109 LEU B CA 1
ATOM 3079 C C . LEU B 1 109 ? 7.707 -4.152 -5.707 1 98.38 109 LEU B C 1
ATOM 3081 O O . LEU B 1 109 ? 6.949 -4.426 -6.641 1 98.38 109 LEU B O 1
ATOM 3085 N N . HIS B 1 110 ? 7.242 -3.824 -4.52 1 96.56 110 HIS B N 1
ATOM 3086 C CA . HIS B 1 110 ? 5.867 -4.094 -4.113 1 96.56 110 HIS B CA 1
ATOM 3087 C C . HIS B 1 110 ? 4.883 -3.215 -4.879 1 96.56 110 HIS B C 1
ATOM 3089 O O . HIS B 1 110 ? 3.758 -3.635 -5.156 1 96.56 110 HIS B O 1
ATOM 3095 N N . TRP B 1 111 ? 5.164 -1.975 -5.148 1 91.38 111 TRP B N 1
ATOM 3096 C CA . TRP B 1 111 ? 4.469 -1.082 -6.07 1 91.38 111 TRP B CA 1
ATOM 3097 C C . TRP B 1 111 ? 5.391 0.042 -6.535 1 91.38 111 TRP B C 1
ATOM 3099 O O . TRP B 1 111 ? 6.5 0.195 -6.023 1 91.38 111 TRP B O 1
ATOM 3109 N N . ARG B 1 112 ? 4.891 0.708 -7.527 1 90.25 112 ARG B N 1
ATOM 3110 C CA . ARG B 1 112 ? 5.676 1.811 -8.078 1 90.25 112 ARG B CA 1
ATOM 3111 C C . ARG B 1 112 ? 5.852 2.922 -7.047 1 90.25 112 ARG B C 1
ATOM 3113 O O . ARG B 1 112 ? 4.883 3.352 -6.418 1 90.25 112 ARG B O 1
ATOM 3120 N N . GLY B 1 113 ? 7.125 3.275 -6.797 1 85.94 113 GLY B N 1
ATOM 3121 C CA . GLY B 1 113 ? 7.438 4.379 -5.902 1 85.94 113 GLY B CA 1
ATOM 3122 C C . GLY B 1 113 ? 8.164 5.52 -6.59 1 85.94 113 GLY B C 1
ATOM 3123 O O . GLY B 1 113 ? 8.078 5.668 -7.812 1 85.94 113 GLY B O 1
ATOM 3124 N N . ASP B 1 114 ? 8.852 6.301 -5.836 1 79.5 114 ASP B N 1
ATOM 3125 C CA . ASP B 1 114 ? 9.43 7.531 -6.367 1 79.5 114 ASP B CA 1
ATOM 3126 C C . ASP B 1 114 ? 10.906 7.344 -6.695 1 79.5 114 ASP B C 1
ATOM 3128 O O . ASP B 1 114 ? 11.539 8.234 -7.273 1 79.5 114 ASP B O 1
ATOM 3132 N N . LYS B 1 115 ? 11.453 6.199 -6.371 1 85.69 115 LYS B N 1
ATOM 3133 C CA . LYS B 1 115 ? 12.859 5.945 -6.699 1 85.69 115 LYS B CA 1
ATOM 3134 C C . LYS B 1 115 ? 13.047 5.754 -8.203 1 85.69 115 LYS B C 1
ATOM 3136 O O . LYS B 1 115 ? 12.141 5.266 -8.891 1 85.69 115 LYS B O 1
ATOM 3141 N N . ARG B 1 116 ? 14.203 6.188 -8.625 1 88.75 116 ARG B N 1
ATOM 3142 C CA . ARG B 1 116 ? 14.523 5.961 -10.031 1 88.75 116 ARG B CA 1
ATOM 3143 C C . ARG B 1 116 ? 14.609 4.469 -10.336 1 88.75 116 ARG B C 1
ATOM 3145 O O . ARG B 1 116 ? 15.359 3.736 -9.68 1 88.75 116 ARG B O 1
ATOM 3152 N N . LEU B 1 117 ? 13.898 4.047 -11.383 1 95.69 117 LEU B N 1
ATOM 3153 C CA . LEU B 1 117 ? 13.867 2.629 -11.727 1 95.69 117 LEU B CA 1
ATOM 3154 C C . LEU B 1 117 ? 15.258 2.129 -12.109 1 95.69 117 LEU B C 1
ATOM 3156 O O . LEU B 1 117 ? 15.602 0.975 -11.836 1 95.69 117 LEU B O 1
ATOM 3160 N N . SER B 1 118 ? 16.016 3.029 -12.727 1 97.44 118 SER B N 1
ATOM 3161 C CA . SER B 1 118 ? 17.359 2.621 -13.117 1 97.44 118 SER B CA 1
ATOM 3162 C C . SER B 1 118 ? 18.188 2.225 -11.898 1 97.44 118 SER B C 1
ATOM 3164 O O . SER B 1 118 ? 18.938 1.249 -11.945 1 97.44 118 SER B O 1
ATOM 3166 N N . GLU B 1 119 ? 18.047 2.92 -10.828 1 96 119 GLU B N 1
ATOM 3167 C CA . GLU B 1 119 ? 18.75 2.602 -9.586 1 96 119 GLU B CA 1
ATOM 3168 C C . GLU B 1 119 ? 18.188 1.334 -8.945 1 96 119 GLU B C 1
ATOM 3170 O O . GLU B 1 119 ? 18.953 0.511 -8.422 1 96 119 GLU B O 1
ATOM 3175 N N . THR B 1 120 ? 16.891 1.209 -8.984 1 97.5 120 THR B N 1
ATOM 3176 C CA . THR B 1 120 ? 16.234 0.022 -8.445 1 97.5 120 THR B CA 1
ATOM 3177 C C . THR B 1 120 ? 16.719 -1.234 -9.164 1 97.5 120 THR B C 1
ATOM 3179 O O . THR B 1 120 ? 17.109 -2.213 -8.523 1 97.5 120 THR B O 1
ATOM 3182 N N . VAL B 1 121 ? 16.781 -1.154 -10.461 1 98.69 121 VAL B N 1
ATOM 3183 C CA . VAL B 1 121 ? 17.188 -2.299 -11.266 1 98.69 121 VAL B CA 1
ATOM 3184 C C . VAL B 1 121 ? 18.672 -2.6 -11.016 1 98.69 121 VAL B C 1
ATOM 3186 O O . VAL B 1 121 ? 19.062 -3.764 -10.898 1 98.69 121 VAL B O 1
ATOM 3189 N N . ARG B 1 122 ? 19.453 -1.554 -10.938 1 98.44 122 ARG B N 1
ATOM 3190 C CA . ARG B 1 122 ? 20.875 -1.752 -10.656 1 98.44 122 ARG B CA 1
ATOM 3191 C C . ARG B 1 122 ? 21.062 -2.51 -9.344 1 98.44 122 ARG B C 1
ATOM 3193 O O . ARG B 1 122 ? 21.859 -3.451 -9.281 1 98.44 122 ARG B O 1
ATOM 3200 N N . GLY B 1 123 ? 20.344 -2.096 -8.297 1 98.62 123 GLY B N 1
ATOM 3201 C CA . GLY B 1 123 ? 20.422 -2.783 -7.016 1 98.62 123 GLY B CA 1
ATOM 3202 C C . GLY B 1 123 ? 19.984 -4.234 -7.09 1 98.62 123 GLY B C 1
ATOM 3203 O O . GLY B 1 123 ? 20.641 -5.117 -6.531 1 98.62 123 GLY B O 1
ATOM 3204 N N . LEU B 1 124 ? 18.938 -4.473 -7.766 1 98.81 124 LEU B N 1
ATOM 3205 C CA . LEU B 1 124 ? 18.406 -5.824 -7.91 1 98.81 124 LEU B CA 1
ATOM 3206 C C . LEU B 1 124 ? 19.391 -6.715 -8.664 1 98.81 124 LEU B C 1
ATOM 3208 O O . LEU B 1 124 ? 19.594 -7.875 -8.297 1 98.81 124 LEU B O 1
ATOM 3212 N N . LYS B 1 125 ? 19.969 -6.176 -9.672 1 98.56 125 LYS B N 1
ATOM 3213 C CA . LYS B 1 125 ? 20.922 -6.949 -10.461 1 98.56 125 LYS B CA 1
ATOM 3214 C C . LYS B 1 125 ? 22.172 -7.281 -9.648 1 98.56 125 LYS B C 1
ATOM 3216 O O . LYS B 1 125 ? 22.75 -8.359 -9.805 1 98.56 125 LYS B O 1
ATOM 3221 N N . GLU B 1 126 ? 22.594 -6.371 -8.805 1 98.62 126 GLU B N 1
ATOM 3222 C CA . GLU B 1 126 ? 23.719 -6.648 -7.91 1 98.62 126 GLU B CA 1
ATOM 3223 C C . GLU B 1 126 ? 23.406 -7.801 -6.961 1 98.62 126 GLU B C 1
ATOM 3225 O O . GLU B 1 126 ? 24.219 -8.695 -6.762 1 98.62 126 GLU B O 1
ATOM 3230 N N . LEU B 1 127 ? 22.219 -7.758 -6.367 1 98.81 127 LEU B N 1
ATOM 3231 C CA . LEU B 1 127 ? 21.781 -8.82 -5.469 1 98.81 127 LEU B CA 1
ATOM 3232 C C . LEU B 1 127 ? 21.703 -10.148 -6.207 1 98.81 127 LEU B C 1
ATOM 3234 O O . LEU B 1 127 ? 22.016 -11.203 -5.641 1 98.81 127 LEU B O 1
ATOM 3238 N N . GLN B 1 128 ? 21.25 -10.086 -7.449 1 98.62 128 GLN B N 1
ATOM 3239 C CA . GLN B 1 128 ? 21.156 -11.281 -8.289 1 98.62 128 GLN B CA 1
ATOM 3240 C C . GLN B 1 128 ? 22.547 -11.859 -8.562 1 98.62 128 GLN B C 1
ATOM 3242 O O . GLN B 1 128 ? 22.75 -13.07 -8.445 1 98.62 128 GLN B O 1
ATOM 3247 N N . LYS B 1 129 ? 23.484 -11.047 -8.875 1 98.25 129 LYS B N 1
ATOM 3248 C CA . LYS B 1 129 ? 24.859 -11.453 -9.141 1 98.25 129 LYS B CA 1
ATOM 3249 C C . LYS B 1 129 ? 25.484 -12.109 -7.914 1 98.25 129 LYS B C 1
ATOM 3251 O O . LYS B 1 129 ? 26.281 -13.047 -8.039 1 98.25 129 LYS B O 1
ATOM 3256 N N . GLU B 1 130 ? 25.125 -11.617 -6.766 1 98.44 130 GLU B N 1
ATOM 3257 C CA . GLU B 1 130 ? 25.672 -12.133 -5.516 1 98.44 130 GLU B CA 1
ATOM 3258 C C . GLU B 1 130 ? 24.984 -13.438 -5.109 1 98.44 130 GLU B C 1
ATOM 3260 O O . GLU B 1 130 ? 25.406 -14.086 -4.148 1 98.44 130 GLU B O 1
ATOM 3265 N N . GLY B 1 131 ? 23.875 -13.781 -5.762 1 98.38 131 GLY B N 1
ATOM 3266 C CA . GLY B 1 131 ? 23.188 -15.047 -5.512 1 98.38 131 GLY B CA 1
ATOM 3267 C C . GLY B 1 131 ? 22.156 -14.953 -4.41 1 98.38 131 GLY B C 1
ATOM 3268 O O . GLY B 1 131 ? 21.609 -15.969 -3.982 1 98.38 131 GLY B O 1
ATOM 3269 N N . LEU B 1 132 ? 21.828 -13.742 -3.938 1 98.81 132 LEU B N 1
ATOM 3270 C CA . LEU B 1 132 ? 20.859 -13.555 -2.855 1 98.81 132 LEU B CA 1
ATOM 3271 C C . LEU B 1 132 ? 19.438 -13.625 -3.381 1 98.81 132 LEU B C 1
ATOM 3273 O O . LEU B 1 132 ? 18.5 -13.836 -2.611 1 98.81 132 LEU B O 1
ATOM 3277 N N . ILE B 1 133 ? 19.281 -13.32 -4.664 1 98.75 133 ILE B N 1
ATOM 3278 C CA . ILE B 1 133 ? 18.016 -13.555 -5.363 1 98.75 133 ILE B CA 1
ATOM 3279 C C . ILE B 1 133 ? 18.281 -14.219 -6.711 1 98.75 133 ILE B C 1
ATOM 3281 O O . ILE B 1 133 ? 19.328 -13.984 -7.332 1 98.75 133 ILE B O 1
ATOM 3285 N N . ARG B 1 134 ? 17.375 -15.055 -7.133 1 98.06 134 ARG B N 1
ATOM 3286 C CA . ARG B 1 134 ? 17.516 -15.695 -8.438 1 98.06 134 ARG B CA 1
ATOM 3287 C C . ARG B 1 134 ? 16.922 -14.836 -9.539 1 98.06 134 ARG B C 1
ATOM 3289 O O . ARG B 1 134 ? 17.516 -14.688 -10.609 1 98.06 134 ARG B O 1
ATOM 3296 N N . HIS B 1 135 ? 15.727 -14.312 -9.281 1 98 135 HIS B N 1
ATOM 3297 C CA . HIS B 1 135 ? 15.016 -13.43 -10.195 1 98 135 HIS B CA 1
ATOM 3298 C C . HIS B 1 135 ? 14.5 -12.188 -9.484 1 98 135 HIS B C 1
ATOM 3300 O O . HIS B 1 135 ? 14.445 -12.156 -8.25 1 98 135 HIS B O 1
ATOM 3306 N N . TRP B 1 136 ? 14.258 -11.18 -10.234 1 98.62 136 TRP B N 1
ATOM 3307 C CA . TRP B 1 136 ? 13.594 -9.992 -9.703 1 98.62 136 TRP B CA 1
ATOM 3308 C C . TRP B 1 136 ? 12.445 -9.562 -10.609 1 98.62 136 TRP B C 1
ATOM 3310 O O . TRP B 1 136 ? 12.359 -9.992 -11.766 1 98.62 136 TRP B O 1
ATOM 3320 N N . GLY B 1 137 ? 11.508 -8.82 -10.062 1 98.69 137 GLY B N 1
ATOM 3321 C CA . GLY B 1 137 ? 10.383 -8.273 -10.805 1 98.69 137 GLY B CA 1
ATOM 3322 C C . GLY B 1 137 ? 9.695 -7.129 -10.086 1 98.69 137 GLY B C 1
ATOM 3323 O O . GLY B 1 137 ? 10.336 -6.387 -9.336 1 98.69 137 GLY B O 1
ATOM 3324 N N . VAL B 1 138 ? 8.438 -6.914 -10.492 1 98.62 138 VAL B N 1
ATOM 3325 C CA . VAL B 1 138 ? 7.676 -5.789 -9.953 1 98.62 138 VAL B CA 1
ATOM 3326 C C . VAL B 1 138 ? 6.254 -6.242 -9.617 1 98.62 138 VAL B C 1
ATOM 3328 O O . VAL B 1 138 ? 5.859 -7.359 -9.953 1 98.62 138 VAL B O 1
ATOM 3331 N N . SER B 1 139 ? 5.594 -5.465 -8.875 1 97.81 139 SER B N 1
ATOM 3332 C CA . SER B 1 139 ? 4.184 -5.656 -8.555 1 97.81 139 SER B CA 1
ATOM 3333 C C . SER B 1 139 ? 3.398 -4.359 -8.703 1 97.81 139 SER B C 1
ATOM 3335 O O . SER B 1 139 ? 3.924 -3.275 -8.438 1 97.81 139 SER B O 1
ATOM 3337 N N . ASN B 1 140 ? 2.213 -4.516 -9.25 1 95 140 ASN B N 1
ATOM 3338 C CA . ASN B 1 140 ? 1.294 -3.395 -9.406 1 95 140 ASN B CA 1
ATOM 3339 C C . ASN B 1 140 ? 1.852 -2.342 -10.367 1 95 140 ASN B C 1
ATOM 3341 O O . ASN B 1 140 ? 1.75 -1.143 -10.102 1 95 140 ASN B O 1
ATOM 3345 N N . PHE B 1 141 ? 2.459 -2.826 -11.422 1 96.06 141 PHE B N 1
ATOM 3346 C CA . PHE B 1 141 ? 2.895 -1.957 -12.508 1 96.06 141 PHE B CA 1
ATOM 3347 C C . PHE B 1 141 ? 1.892 -1.978 -13.648 1 96.06 141 PHE B C 1
ATOM 3349 O O . PHE B 1 141 ? 1.523 -3.047 -14.141 1 96.06 141 PHE B O 1
ATOM 3356 N N . ASP B 1 142 ? 1.416 -0.816 -14.023 1 93.31 142 ASP B N 1
ATOM 3357 C CA . ASP B 1 142 ? 0.612 -0.662 -15.234 1 93.31 142 ASP B CA 1
ATOM 3358 C C . ASP B 1 142 ? 1.499 -0.545 -16.469 1 93.31 142 ASP B C 1
ATOM 3360 O O . ASP B 1 142 ? 2.727 -0.548 -16.359 1 93.31 142 ASP B O 1
ATOM 3364 N N . VAL B 1 143 ? 0.86 -0.493 -17.609 1 96.06 143 VAL B N 1
ATOM 3365 C CA . VAL B 1 143 ? 1.599 -0.508 -18.875 1 96.06 143 VAL B CA 1
ATOM 3366 C C . VAL B 1 143 ? 2.594 0.651 -18.906 1 96.06 143 VAL B C 1
ATOM 3368 O O . VAL B 1 143 ? 3.746 0.477 -19.312 1 96.06 143 VAL B O 1
ATOM 3371 N N . ALA B 1 144 ? 2.195 1.806 -18.484 1 91.44 144 ALA B N 1
ATOM 3372 C CA . ALA B 1 144 ? 3.094 2.957 -18.5 1 91.44 144 ALA B CA 1
ATOM 3373 C C . ALA B 1 144 ? 4.32 2.709 -17.641 1 91.44 144 ALA B C 1
ATOM 3375 O O . ALA B 1 144 ? 5.438 3.084 -18 1 91.44 144 ALA B O 1
ATOM 3376 N N . ASP B 1 145 ? 4.121 2.086 -16.5 1 93.81 145 ASP B N 1
ATOM 3377 C CA . ASP B 1 145 ? 5.223 1.741 -15.602 1 93.81 145 ASP B CA 1
ATOM 3378 C C . ASP B 1 145 ? 6.145 0.707 -16.234 1 93.81 145 ASP B C 1
ATOM 3380 O O . ASP B 1 145 ? 7.367 0.812 -16.141 1 93.81 145 ASP B O 1
ATOM 3384 N N . LEU B 1 146 ? 5.543 -0.271 -16.859 1 97.81 146 LEU B N 1
ATOM 3385 C CA . LEU B 1 146 ? 6.309 -1.337 -17.5 1 97.81 146 LEU B CA 1
ATOM 3386 C C . LEU B 1 146 ? 7.137 -0.792 -18.656 1 97.81 146 LEU B C 1
ATOM 3388 O O . LEU B 1 146 ? 8.297 -1.183 -18.844 1 97.81 146 LEU B O 1
ATOM 3392 N N . GLU B 1 147 ? 6.508 0.09 -19.406 1 97.31 147 GLU B N 1
ATOM 3393 C CA . GLU B 1 147 ? 7.238 0.71 -20.5 1 97.31 147 GLU B CA 1
ATOM 3394 C C . GLU B 1 147 ? 8.438 1.506 -19.984 1 97.31 147 GLU B C 1
ATOM 3396 O O . GLU B 1 147 ? 9.531 1.433 -20.562 1 97.31 147 GLU B O 1
ATOM 3401 N N . GLU B 1 148 ? 8.242 2.23 -18.953 1 95.62 148 GLU B N 1
ATOM 3402 C CA . GLU B 1 148 ? 9.359 2.957 -18.359 1 95.62 148 GLU B CA 1
ATOM 3403 C C . GLU B 1 148 ? 10.43 2 -17.859 1 95.62 148 GLU B C 1
ATOM 3405 O O . GLU B 1 148 ? 11.625 2.225 -18.078 1 95.62 148 GLU B O 1
ATOM 3410 N N . LEU B 1 149 ? 10.016 0.96 -17.219 1 98 149 LEU B N 1
ATOM 3411 C CA . LEU B 1 149 ? 10.945 -0.05 -16.719 1 98 149 LEU B CA 1
ATOM 3412 C C . LEU B 1 149 ? 11.797 -0.615 -17.859 1 98 149 LEU B C 1
ATOM 3414 O O . LEU B 1 149 ? 13.016 -0.728 -17.719 1 98 149 LEU B O 1
ATOM 3418 N N . PHE B 1 150 ? 11.18 -0.878 -18.922 1 98.31 150 PHE B N 1
ATOM 3419 C CA . PHE B 1 150 ? 11.859 -1.514 -20.047 1 98.31 150 PHE B CA 1
ATOM 3420 C C . PHE B 1 150 ? 12.781 -0.527 -20.75 1 98.31 150 PHE B C 1
ATOM 3422 O O . PHE B 1 150 ? 13.633 -0.925 -21.547 1 98.31 150 PHE B O 1
ATOM 3429 N N . SER B 1 151 ? 12.648 0.751 -20.438 1 98 151 SER B N 1
ATOM 3430 C CA . SER B 1 151 ? 13.484 1.772 -21.062 1 98 151 SER B CA 1
ATOM 3431 C C . SER B 1 151 ? 14.789 1.964 -20.297 1 98 151 SER B C 1
ATOM 3433 O O . SER B 1 151 ? 15.719 2.605 -20.797 1 98 151 SER B O 1
ATOM 3435 N N . VAL B 1 152 ? 14.922 1.429 -19.109 1 97.75 152 VAL B N 1
ATOM 3436 C CA . VAL B 1 152 ? 16.125 1.641 -18.312 1 97.75 152 VAL B CA 1
ATOM 3437 C C . VAL B 1 152 ? 17.094 0.477 -18.531 1 97.75 152 VAL B C 1
ATOM 3439 O O . VAL B 1 152 ? 16.688 -0.623 -18.906 1 97.75 152 VAL B O 1
ATOM 3442 N N . PRO B 1 153 ? 18.359 0.682 -18.297 1 97.81 153 PRO B N 1
ATOM 3443 C CA . PRO B 1 153 ? 19.328 -0.402 -18.469 1 97.81 153 PRO B CA 1
ATOM 3444 C C . PRO B 1 153 ? 19.016 -1.622 -17.609 1 97.81 153 PRO B C 1
ATOM 3446 O O . PRO B 1 153 ? 18.828 -1.496 -16.391 1 97.81 153 PRO B O 1
ATOM 3449 N N . GLY B 1 154 ? 18.875 -2.74 -18.297 1 97.94 154 GLY B N 1
ATOM 3450 C CA . GLY B 1 154 ? 18.625 -3.988 -17.578 1 97.94 154 GLY B CA 1
ATOM 3451 C C . GLY B 1 154 ? 17.156 -4.258 -17.328 1 97.94 154 GLY B C 1
ATOM 3452 O O . GLY B 1 154 ? 16.797 -5.348 -16.875 1 97.94 154 GLY B O 1
ATOM 3453 N N . GLY B 1 155 ? 16.328 -3.305 -17.562 1 98.31 155 GLY B N 1
ATOM 3454 C CA . GLY B 1 155 ? 14.906 -3.408 -17.25 1 98.31 155 GLY B CA 1
ATOM 3455 C C . GLY B 1 155 ? 14.227 -4.562 -17.953 1 98.31 155 GLY B C 1
ATOM 3456 O O . GLY B 1 155 ? 13.258 -5.129 -17.438 1 98.31 155 GLY B O 1
ATOM 3457 N N . LYS B 1 156 ? 14.742 -4.957 -19.078 1 97.88 156 LYS B N 1
ATOM 3458 C CA . LYS B 1 156 ? 14.141 -5.992 -19.906 1 97.88 156 LYS B CA 1
ATOM 3459 C C . LYS B 1 156 ? 14.297 -7.371 -19.281 1 97.88 156 LYS B C 1
ATOM 3461 O O . LYS B 1 156 ? 13.68 -8.344 -19.719 1 97.88 156 LYS B O 1
ATOM 3466 N N . ASP B 1 157 ? 15.07 -7.445 -18.188 1 97.62 157 ASP B N 1
ATOM 3467 C CA . ASP B 1 157 ? 15.289 -8.719 -17.5 1 97.62 157 ASP B CA 1
ATOM 3468 C C . ASP B 1 157 ? 14.195 -8.977 -16.469 1 97.62 157 ASP B C 1
ATOM 3470 O O . ASP B 1 157 ? 14.227 -9.984 -15.766 1 97.62 157 ASP B O 1
ATOM 3474 N N . CYS B 1 158 ? 13.289 -8.086 -16.344 1 98.25 158 CYS B N 1
ATOM 3475 C CA . CYS B 1 158 ? 12.195 -8.25 -15.398 1 98.25 158 CYS B CA 1
ATOM 3476 C C . CYS B 1 158 ? 11.508 -9.594 -15.594 1 98.25 158 CYS B C 1
ATOM 3478 O O . CYS B 1 158 ? 11.008 -9.898 -16.672 1 98.25 158 CYS B O 1
ATOM 3480 N N . PHE B 1 159 ? 11.445 -10.328 -14.508 1 97.5 159 PHE B N 1
ATOM 3481 C CA . PHE B 1 159 ? 10.953 -11.703 -14.562 1 97.5 159 PHE B CA 1
ATOM 3482 C C . PHE B 1 159 ? 9.43 -11.734 -14.516 1 97.5 159 PHE B C 1
ATOM 3484 O O . PHE B 1 159 ? 8.797 -12.523 -15.219 1 97.5 159 PHE B O 1
ATOM 3491 N N . ALA B 1 160 ? 8.812 -10.867 -13.664 1 97.94 160 ALA B N 1
ATOM 3492 C CA . ALA B 1 160 ? 7.371 -10.969 -13.438 1 97.94 160 ALA B CA 1
ATOM 3493 C C . ALA B 1 160 ? 6.789 -9.633 -13 1 97.94 160 ALA B C 1
ATOM 3495 O O . ALA B 1 160 ? 7.512 -8.758 -12.516 1 97.94 160 ALA B O 1
ATOM 3496 N N . ASN B 1 161 ? 5.539 -9.453 -13.234 1 98.5 161 ASN B N 1
ATOM 3497 C CA . ASN B 1 161 ? 4.664 -8.438 -12.672 1 98.5 161 ASN B CA 1
ATOM 3498 C C . ASN B 1 161 ? 3.469 -9.062 -11.953 1 98.5 161 ASN B C 1
ATOM 3500 O O . ASN B 1 161 ? 2.734 -9.859 -12.539 1 98.5 161 ASN B O 1
ATOM 3504 N N . GLU B 1 162 ? 3.367 -8.773 -10.672 1 98.19 162 GLU B N 1
ATOM 3505 C CA . GLU B 1 162 ? 2.287 -9.297 -9.844 1 98.19 162 GLU B CA 1
ATOM 3506 C C . GLU B 1 162 ? 1.168 -8.273 -9.68 1 98.19 162 GLU B C 1
ATOM 3508 O O . GLU B 1 162 ? 1.395 -7.176 -9.164 1 98.19 162 GLU B O 1
ATOM 3513 N N . ASP B 1 163 ? -0.04 -8.656 -10.141 1 97.06 163 ASP B N 1
ATOM 3514 C CA . ASP B 1 163 ? -1.143 -7.699 -10.117 1 97.06 163 ASP B CA 1
ATOM 3515 C C . ASP B 1 163 ? -2.436 -8.367 -9.648 1 97.06 163 ASP B C 1
ATOM 3517 O O . ASP B 1 163 ? -2.574 -9.586 -9.719 1 97.06 163 ASP B O 1
ATOM 3521 N N . LEU B 1 164 ? -3.385 -7.512 -9.211 1 95.12 164 LEU B N 1
ATOM 3522 C CA . LEU B 1 164 ? -4.727 -7.973 -8.867 1 95.12 164 LEU B CA 1
ATOM 3523 C C . LEU B 1 164 ? -5.426 -8.57 -10.086 1 95.12 164 LEU B C 1
ATOM 3525 O O . LEU B 1 164 ? -5.438 -7.965 -11.164 1 95.12 164 LEU B O 1
ATOM 3529 N N . TYR B 1 165 ? -5.945 -9.875 -9.922 1 96.19 165 TYR B N 1
ATOM 3530 C CA . TYR B 1 165 ? -6.621 -10.5 -11.055 1 96.19 165 TYR B CA 1
ATOM 3531 C C . TYR B 1 165 ? -7.672 -11.492 -10.578 1 96.19 165 TYR B C 1
ATOM 3533 O O . TYR B 1 165 ? -7.344 -12.5 -9.945 1 96.19 165 TYR B O 1
ATOM 3541 N N . ASN B 1 166 ? -8.891 -11.172 -10.852 1 95.81 166 ASN B N 1
ATOM 3542 C CA . ASN B 1 166 ? -10.023 -12.039 -10.562 1 95.81 166 ASN B CA 1
ATOM 3543 C C . ASN B 1 166 ? -11.242 -11.664 -11.406 1 95.81 166 ASN B C 1
ATOM 3545 O O . ASN B 1 166 ? -11.148 -10.812 -12.297 1 95.81 166 ASN B O 1
ATOM 3549 N N . LEU B 1 167 ? -12.336 -12.328 -11.156 1 95.62 167 LEU B N 1
ATOM 3550 C CA . LEU B 1 167 ? -13.531 -12.172 -11.984 1 95.62 167 LEU B CA 1
ATOM 3551 C C . LEU B 1 167 ? -14.008 -10.727 -11.977 1 95.62 167 LEU B C 1
ATOM 3553 O O . LEU B 1 167 ? -14.516 -10.227 -12.984 1 95.62 167 LEU B O 1
ATOM 3557 N N . SER B 1 168 ? -13.812 -10.07 -10.867 1 91.81 168 SER B N 1
ATOM 3558 C CA . SER B 1 168 ? -14.336 -8.719 -10.719 1 91.81 168 SER B CA 1
ATOM 3559 C C . SER B 1 168 ? -13.305 -7.676 -11.133 1 91.81 168 SER B C 1
ATOM 3561 O O . SER B 1 168 ? -13.641 -6.508 -11.344 1 91.81 168 SER B O 1
ATOM 3563 N N . GLU B 1 169 ? -12.047 -8.078 -11.195 1 92.75 169 GLU B N 1
ATOM 3564 C CA . GLU B 1 169 ? -10.938 -7.199 -11.539 1 92.75 169 GLU B CA 1
ATOM 3565 C C . GLU B 1 169 ? -10.125 -7.758 -12.703 1 92.75 169 GLU B C 1
ATOM 3567 O O . GLU B 1 169 ? -9.109 -8.422 -12.5 1 92.75 169 GLU B O 1
ATOM 3572 N N . ARG B 1 170 ? -10.562 -7.332 -13.898 1 95.44 170 ARG B N 1
ATOM 3573 C CA . ARG B 1 170 ? -10.031 -7.938 -15.117 1 95.44 170 ARG B CA 1
ATOM 3574 C C . ARG B 1 170 ? -9.289 -6.91 -15.969 1 95.44 170 ARG B C 1
ATOM 3576 O O . ARG B 1 170 ? -8.945 -7.18 -17.125 1 95.44 170 ARG B O 1
ATOM 3583 N N . GLY B 1 171 ? -9.047 -5.715 -15.383 1 93.94 171 GLY B N 1
ATOM 3584 C CA . GLY B 1 171 ? -8.453 -4.633 -16.141 1 93.94 171 GLY B CA 1
ATOM 3585 C C . GLY B 1 171 ? -7.156 -5.023 -16.828 1 93.94 171 GLY B C 1
ATOM 3586 O O . GLY B 1 171 ? -6.871 -4.574 -17.938 1 93.94 171 GLY B O 1
ATOM 3587 N N . VAL B 1 172 ? -6.422 -5.867 -16.25 1 96.81 172 VAL B N 1
ATOM 3588 C CA . VAL B 1 172 ? -5.105 -6.254 -16.75 1 96.81 172 VAL B CA 1
ATOM 3589 C C . VAL B 1 172 ? -5.254 -7 -18.062 1 96.81 172 VAL B C 1
ATOM 3591 O O . VAL B 1 172 ? -4.301 -7.094 -18.844 1 96.81 172 VAL B O 1
ATOM 3594 N N . GLU B 1 173 ? -6.418 -7.551 -18.328 1 97.38 173 GLU B N 1
ATOM 3595 C CA . GLU B 1 173 ? -6.633 -8.289 -19.562 1 97.38 173 GLU B CA 1
ATOM 3596 C C . GLU B 1 173 ? -6.582 -7.367 -20.781 1 97.38 173 GLU B C 1
ATOM 3598 O O . GLU B 1 173 ? -6.312 -7.812 -21.891 1 97.38 173 GLU B O 1
ATOM 3603 N N . TYR B 1 174 ? -6.844 -6.125 -20.531 1 96.88 174 TYR B N 1
ATOM 3604 C CA . TYR B 1 174 ? -6.926 -5.188 -21.656 1 96.88 174 TYR B CA 1
ATOM 3605 C C . TYR B 1 174 ? -5.539 -4.848 -22.188 1 96.88 174 TYR B C 1
ATOM 3607 O O . TYR B 1 174 ? -5.309 -4.875 -23.391 1 96.88 174 TYR B O 1
ATOM 3615 N N . ASP B 1 175 ? -4.688 -4.527 -21.281 1 95.62 175 ASP B N 1
ATOM 3616 C CA . ASP B 1 175 ? -3.441 -4.031 -21.844 1 95.62 175 ASP B CA 1
ATOM 3617 C C . ASP B 1 175 ? -2.234 -4.578 -21.094 1 95.62 175 ASP B C 1
ATOM 3619 O O . ASP B 1 175 ? -1.189 -4.848 -21.688 1 95.62 175 ASP B O 1
ATOM 3623 N N . VAL B 1 176 ? -2.295 -4.895 -19.844 1 97.56 176 VAL B N 1
ATOM 3624 C CA . VAL B 1 176 ? -1.142 -5.316 -19.047 1 97.56 176 VAL B CA 1
ATOM 3625 C C . VAL B 1 176 ? -0.722 -6.727 -19.469 1 97.56 176 VAL B C 1
ATOM 3627 O O . VAL B 1 176 ? 0.442 -6.961 -19.812 1 97.56 176 VAL B O 1
ATOM 3630 N N . LEU B 1 177 ? -1.685 -7.641 -19.484 1 97.44 177 LEU B N 1
ATOM 3631 C CA . LEU B 1 177 ? -1.386 -9.031 -19.828 1 97.44 177 LEU B CA 1
ATOM 3632 C C . LEU B 1 177 ? -0.852 -9.141 -21.25 1 97.44 177 LEU B C 1
ATOM 3634 O O . LEU B 1 177 ? 0.186 -9.758 -21.484 1 97.44 177 LEU B O 1
ATOM 3638 N N . PRO B 1 178 ? -1.541 -8.477 -22.25 1 97.31 178 PRO B N 1
ATOM 3639 C CA . PRO B 1 178 ? -0.99 -8.523 -23.609 1 97.31 178 PRO B CA 1
ATOM 3640 C C . PRO B 1 178 ? 0.425 -7.957 -23.688 1 97.31 178 PRO B C 1
ATOM 3642 O O . PRO B 1 178 ? 1.277 -8.516 -24.391 1 97.31 178 PRO B O 1
ATOM 3645 N N . TRP B 1 179 ? 0.663 -6.871 -23.016 1 97.88 179 TRP B N 1
ATOM 3646 C CA . TRP B 1 179 ? 1.997 -6.277 -23 1 97.88 179 TRP B CA 1
ATOM 3647 C C . TRP B 1 179 ? 3.021 -7.258 -22.438 1 97.88 179 TRP B C 1
ATOM 3649 O O . TRP B 1 179 ? 4.102 -7.434 -23.016 1 97.88 179 TRP B O 1
ATOM 3659 N N . GLN B 1 180 ? 2.693 -7.875 -21.328 1 97.38 180 GLN B N 1
ATOM 3660 C CA . GLN B 1 180 ? 3.605 -8.805 -20.672 1 97.38 180 GLN B CA 1
ATOM 3661 C C . GLN B 1 180 ? 3.873 -10.023 -21.547 1 97.38 180 GLN B C 1
ATOM 3663 O O . GLN B 1 180 ? 5 -10.523 -21.594 1 97.38 180 GLN B O 1
ATOM 3668 N N . GLU B 1 181 ? 2.871 -10.531 -22.172 1 95.25 181 GLU B N 1
ATOM 3669 C CA . GLU B 1 181 ? 3.041 -11.648 -23.094 1 95.25 181 GLU B CA 1
ATOM 3670 C C . GLU B 1 181 ? 4 -11.297 -24.219 1 95.25 181 GLU B C 1
ATOM 3672 O O . GLU B 1 181 ? 4.93 -12.047 -24.516 1 95.25 181 GLU B O 1
ATOM 3677 N N . LYS B 1 182 ? 3.789 -10.188 -24.781 1 96.88 182 LYS B N 1
ATOM 3678 C CA . LYS B 1 182 ? 4.617 -9.727 -25.891 1 96.88 182 LYS B CA 1
ATOM 3679 C C . LYS B 1 182 ? 6.078 -9.586 -25.469 1 96.88 182 LYS B C 1
ATOM 3681 O O . LYS B 1 182 ? 6.984 -9.836 -26.266 1 96.88 182 LYS B O 1
ATOM 3686 N N . HIS B 1 183 ? 6.312 -9.273 -24.234 1 97.06 183 HIS B N 1
ATOM 3687 C CA . HIS B 1 183 ? 7.66 -8.938 -23.797 1 97.06 183 HIS B CA 1
ATOM 3688 C C . HIS B 1 183 ? 8.227 -10.031 -22.906 1 97.06 183 HIS B C 1
ATOM 3690 O O . HIS B 1 183 ? 9.273 -9.852 -22.281 1 97.06 183 HIS B O 1
ATOM 3696 N N . SER B 1 184 ? 7.492 -11.117 -22.719 1 94.75 184 SER B N 1
ATOM 3697 C CA . SER B 1 184 ? 7.934 -12.297 -21.984 1 94.75 184 SER B CA 1
ATOM 3698 C C . SER B 1 184 ? 8.141 -11.984 -20.5 1 94.75 184 SER B C 1
ATOM 3700 O O . SER B 1 184 ? 9.164 -12.359 -19.922 1 94.75 184 SER B O 1
ATOM 3702 N N . VAL B 1 185 ? 7.297 -11.203 -19.922 1 96.62 185 VAL B N 1
ATOM 3703 C CA . VAL B 1 185 ? 7.211 -10.969 -18.484 1 96.62 185 VAL B CA 1
ATOM 3704 C C . VAL B 1 185 ? 6.098 -11.828 -17.891 1 96.62 185 VAL B C 1
ATOM 3706 O O . VAL B 1 185 ? 4.949 -11.766 -18.328 1 96.62 185 VAL B O 1
ATOM 3709 N N . SER B 1 186 ? 6.438 -12.648 -16.953 1 96.19 186 SER B N 1
ATOM 3710 C CA . SER B 1 186 ? 5.461 -13.539 -16.328 1 96.19 186 SER B CA 1
ATOM 3711 C C . SER B 1 186 ? 4.422 -12.75 -15.531 1 96.19 186 SER B C 1
ATOM 3713 O O . SER B 1 186 ? 4.68 -11.617 -15.109 1 96.19 186 SER B O 1
ATOM 3715 N N . PHE B 1 187 ? 3.238 -13.391 -15.422 1 97.06 187 PHE B N 1
ATOM 3716 C CA . PHE B 1 187 ? 2.158 -12.742 -14.688 1 97.06 187 PHE B CA 1
ATOM 3717 C C . PHE B 1 187 ? 1.79 -13.547 -13.445 1 97.06 187 PHE B C 1
ATOM 3719 O O . PHE B 1 187 ? 1.573 -14.758 -13.531 1 97.06 187 PHE B O 1
ATOM 3726 N N . ILE B 1 188 ? 1.781 -12.867 -12.281 1 97.81 188 ILE B N 1
ATOM 3727 C CA . ILE B 1 188 ? 1.267 -13.391 -11.023 1 97.81 188 ILE B CA 1
ATOM 3728 C C . ILE B 1 188 ? -0.016 -12.656 -10.641 1 97.81 188 ILE B C 1
ATOM 3730 O O . ILE B 1 188 ? -0.035 -11.43 -10.562 1 97.81 188 ILE B O 1
ATOM 3734 N N . GLY B 1 189 ? -1.078 -13.406 -10.523 1 97.19 189 GLY B N 1
ATOM 3735 C CA . GLY B 1 189 ? -2.355 -12.828 -10.141 1 97.19 189 GLY B CA 1
ATOM 3736 C C . GLY B 1 189 ? -2.693 -13.055 -8.68 1 97.19 189 GLY B C 1
ATOM 3737 O O . GLY B 1 189 ? -2.91 -14.188 -8.25 1 97.19 189 GLY B O 1
ATOM 3738 N N . TYR B 1 190 ? -2.723 -11.93 -7.914 1 96.19 190 TYR B N 1
ATOM 3739 C CA . TYR B 1 190 ? -3.098 -12.086 -6.516 1 96.19 190 TYR B CA 1
ATOM 3740 C C . TYR B 1 190 ? -4.582 -11.805 -6.312 1 96.19 190 TYR B C 1
ATOM 3742 O O . TYR B 1 190 ? -5.227 -11.195 -7.168 1 96.19 190 TYR B O 1
ATOM 3750 N N . SER B 1 191 ? -5.141 -12.375 -5.242 1 94.31 191 SER B N 1
ATOM 3751 C CA . SER B 1 191 ? -6.5 -12.156 -4.754 1 94.31 191 SER B CA 1
ATOM 3752 C C . SER B 1 191 ? -7.531 -12.672 -5.75 1 94.31 191 SER B C 1
ATOM 3754 O O . SER B 1 191 ? -8.445 -11.945 -6.141 1 94.31 191 SER B O 1
ATOM 3756 N N . PRO B 1 192 ? -7.426 -13.945 -6.078 1 95.69 192 PRO B N 1
ATOM 3757 C CA . PRO B 1 192 ? -8.414 -14.5 -7.008 1 95.69 192 PRO B CA 1
ATOM 3758 C C . PRO B 1 192 ? -9.836 -14.438 -6.457 1 95.69 192 PRO B C 1
ATOM 3760 O O . PRO B 1 192 ? -10.805 -14.539 -7.219 1 95.69 192 PRO B O 1
ATOM 3763 N N . PHE B 1 193 ? -9.977 -14.281 -5.117 1 92.38 193 PHE B N 1
ATOM 3764 C CA . PHE B 1 193 ? -11.281 -14.18 -4.484 1 92.38 193 PHE B CA 1
ATOM 3765 C C . PHE B 1 193 ? -11.578 -12.734 -4.09 1 92.38 193 PHE B C 1
ATOM 3767 O O . PHE B 1 193 ? -12.523 -12.477 -3.342 1 92.38 193 PHE B O 1
ATOM 3774 N N . ASN B 1 194 ? -10.68 -11.906 -4.5 1 84.38 194 ASN B N 1
ATOM 3775 C CA . ASN B 1 194 ? -10.727 -10.492 -4.16 1 84.38 194 ASN B CA 1
ATOM 3776 C C . ASN B 1 194 ? -10.508 -10.266 -2.668 1 84.38 194 ASN B C 1
ATOM 3778 O O . ASN B 1 194 ? -10 -11.141 -1.97 1 84.38 194 ASN B O 1
ATOM 3782 N N . SER B 1 195 ? -10.672 -9.016 -2.205 1 67.81 195 SER B N 1
ATOM 3783 C CA . SER B 1 195 ? -10.258 -8.641 -0.857 1 67.81 195 SER B CA 1
ATOM 3784 C C . SER B 1 195 ? -11.297 -9.07 0.18 1 67.81 195 SER B C 1
ATOM 3786 O O . SER B 1 195 ? -12.398 -9.477 -0.173 1 67.81 195 SER B O 1
ATOM 3788 N N . GLY B 1 196 ? -10.953 -9.195 1.362 1 58.81 196 GLY B N 1
ATOM 3789 C CA . GLY B 1 196 ? -11.82 -9.477 2.49 1 58.81 196 GLY B CA 1
ATOM 3790 C C . GLY B 1 196 ? -11.914 -10.953 2.82 1 58.81 196 GLY B C 1
ATOM 3791 O O . GLY B 1 196 ? -10.906 -11.664 2.822 1 58.81 196 GLY B O 1
ATOM 3792 N N . LYS B 1 197 ? -13.086 -11.352 3.156 1 51.53 197 LYS B N 1
ATOM 3793 C CA . LYS B 1 197 ? -13.352 -12.734 3.553 1 51.53 197 LYS B CA 1
ATOM 3794 C C . LYS B 1 197 ? -13.688 -13.602 2.344 1 51.53 197 LYS B C 1
ATOM 3796 O O . LYS B 1 197 ? -14.281 -14.672 2.486 1 51.53 197 LYS B O 1
ATOM 3801 N N . GLY B 1 198 ? -13.195 -13.102 1.14 1 50.44 198 GLY B N 1
ATOM 3802 C CA . GLY B 1 198 ? -13.5 -13.891 -0.045 1 50.44 198 GLY B CA 1
ATOM 3803 C C . GLY B 1 198 ? -14.945 -13.766 -0.484 1 50.44 198 GLY B C 1
ATOM 3804 O O . GLY B 1 198 ? -15.422 -14.562 -1.299 1 50.44 198 GLY B O 1
ATOM 3805 N N . ASP B 1 199 ? -15.586 -12.875 0.066 1 59.38 199 ASP B N 1
ATOM 3806 C CA . ASP B 1 199 ? -17 -12.734 -0.271 1 59.38 199 ASP B CA 1
ATOM 3807 C C . ASP B 1 199 ? -17.266 -11.43 -1.021 1 59.38 199 ASP B C 1
ATOM 3809 O O . ASP B 1 199 ? -18.406 -10.977 -1.113 1 59.38 199 ASP B O 1
ATOM 3813 N N . SER B 1 200 ? -16.234 -11.062 -1.516 1 73.75 200 SER B N 1
ATOM 3814 C CA . SER B 1 200 ? -16.375 -9.758 -2.16 1 73.75 200 SER B CA 1
ATOM 3815 C C . SER B 1 200 ? -16.812 -9.906 -3.613 1 73.75 200 SER B C 1
ATOM 3817 O O . SER B 1 200 ? -17.312 -8.953 -4.215 1 73.75 200 SER B O 1
ATOM 3819 N N . ILE B 1 201 ? -16.641 -11.109 -4.188 1 86.06 201 ILE B N 1
ATOM 3820 C CA . ILE B 1 201 ? -17.125 -11.359 -5.543 1 86.06 201 ILE B CA 1
ATOM 3821 C C . ILE B 1 201 ? -18.516 -11.992 -5.488 1 86.06 201 ILE B C 1
ATOM 3823 O O . ILE B 1 201 ? -18.703 -13.031 -4.852 1 86.06 201 ILE B O 1
ATOM 3827 N N . ARG B 1 202 ? -19.453 -11.375 -6.113 1 85.12 202 ARG B N 1
ATOM 3828 C CA . ARG B 1 202 ? -20.828 -11.867 -6.145 1 85.12 202 ARG B CA 1
ATOM 3829 C C . ARG B 1 202 ? -20.906 -13.266 -6.75 1 85.12 202 ARG B C 1
ATOM 3831 O O . ARG B 1 202 ? -20.375 -13.5 -7.84 1 85.12 202 ARG B O 1
ATOM 3838 N N . ILE B 1 203 ? -21.516 -14.141 -6.004 1 94.06 203 ILE B N 1
ATOM 3839 C CA . ILE B 1 203 ? -21.75 -15.469 -6.559 1 94.06 203 ILE B CA 1
ATOM 3840 C C . ILE B 1 203 ? -23.016 -15.445 -7.422 1 94.06 203 ILE B C 1
ATOM 3842 O O . ILE B 1 203 ? -24.125 -15.547 -6.906 1 94.06 203 ILE B O 1
ATOM 3846 N N . THR B 1 204 ? -22.906 -15.398 -8.68 1 95.69 204 THR B N 1
ATOM 3847 C CA . THR B 1 204 ? -24 -15.281 -9.625 1 95.69 204 THR B CA 1
ATOM 3848 C C . THR B 1 204 ? -24.609 -16.656 -9.922 1 95.69 204 THR B C 1
ATOM 3850 O O . THR B 1 204 ? -24.031 -17.688 -9.578 1 95.69 204 THR B O 1
ATOM 3853 N N . ASN B 1 205 ? -25.781 -16.609 -10.508 1 97.06 205 ASN B N 1
ATOM 3854 C CA . ASN B 1 205 ? -26.422 -17.859 -10.93 1 97.06 205 ASN B CA 1
ATOM 3855 C C . ASN B 1 205 ? -25.547 -18.625 -11.922 1 97.06 205 ASN B C 1
ATOM 3857 O O . ASN B 1 205 ? -25.438 -19.859 -11.836 1 97.06 205 ASN B O 1
ATOM 3861 N N . ASN B 1 206 ? -24.938 -17.953 -12.852 1 97.62 206 ASN B N 1
ATOM 3862 C CA . ASN B 1 206 ? -24.078 -18.594 -13.828 1 97.62 206 ASN B CA 1
ATOM 3863 C C . ASN B 1 206 ? -22.891 -19.281 -13.156 1 97.62 206 ASN B C 1
ATOM 3865 O O . ASN B 1 206 ? -22.516 -20.391 -13.523 1 97.62 206 ASN B O 1
ATOM 3869 N N . LEU B 1 207 ? -22.281 -18.594 -12.164 1 97.12 207 LEU B N 1
ATOM 3870 C CA . LEU B 1 207 ? -21.188 -19.203 -11.422 1 97.12 207 LEU B CA 1
ATOM 3871 C C . LEU B 1 207 ? -21.641 -20.469 -10.711 1 97.12 207 LEU B C 1
ATOM 3873 O O . LEU B 1 207 ? -20.906 -21.469 -10.695 1 97.12 207 LEU B O 1
ATOM 3877 N N . LYS B 1 208 ? -22.828 -20.422 -10.172 1 97.75 208 LYS B N 1
ATOM 3878 C CA . LYS B 1 208 ? -23.391 -21.594 -9.484 1 97.75 208 LYS B CA 1
ATOM 3879 C C . LYS B 1 208 ? -23.625 -22.734 -10.461 1 97.75 208 LYS B C 1
ATOM 3881 O O . LYS B 1 208 ? -23.375 -23.906 -10.125 1 97.75 208 LYS B O 1
ATOM 3886 N N . ILE B 1 209 ? -24.156 -22.391 -11.57 1 98.06 209 ILE B N 1
ATOM 3887 C CA . ILE B 1 209 ? -24.422 -23.391 -12.602 1 98.06 209 ILE B CA 1
ATOM 3888 C C . ILE B 1 209 ? -23.125 -24.109 -12.984 1 98.06 209 ILE B C 1
ATOM 3890 O O . ILE B 1 209 ? -23.078 -25.344 -13.023 1 98.06 209 ILE B O 1
ATOM 3894 N N . VAL B 1 210 ? -22.078 -23.375 -13.242 1 98.44 210 VAL B N 1
ATOM 3895 C CA . VAL B 1 210 ? -20.797 -23.938 -13.633 1 98.44 210 VAL B CA 1
ATOM 3896 C C . VAL B 1 210 ? -20.234 -24.781 -12.484 1 98.44 210 VAL B C 1
ATOM 3898 O O . VAL B 1 210 ? -19.734 -25.875 -12.695 1 98.44 210 VAL B O 1
ATOM 3901 N N . ALA B 1 211 ? -20.328 -24.234 -11.258 1 98.44 211 ALA B N 1
ATOM 3902 C CA . ALA B 1 211 ? -19.828 -24.953 -10.078 1 98.44 211 ALA B CA 1
ATOM 3903 C C . ALA B 1 211 ? -20.531 -26.297 -9.922 1 98.44 211 ALA B C 1
ATOM 3905 O O . ALA B 1 211 ? -19.891 -27.312 -9.672 1 98.44 211 ALA B O 1
ATOM 3906 N N . ARG B 1 212 ? -21.828 -26.297 -10.102 1 98 212 ARG B N 1
ATOM 3907 C CA . ARG B 1 212 ? -22.625 -27.516 -9.977 1 98 212 ARG B CA 1
ATOM 3908 C C . ARG B 1 212 ? -22.219 -28.531 -11.039 1 98 212 ARG B C 1
ATOM 3910 O O . ARG B 1 212 ? -22.156 -29.734 -10.758 1 98 212 ARG B O 1
ATOM 3917 N N . ALA B 1 213 ? -22.016 -28.078 -12.203 1 97.81 213 ALA B N 1
ATOM 3918 C CA . ALA B 1 213 ? -21.656 -28.953 -13.312 1 97.81 213 ALA B CA 1
ATOM 3919 C C . ALA B 1 213 ? -20.359 -29.688 -13.016 1 97.81 213 ALA B C 1
ATOM 3921 O O . ALA B 1 213 ? -20.156 -30.812 -13.469 1 97.81 213 ALA B O 1
ATOM 3922 N N . HIS B 1 214 ? -19.453 -29.078 -12.281 1 98.12 214 HIS B N 1
ATOM 3923 C CA . HIS B 1 214 ? -18.156 -29.656 -11.953 1 98.12 214 HIS B CA 1
ATOM 3924 C C . HIS B 1 214 ? -18.172 -30.297 -10.57 1 98.12 214 HIS B C 1
ATOM 3926 O O . HIS B 1 214 ? -17.188 -30.875 -10.133 1 98.12 214 HIS B O 1
ATOM 3932 N N . ASN B 1 215 ? -19.297 -30.172 -9.797 1 97.81 215 ASN B N 1
ATOM 3933 C CA . ASN B 1 215 ? -19.438 -30.656 -8.43 1 97.81 215 ASN B CA 1
ATOM 3934 C C . ASN B 1 215 ? -18.391 -30.031 -7.504 1 97.81 215 ASN B C 1
ATOM 3936 O O . ASN B 1 215 ? -17.703 -30.75 -6.766 1 97.81 215 ASN B O 1
ATOM 3940 N N . VAL B 1 216 ? -18.141 -28.719 -7.625 1 98.12 216 VAL B N 1
ATOM 3941 C CA . VAL B 1 216 ? -17.203 -27.969 -6.805 1 98.12 216 VAL B CA 1
ATOM 3942 C C . VAL B 1 216 ? -17.859 -26.672 -6.301 1 98.12 216 VAL B C 1
ATOM 3944 O O . VAL B 1 216 ? -19.031 -26.406 -6.602 1 98.12 216 VAL B O 1
ATOM 3947 N N . THR B 1 217 ? -17.172 -25.891 -5.492 1 96.56 217 THR B N 1
ATOM 3948 C CA . THR B 1 217 ? -17.688 -24.641 -4.973 1 96.56 217 THR B CA 1
ATOM 3949 C C . THR B 1 217 ? -17.484 -23.516 -5.984 1 96.56 217 THR B C 1
ATOM 3951 O O . THR B 1 217 ? -16.594 -23.594 -6.84 1 96.56 217 THR B O 1
ATOM 3954 N N . PRO B 1 218 ? -18.281 -22.484 -5.887 1 96.5 218 PRO B N 1
ATOM 3955 C CA . PRO B 1 218 ? -18.047 -21.328 -6.738 1 96.5 218 PRO B CA 1
ATOM 3956 C C . PRO B 1 218 ? -16.641 -20.75 -6.586 1 96.5 218 PRO B C 1
ATOM 3958 O O . PRO B 1 218 ? -16.047 -20.281 -7.562 1 96.5 218 PRO B O 1
ATOM 3961 N N . HIS B 1 219 ? -16.109 -20.844 -5.418 1 95.62 219 HIS B N 1
ATOM 3962 C CA . HIS B 1 219 ? -14.766 -20.344 -5.18 1 95.62 219 HIS B CA 1
ATOM 3963 C C . HIS B 1 219 ? -13.727 -21.141 -5.945 1 95.62 219 HIS B C 1
ATOM 3965 O O . HIS B 1 219 ? -12.75 -20.594 -6.453 1 95.62 219 HIS B O 1
ATOM 3971 N N . GLN B 1 220 ? -13.914 -22.391 -6.004 1 97.62 220 GLN B N 1
ATOM 3972 C CA . GLN B 1 220 ? -13.008 -23.219 -6.793 1 97.62 220 GLN B CA 1
ATOM 3973 C C . GLN B 1 220 ? -13.094 -22.875 -8.273 1 97.62 220 GLN B C 1
ATOM 3975 O O . GLN B 1 220 ? -12.086 -22.906 -8.984 1 97.62 220 GLN B O 1
ATOM 3980 N N . ILE B 1 221 ? -14.297 -22.531 -8.734 1 98 221 ILE B N 1
ATOM 3981 C CA . ILE B 1 221 ? -14.461 -22.109 -10.125 1 98 221 ILE B CA 1
ATOM 3982 C C . ILE B 1 221 ? -13.734 -20.797 -10.352 1 98 221 ILE B C 1
ATOM 3984 O O . ILE B 1 221 ? -13.055 -20.609 -11.359 1 98 221 ILE B O 1
ATOM 3988 N N . MET B 1 222 ? -13.852 -19.891 -9.375 1 97.25 222 MET B N 1
ATOM 3989 C CA . MET B 1 222 ? -13.164 -18.609 -9.477 1 97.25 222 MET B CA 1
ATOM 3990 C C . MET B 1 222 ? -11.656 -18.812 -9.625 1 97.25 222 MET B C 1
ATOM 3992 O O . MET B 1 222 ? -11.023 -18.188 -10.477 1 97.25 222 MET B O 1
ATOM 3996 N N . LEU B 1 223 ? -11.156 -19.672 -8.82 1 97.5 223 LEU B N 1
ATOM 3997 C CA . LEU B 1 223 ? -9.719 -19.938 -8.844 1 97.5 223 LEU B CA 1
ATOM 3998 C C . LEU B 1 223 ? -9.305 -20.609 -10.148 1 97.5 223 LEU B C 1
ATOM 4000 O O . LEU B 1 223 ? -8.336 -20.188 -10.781 1 97.5 223 LEU B O 1
ATOM 4004 N N . ALA B 1 224 ? -10.008 -21.609 -10.578 1 97.69 224 ALA B N 1
ATOM 4005 C CA . ALA B 1 224 ? -9.734 -22.281 -11.844 1 97.69 224 ALA B CA 1
ATOM 4006 C C . ALA B 1 224 ? -9.773 -21.297 -13.008 1 97.69 224 ALA B C 1
ATOM 4008 O O . ALA B 1 224 ? -8.961 -21.391 -13.93 1 97.69 224 ALA B O 1
ATOM 4009 N N . TRP B 1 225 ? -10.719 -20.406 -12.938 1 98 225 TRP B N 1
ATOM 4010 C CA . TRP B 1 225 ? -10.875 -19.406 -13.984 1 98 225 TRP B CA 1
ATOM 4011 C C . TRP B 1 225 ? -9.617 -18.562 -14.125 1 98 225 TRP B C 1
ATOM 4013 O O . TRP B 1 225 ? -9.18 -18.266 -15.242 1 98 225 TRP B O 1
ATOM 4023 N N . THR B 1 226 ? -8.992 -18.172 -13.055 1 97.19 226 THR B N 1
ATOM 4024 C CA . THR B 1 226 ? -7.793 -17.344 -13.117 1 97.19 226 THR B CA 1
ATOM 4025 C C . THR B 1 226 ? -6.641 -18.125 -13.758 1 97.19 226 THR B C 1
ATOM 4027 O O . THR B 1 226 ? -5.734 -17.531 -14.336 1 97.19 226 THR B O 1
ATOM 4030 N N . MET B 1 227 ? -6.691 -19.453 -13.648 1 95.94 227 MET B N 1
ATOM 4031 C CA . MET B 1 227 ? -5.594 -20.281 -14.133 1 95.94 227 MET B CA 1
ATOM 4032 C C . MET B 1 227 ? -5.902 -20.844 -15.516 1 95.94 227 MET B C 1
ATOM 4034 O O . MET B 1 227 ? -5.105 -21.594 -16.078 1 95.94 227 MET B O 1
ATOM 4038 N N . ARG B 1 228 ? -6.922 -20.422 -16.109 1 94.12 228 ARG B N 1
ATOM 4039 C CA . ARG B 1 228 ? -7.551 -21.109 -17.25 1 94.12 228 ARG B CA 1
ATOM 4040 C C . ARG B 1 228 ? -6.641 -21.094 -18.469 1 94.12 228 ARG B C 1
ATOM 4042 O O . ARG B 1 228 ? -6.664 -22.031 -19.266 1 94.12 228 ARG B O 1
ATOM 4049 N N . ASN B 1 229 ? -5.824 -20.141 -18.625 1 90.31 229 ASN B N 1
ATOM 4050 C CA . ASN B 1 229 ? -5.047 -20.016 -19.844 1 90.31 229 ASN B CA 1
ATOM 4051 C C . ASN B 1 229 ? -3.633 -20.562 -19.672 1 90.31 229 ASN B C 1
ATOM 4053 O O . ASN B 1 229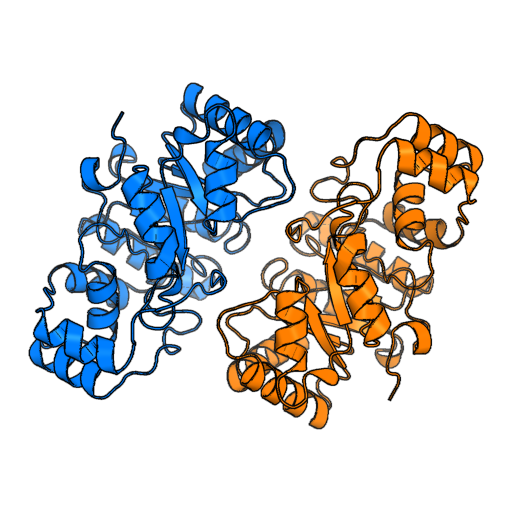 ? -2.836 -20.547 -20.609 1 90.31 229 ASN B O 1
ATOM 4057 N N . GLY B 1 230 ? -3.301 -20.922 -18.469 1 89.81 230 GLY B N 1
ATOM 4058 C CA . GLY B 1 230 ? -2.018 -21.562 -18.219 1 89.81 230 GLY B CA 1
ATOM 4059 C C . GLY B 1 230 ? -0.876 -20.562 -18.094 1 89.81 230 GLY B C 1
ATOM 4060 O O . GLY B 1 230 ? 0.273 -20.953 -17.891 1 89.81 230 GLY B O 1
ATOM 4061 N N . ASN B 1 231 ? -1.169 -19.297 -18.109 1 90.31 231 ASN B N 1
ATOM 4062 C CA . ASN B 1 231 ? -0.112 -18.281 -18.109 1 90.31 231 ASN B CA 1
ATOM 4063 C C . ASN B 1 231 ? -0.165 -17.422 -16.859 1 90.31 231 ASN B C 1
ATOM 4065 O O . ASN B 1 231 ? 0.521 -16.406 -16.766 1 90.31 231 ASN B O 1
ATOM 4069 N N . VAL B 1 232 ? -0.987 -17.844 -15.93 1 94.5 232 VAL B N 1
ATOM 4070 C CA . VAL B 1 232 ? -1.142 -17.078 -14.695 1 94.5 232 VAL B CA 1
ATOM 4071 C C . VAL B 1 232 ? -0.714 -17.938 -13.508 1 94.5 232 VAL B C 1
ATOM 4073 O O . VAL B 1 232 ? -1.13 -19.094 -13.375 1 94.5 232 VAL B O 1
ATOM 4076 N N . LEU B 1 233 ? 0.192 -17.469 -12.742 1 96.81 233 LEU B N 1
ATOM 4077 C CA . LEU B 1 233 ? 0.373 -17.984 -11.391 1 96.81 233 LEU B CA 1
ATOM 4078 C C . LEU B 1 233 ? -0.593 -17.312 -10.422 1 96.81 233 LEU B C 1
ATOM 4080 O O . LEU B 1 233 ? -0.438 -16.141 -10.094 1 96.81 233 LEU B O 1
ATOM 4084 N N . SER B 1 234 ? -1.625 -18.047 -10.016 1 97.19 234 SER B N 1
ATOM 4085 C CA . SER B 1 234 ? -2.592 -17.531 -9.047 1 97.19 234 SER B CA 1
ATOM 4086 C C . SER B 1 234 ? -2.145 -17.828 -7.617 1 97.19 234 SER B C 1
ATOM 4088 O O . SER B 1 234 ? -1.686 -18.938 -7.32 1 97.19 234 SER B O 1
ATOM 4090 N N . ILE B 1 235 ? -2.271 -16.797 -6.688 1 97.19 235 ILE B N 1
ATOM 4091 C CA . ILE B 1 235 ? -1.744 -16.984 -5.34 1 97.19 235 ILE B CA 1
ATOM 4092 C C . ILE B 1 235 ? -2.828 -16.672 -4.316 1 97.19 235 ILE B C 1
ATOM 4094 O O . ILE B 1 235 ? -2.748 -15.656 -3.615 1 97.19 235 ILE B O 1
ATOM 4098 N N . PRO B 1 236 ? -3.828 -17.594 -4.184 1 96.44 236 PRO B N 1
ATOM 4099 C CA . PRO B 1 236 ? -4.836 -17.422 -3.135 1 96.44 236 PRO B CA 1
ATOM 4100 C C . PRO B 1 236 ? -4.273 -17.625 -1.731 1 96.44 236 PRO B C 1
ATOM 4102 O O . PRO B 1 236 ? -3.289 -18.344 -1.557 1 96.44 236 PRO B O 1
ATOM 4105 N N . LYS B 1 237 ? -4.828 -16.969 -0.849 1 95.44 237 LYS B N 1
ATOM 4106 C CA . LYS B 1 237 ? -4.543 -17.234 0.56 1 95.44 237 LYS B CA 1
ATOM 4107 C C . LYS B 1 237 ? -5.344 -18.422 1.071 1 95.44 237 LYS B C 1
ATOM 4109 O O . LYS B 1 237 ? -6.508 -18.594 0.71 1 95.44 237 LYS B O 1
ATOM 4114 N N . ALA B 1 238 ? -4.699 -19.25 1.865 1 95.56 238 ALA B N 1
ATOM 4115 C CA . ALA B 1 238 ? -5.367 -20.297 2.633 1 95.56 238 ALA B CA 1
ATOM 4116 C C . ALA B 1 238 ? -4.824 -20.359 4.059 1 95.56 238 ALA B C 1
ATOM 4118 O O . ALA B 1 238 ? -3.656 -20.703 4.27 1 95.56 238 ALA B O 1
ATOM 4119 N N . GLY B 1 239 ? -5.664 -20.094 5.035 1 96.25 239 GLY B N 1
ATOM 4120 C CA . GLY B 1 239 ? -5.246 -20.109 6.43 1 96.25 239 GLY B CA 1
ATOM 4121 C C . GLY B 1 239 ? -5.535 -21.422 7.121 1 96.25 239 GLY B C 1
ATOM 4122 O O . GLY B 1 239 ? -5.203 -21.609 8.289 1 96.25 239 GLY B O 1
ATOM 4123 N N . THR B 1 240 ? -6.223 -22.375 6.395 1 97.75 240 THR B N 1
ATOM 4124 C CA . THR B 1 240 ? -6.547 -23.688 6.93 1 97.75 240 THR B CA 1
ATOM 4125 C C . THR B 1 240 ? -6.266 -24.781 5.895 1 97.75 240 THR B C 1
ATOM 4127 O O . THR B 1 240 ? -6.223 -24.5 4.691 1 97.75 240 THR B O 1
ATOM 4130 N N . VAL B 1 241 ? -6.098 -25.984 6.418 1 98.56 241 VAL B N 1
ATOM 4131 C CA . VAL B 1 241 ? -5.859 -27.125 5.547 1 98.56 241 VAL B CA 1
ATOM 4132 C C . VAL B 1 241 ? -7.062 -27.344 4.629 1 98.56 241 VAL B C 1
ATOM 4134 O O . VAL B 1 241 ? -6.902 -27.656 3.451 1 98.56 241 VAL B O 1
ATOM 4137 N N . LYS B 1 242 ? -8.242 -27.156 5.207 1 98.12 242 LYS B N 1
ATOM 4138 C CA . LYS B 1 242 ? -9.461 -27.312 4.414 1 98.12 242 LYS B CA 1
ATOM 4139 C C . LYS B 1 242 ? -9.438 -26.406 3.184 1 98.12 242 LYS B C 1
ATOM 4141 O O . LYS B 1 242 ? -9.672 -26.875 2.064 1 98.12 242 LYS B O 1
ATOM 4146 N N . HIS B 1 243 ? -9.125 -25.172 3.34 1 96.81 243 HIS B N 1
ATOM 4147 C CA . HIS B 1 243 ? -9.094 -24.219 2.238 1 96.81 243 HIS B CA 1
ATOM 4148 C C . HIS B 1 243 ? -7.957 -24.531 1.27 1 96.81 243 HIS B C 1
ATOM 4150 O O . HIS B 1 243 ? -8.117 -24.375 0.055 1 96.81 243 HIS B O 1
ATOM 4156 N N . MET B 1 244 ? -6.832 -24.953 1.823 1 98 244 MET B N 1
ATOM 4157 C CA . MET B 1 244 ? -5.711 -25.328 0.968 1 98 244 MET B CA 1
ATOM 4158 C C . MET B 1 244 ? -6.078 -26.516 0.085 1 98 244 MET B C 1
ATOM 4160 O O . MET B 1 244 ? -5.754 -26.531 -1.104 1 98 244 MET B O 1
ATOM 4164 N N . ARG B 1 245 ? -6.754 -27.438 0.642 1 98 245 ARG B N 1
ATOM 4165 C CA . ARG B 1 245 ? -7.203 -28.594 -0.108 1 98 245 ARG B CA 1
ATOM 4166 C C . ARG B 1 245 ? -8.125 -28.188 -1.256 1 98 245 ARG B C 1
ATOM 4168 O O . ARG B 1 245 ? -7.996 -28.703 -2.369 1 98 245 ARG B O 1
ATOM 4175 N N . GLU B 1 246 ? -9.008 -27.328 -0.979 1 97.25 246 GLU B N 1
ATOM 4176 C CA . GLU B 1 246 ? -9.922 -26.828 -2.002 1 97.25 246 GLU B CA 1
ATOM 4177 C C . GLU B 1 246 ? -9.172 -26.094 -3.107 1 97.25 246 GLU B C 1
ATOM 4179 O O . GLU B 1 246 ? -9.492 -26.234 -4.289 1 97.25 246 GLU B O 1
ATOM 4184 N N . ASN B 1 247 ? -8.211 -25.281 -2.686 1 97.75 247 ASN B N 1
ATOM 4185 C CA . ASN B 1 247 ? -7.398 -24.562 -3.67 1 97.75 247 ASN B CA 1
ATOM 4186 C C . ASN B 1 247 ? -6.664 -25.547 -4.594 1 97.75 247 ASN B C 1
ATOM 4188 O O . ASN B 1 247 ? -6.668 -25.359 -5.812 1 97.75 247 ASN B O 1
ATOM 4192 N N . ILE B 1 248 ? -6.047 -26.547 -4.047 1 97.56 248 ILE B N 1
ATOM 4193 C CA . ILE B 1 248 ? -5.281 -27.516 -4.816 1 97.56 248 ILE B CA 1
ATOM 4194 C C . ILE B 1 248 ? -6.203 -28.25 -5.793 1 97.56 248 ILE B C 1
ATOM 4196 O O . ILE B 1 248 ? -5.859 -28.438 -6.961 1 97.56 248 ILE B O 1
ATOM 4200 N N . ALA B 1 249 ? -7.387 -28.562 -5.34 1 97.38 249 ALA B N 1
ATOM 4201 C CA . ALA B 1 249 ? -8.344 -29.297 -6.164 1 97.38 249 ALA B CA 1
ATOM 4202 C C . ALA B 1 249 ? -8.789 -28.469 -7.363 1 97.38 249 ALA B C 1
ATOM 4204 O O . ALA B 1 249 ? -9.148 -29.016 -8.406 1 97.38 249 ALA B O 1
ATOM 4205 N N . ALA B 1 250 ? -8.75 -27.203 -7.254 1 97.44 250 ALA B N 1
ATOM 4206 C CA . ALA B 1 250 ? -9.188 -26.297 -8.32 1 97.44 250 ALA B CA 1
ATOM 4207 C C . ALA B 1 250 ? -8.289 -26.438 -9.547 1 97.44 250 ALA B C 1
ATOM 4209 O O . ALA B 1 250 ? -8.711 -26.109 -10.664 1 97.44 250 ALA B O 1
ATOM 4210 N N . GLN B 1 251 ? -7.059 -26.922 -9.406 1 95.56 251 GLN B N 1
ATOM 4211 C CA . GLN B 1 251 ? -6.105 -27.062 -10.508 1 95.56 251 GLN B CA 1
ATOM 4212 C C . GLN B 1 251 ? -6.602 -28.062 -11.547 1 95.56 251 GLN B C 1
ATOM 4214 O O . GLN B 1 251 ? -6.227 -27.984 -12.719 1 95.56 251 GLN B O 1
ATOM 4219 N N . ASP B 1 252 ? -7.473 -28.922 -11.102 1 94.81 252 ASP B N 1
ATOM 4220 C CA . ASP B 1 252 ? -7.918 -30 -11.977 1 94.81 252 ASP B CA 1
ATOM 4221 C C . ASP B 1 252 ? -9.156 -29.594 -12.766 1 94.81 252 ASP B C 1
ATOM 4223 O O . ASP B 1 252 ? -9.594 -30.312 -13.664 1 94.81 252 ASP B O 1
ATOM 4227 N N . ILE B 1 253 ? -9.703 -28.469 -12.43 1 97.12 253 ILE B N 1
ATOM 4228 C CA . ILE B 1 253 ? -10.922 -28.016 -13.086 1 97.12 253 ILE B CA 1
ATOM 4229 C C . ILE B 1 253 ? -10.586 -27.422 -14.453 1 97.12 253 ILE B C 1
ATOM 4231 O O . ILE B 1 253 ? -9.758 -26.516 -14.555 1 97.12 253 ILE B O 1
ATOM 4235 N N . LYS B 1 254 ? -11.172 -27.969 -15.5 1 96.81 254 LYS B N 1
ATOM 4236 C CA . LYS B 1 254 ? -11.055 -27.453 -16.859 1 96.81 254 LYS B CA 1
ATOM 4237 C C . LYS B 1 254 ? -12.375 -26.828 -17.312 1 96.81 254 LYS B C 1
ATOM 4239 O O . LYS B 1 254 ? -13.367 -27.531 -17.5 1 96.81 254 LYS B O 1
ATOM 4244 N N . LEU B 1 255 ? -12.344 -25.547 -17.516 1 97.94 255 LEU B N 1
ATOM 4245 C CA . LEU B 1 255 ? -13.547 -24.844 -17.953 1 97.94 255 LEU B CA 1
ATOM 4246 C C . LEU B 1 255 ? -13.695 -24.906 -19.469 1 97.94 255 LEU B C 1
ATOM 4248 O O . LEU B 1 255 ? -12.727 -24.688 -20.203 1 97.94 255 LEU B O 1
ATOM 4252 N N . THR B 1 256 ? -14.859 -25.188 -19.953 1 97.62 256 THR B N 1
ATOM 4253 C CA . THR B 1 256 ? -15.141 -25.188 -21.391 1 97.62 256 THR B CA 1
ATOM 4254 C C . THR B 1 256 ? -15.352 -23.75 -21.891 1 97.62 256 THR B C 1
ATOM 4256 O O . THR B 1 256 ? -15.57 -22.844 -21.094 1 97.62 256 THR B O 1
ATOM 4259 N N . SER B 1 257 ? -15.297 -23.672 -23.172 1 97.38 257 SER B N 1
ATOM 4260 C CA . SER B 1 257 ? -15.547 -22.375 -23.781 1 97.38 257 SER B CA 1
ATOM 4261 C C . SER B 1 257 ? -16.953 -21.875 -23.453 1 97.38 257 SER B C 1
ATOM 4263 O O . SER B 1 257 ? -17.141 -20.672 -23.25 1 97.38 257 SER B O 1
ATOM 4265 N N . ASP B 1 258 ? -17.859 -22.766 -23.391 1 97.81 258 ASP B N 1
ATOM 4266 C CA . ASP B 1 258 ? -19.234 -22.391 -23.062 1 97.81 258 ASP B CA 1
ATOM 4267 C C . ASP B 1 258 ? -19.344 -21.906 -21.625 1 97.81 258 ASP B C 1
ATOM 4269 O O . ASP B 1 258 ? -20.062 -20.938 -21.344 1 97.81 258 ASP B O 1
ATOM 4273 N N . GLU B 1 259 ? -18.703 -22.578 -20.781 1 98.25 259 GLU B N 1
ATOM 4274 C CA . GLU B 1 259 ? -18.719 -22.188 -19.375 1 98.25 259 GLU B CA 1
ATOM 4275 C C . GLU B 1 259 ? -18.062 -20.828 -19.172 1 98.25 259 GLU B C 1
ATOM 4277 O O . GLU B 1 259 ? -18.547 -20 -18.391 1 98.25 259 GLU B O 1
ATOM 4282 N N . ILE B 1 260 ? -16.969 -20.625 -19.844 1 98 260 ILE B N 1
ATOM 4283 C CA . ILE B 1 260 ? -16.281 -19.344 -19.781 1 98 260 ILE B CA 1
ATOM 4284 C C . ILE B 1 260 ? -17.203 -18.234 -20.281 1 98 260 ILE B C 1
ATOM 4286 O O . ILE B 1 260 ? -17.281 -17.172 -19.672 1 98 260 ILE B O 1
ATOM 4290 N N . LYS B 1 261 ? -17.875 -18.516 -21.375 1 97.5 261 LYS B N 1
ATOM 4291 C CA . LYS B 1 261 ? -18.828 -17.547 -21.906 1 97.5 261 LYS B CA 1
ATOM 4292 C C . LYS B 1 261 ? -19.938 -17.234 -20.906 1 97.5 261 LYS B C 1
ATOM 4294 O O . LYS B 1 261 ? -20.344 -16.094 -20.766 1 97.5 261 LYS B O 1
ATOM 4299 N N . LEU B 1 262 ? -20.406 -18.281 -20.266 1 97.44 262 LEU B N 1
ATOM 4300 C CA . LEU B 1 262 ? -21.438 -18.109 -19.25 1 97.44 262 LEU B CA 1
ATOM 4301 C C . LEU B 1 262 ? -20.953 -17.203 -18.125 1 97.44 262 LEU B C 1
ATOM 4303 O O . LEU B 1 262 ? -21.672 -16.312 -17.703 1 97.44 262 LEU B O 1
ATOM 4307 N N . ILE B 1 263 ? -19.734 -17.438 -17.672 1 97.94 263 ILE B N 1
ATOM 4308 C CA . ILE B 1 263 ? -19.125 -16.625 -16.609 1 97.94 263 ILE B CA 1
ATOM 4309 C C . ILE B 1 263 ? -18.922 -15.195 -17.094 1 97.94 263 ILE B C 1
ATOM 4311 O O . ILE B 1 263 ? -19.234 -14.242 -16.375 1 97.94 263 ILE B O 1
ATOM 4315 N N . ASP B 1 264 ? -18.516 -15.047 -18.328 1 97.38 264 ASP B N 1
ATOM 4316 C CA . ASP B 1 264 ? -18.234 -13.742 -18.922 1 97.38 264 ASP B CA 1
ATOM 4317 C C . ASP B 1 264 ? -19.5 -12.891 -19.016 1 97.38 264 ASP B C 1
ATOM 4319 O O . ASP B 1 264 ? -19.422 -11.664 -19.016 1 97.38 264 ASP B O 1
ATOM 4323 N N . ASN B 1 265 ? -20.594 -13.539 -19.125 1 97.12 265 ASN B N 1
ATOM 4324 C CA . ASN B 1 265 ? -21.859 -12.797 -19.172 1 97.12 265 ASN B CA 1
ATOM 4325 C C . ASN B 1 265 ? -22.062 -11.977 -17.891 1 97.12 265 ASN B C 1
ATOM 4327 O O . ASN B 1 265 ? -22.625 -10.883 -17.938 1 97.12 265 ASN B O 1
ATOM 4331 N N . ASP B 1 266 ? -21.672 -12.562 -16.797 1 96.62 266 ASP B N 1
ATOM 4332 C CA . ASP B 1 266 ? -21.844 -11.883 -15.523 1 96.62 266 ASP B CA 1
ATOM 4333 C C . ASP B 1 266 ? -20.625 -11 -15.211 1 96.62 266 ASP B C 1
ATOM 4335 O O . ASP B 1 266 ? -20.734 -10.016 -14.484 1 96.62 266 ASP B O 1
ATOM 4339 N N . PHE B 1 267 ? -19.469 -11.359 -15.734 1 97 267 PHE B N 1
ATOM 4340 C CA . PHE B 1 267 ? -18.203 -10.68 -15.523 1 97 267 PHE B CA 1
ATOM 4341 C C . PHE B 1 267 ? -17.5 -10.422 -16.844 1 97 267 PHE B C 1
ATOM 4343 O O . PHE B 1 267 ? -16.547 -11.117 -17.203 1 97 267 PHE B O 1
ATOM 4350 N N . PRO B 1 268 ? -17.906 -9.414 -17.562 1 95.81 268 PRO B N 1
ATOM 4351 C CA . PRO B 1 268 ? -17.391 -9.195 -18.922 1 95.81 268 PRO B CA 1
ATOM 4352 C C . PRO B 1 268 ? -15.945 -8.734 -18.953 1 95.81 268 PRO B C 1
ATOM 4354 O O . PRO B 1 268 ? -15.484 -8.078 -18.016 1 95.81 268 PRO B O 1
ATOM 4357 N N . GLN B 1 269 ? -15.273 -9.031 -19.953 1 95.69 269 GLN B N 1
ATOM 4358 C CA . GLN B 1 269 ? -13.93 -8.531 -20.203 1 95.69 269 GLN B CA 1
ATOM 4359 C C . GLN B 1 269 ? -13.938 -7.02 -20.422 1 95.69 269 GLN B C 1
ATOM 4361 O O . GLN B 1 269 ? -14.875 -6.477 -21 1 95.69 269 GLN B O 1
ATOM 4366 N N . PRO B 1 270 ? -12.867 -6.395 -19.922 1 94.19 270 PRO B N 1
ATOM 4367 C CA . PRO B 1 270 ? -12.781 -4.957 -20.203 1 94.19 270 PRO B CA 1
ATOM 4368 C C . PRO B 1 270 ? -12.633 -4.645 -21.688 1 94.19 270 PRO B C 1
ATOM 4370 O O . PRO B 1 270 ? -11.914 -5.352 -22.406 1 94.19 270 PRO B O 1
ATOM 4373 N N . THR B 1 271 ? -13.258 -3.611 -22.156 1 94.19 271 THR B N 1
ATOM 4374 C CA . THR B 1 271 ? -13.203 -3.223 -23.562 1 94.19 271 THR B CA 1
ATOM 4375 C C . THR B 1 271 ? -12.438 -1.911 -23.734 1 94.19 271 THR B C 1
ATOM 4377 O O . THR B 1 271 ? -12.281 -1.421 -24.859 1 94.19 271 THR B O 1
ATOM 4380 N N . GLU B 1 272 ? -12.086 -1.313 -22.656 1 92 272 GLU B N 1
ATOM 4381 C CA . GLU B 1 272 ? -11.281 -0.095 -22.641 1 92 272 GLU B CA 1
ATOM 4382 C C . GLU B 1 272 ? -10.281 -0.108 -21.484 1 92 272 GLU B C 1
ATOM 4384 O O . GLU B 1 272 ? -10.383 -0.936 -20.578 1 92 272 GLU B O 1
ATOM 4389 N N . LYS B 1 273 ? -9.352 0.779 -21.594 1 87.12 273 LYS B N 1
ATOM 4390 C CA . LYS B 1 273 ? -8.367 0.891 -20.531 1 87.12 273 LYS B CA 1
ATOM 4391 C C . LYS B 1 273 ? -9.023 1.323 -19.219 1 87.12 273 LYS B C 1
ATOM 4393 O O . LYS B 1 273 ? -9.875 2.215 -19.203 1 87.12 273 LYS B O 1
ATOM 4398 N N . THR B 1 274 ? -8.695 0.561 -18.203 1 82.56 274 THR B N 1
ATOM 4399 C CA . THR B 1 274 ? -9.117 0.924 -16.859 1 82.56 274 THR B CA 1
ATOM 4400 C C . THR B 1 274 ? -7.91 1.124 -15.945 1 82.56 274 THR B C 1
ATOM 4402 O O . THR B 1 274 ? -6.844 0.554 -16.188 1 82.56 274 THR B O 1
ATOM 4405 N N . PRO B 1 275 ? -8.031 1.994 -14.945 1 77.81 275 PRO B N 1
ATOM 4406 C CA . PRO B 1 275 ? -6.938 2.105 -13.977 1 77.81 275 PRO B CA 1
ATOM 4407 C C . PRO B 1 275 ? -6.59 0.768 -13.328 1 77.81 275 PRO B C 1
ATOM 4409 O O . PRO B 1 275 ? -7.477 -0.056 -13.086 1 77.81 275 PRO B O 1
ATOM 4412 N N . LEU B 1 276 ? -5.352 0.628 -13.125 1 86.75 276 LEU B N 1
ATOM 4413 C CA . LEU B 1 276 ? -4.918 -0.618 -12.508 1 86.75 276 LEU B CA 1
ATOM 4414 C C . LEU B 1 276 ? -5.516 -0.77 -11.109 1 86.75 276 LEU B C 1
ATOM 4416 O O . LEU B 1 276 ? -5.312 0.084 -10.242 1 86.75 276 LEU B O 1
ATOM 4420 N N . ALA B 1 277 ? -6.281 -1.825 -10.938 1 84.06 277 ALA B N 1
ATOM 4421 C CA . ALA B 1 277 ? -6.867 -2.104 -9.625 1 84.06 277 ALA B CA 1
ATOM 4422 C C . ALA B 1 277 ? -5.824 -2.67 -8.664 1 84.06 277 ALA B C 1
ATOM 4424 O O . ALA B 1 277 ? -4.992 -3.492 -9.062 1 84.06 277 ALA B O 1
ATOM 4425 N N . MET B 1 278 ? -5.82 -2.115 -7.434 1 83.38 278 MET B N 1
ATOM 4426 C CA . MET B 1 278 ? -4.895 -2.602 -6.414 1 83.38 278 MET B CA 1
ATOM 4427 C C . MET B 1 278 ? -5.594 -2.746 -5.066 1 83.38 278 MET B C 1
ATOM 4429 O O . MET B 1 278 ? -6.645 -2.143 -4.84 1 83.38 278 MET B O 1
ATOM 4433 N N . ILE B 1 279 ? -5.051 -3.645 -4.273 1 79.69 279 ILE B N 1
ATOM 4434 C CA . ILE B 1 279 ? -5.535 -3.742 -2.902 1 79.69 279 ILE B CA 1
ATOM 4435 C C . ILE B 1 279 ? -4.352 -3.855 -1.943 1 79.69 279 ILE B C 1
ATOM 4437 O O . ILE B 1 279 ? -3.283 -4.344 -2.32 1 79.69 279 ILE B O 1
#

Solvent-accessible surface area (backbone atoms only — not comparable to full-atom values): 28557 Å² total; per-residue (Å²): 126,79,63,36,44,65,72,59,73,50,43,33,61,34,36,23,35,77,77,39,53,65,44,79,92,46,40,68,42,32,41,47,9,53,40,49,37,48,75,68,72,41,36,36,40,39,48,26,45,70,27,63,66,35,30,22,34,35,46,48,20,60,46,49,59,91,54,66,67,88,66,48,44,37,32,37,28,39,56,29,64,30,38,37,41,70,42,37,49,54,52,48,53,53,48,30,58,40,32,68,46,80,54,33,47,29,42,23,39,51,35,72,35,73,51,56,61,50,47,30,43,50,29,51,52,52,39,34,75,72,54,42,22,72,37,42,32,36,16,60,63,45,56,71,52,48,53,52,40,49,70,30,75,71,32,72,65,40,33,33,42,35,34,56,33,28,74,88,40,42,44,43,67,55,48,40,48,56,50,26,60,76,66,57,30,30,41,32,25,35,40,36,43,46,52,77,91,49,68,64,57,82,84,44,70,53,44,46,52,53,12,57,77,69,74,51,49,50,66,33,46,44,47,23,58,58,32,65,82,58,65,20,27,33,24,45,68,42,61,30,49,70,50,33,52,48,56,60,56,17,72,74,55,79,80,47,72,66,51,50,52,46,42,31,72,81,37,62,77,52,89,57,92,52,77,78,54,44,120,126,80,63,37,46,65,71,60,73,48,44,34,61,34,36,25,35,77,77,37,53,64,45,79,92,46,38,68,43,32,41,48,9,52,41,48,38,48,75,68,72,41,36,36,41,38,50,29,46,69,28,63,65,34,30,22,33,35,44,48,20,61,48,50,59,92,53,66,66,90,67,49,43,37,32,37,29,40,58,29,64,30,36,38,42,71,43,37,51,56,51,47,52,52,48,29,59,40,32,69,47,79,56,33,48,29,42,23,39,51,35,73,37,73,51,57,60,50,47,28,43,50,28,50,51,52,38,34,75,73,55,42,22,72,36,43,34,38,16,58,64,46,58,71,52,49,53,54,39,49,69,31,74,72,32,72,66,39,33,32,41,36,36,56,32,28,74,87,41,42,46,43,66,54,48,40,49,56,52,26,60,76,65,57,29,32,40,33,24,34,38,35,45,45,52,76,91,49,66,64,56,83,83,45,72,54,43,47,52,52,13,57,75,68,74,52,50,50,66,34,46,43,48,22,57,59,32,64,81,61,65,21,27,34,24,45,67,42,61,30,48,71,50,33,51,46,56,61,56,18,73,73,55,79,80,47,72,66,52,50,52,48,42,31,72,80,38,61,77,53,89,56,92,52,76,81,54,44,121

Sequence (558 aa):
MEKSFQENNLSGLGMGTWGIGEDASKKKDELAALRYGLDNGIKVIDTAEMYGEGKSEKLIGEAIKGYDRSQIFLISKFYPYHASPELERQSLEKSLKRLGTDYLDLYLLHWRGDKRLSETVRGLKELQKEGLIRHWGVSNFDVADLEELFSVPGGKDCFANEDLYNLSERGVEYDVLPWQEKHSVSFIGYSPFNSGKGDSIRITNNLKIVARAHNVTPHQIMLAWTMRNGNVLSIPKAGTVKHMRENIAAQDIKLTSDEIKLIDNDFPQPTEKTPLAMIMEKSFQENNLSGLGMGTWGIGEDASKKKDELAALRYGLDNGIKVIDTAEMYGEGKSEKLIGEAIKGYDRSQIFLISKFYPYHASPELERQSLEKSLKRLGTDYLDLYLLHWRGDKRLSETVRGLKELQKEGLIRHWGVSNFDVADLEELFSVPGGKDCFANEDLYNLSERGVEYDVLPWQEKHSVSFIGYSPFNSGKGDSIRITNNLKIVARAHNVTPHQIMLAWTMRNGNVLSIPKAGTVKHMRENIAAQDIKLTSDEIKLIDNDFPQPTEKTPLAMI

Foldseek 3Di:
DQQACVSVVQADEAAEAQVHQQDPVLLVFQLVQLLLCVVVQHAEYEEECPRNNLRSLLSQLVSCPPPDPVSHQYEYEYEQVLQALVSVVVRLVSSCVSNVHQAHAEYEHEADDDDDLLRSQVSVVVCCVVVRYVAYAYELDDPVRLVSQVPHPPSLSHRAYEAADWLQAQLCVPPVVVVCVVSVHAYEHEPLLHDDPSPPDDCDPLLVVQCVVVVADSSLVSSLVQCAVVRYHYHYHDSHNVVSVSNVVSSPDHADPVSVVSSCVVRPHDPDHDRGDDD/DQQACVSVVQADEAAEAQVHQQDPVLLVFQLVQLLLCVVVQHAEYEEECPRNNLRSLLSQLVSCPPPDNVSHQYEYEYEQVLQALVSVVVRLVSSCVSNVHQAHAEYEHEADDDDDLLRSQVSVVVCCVVVRYVAYAYELDDPVRLVSQVPHVPSLSHRAYEAADWLQAQLCVPPVVVVCVVSVHAYEHEPLLNDDPSPPDDCDPLLVVQCVVVVADSSLVSSLVQSAVVRYHYHYHDSHNVVSVSNVVSRPDHADPVSVVSSCVVRPHDPDHDRGDDD

pLDDT: mean 93.61, std 9.97, range [37.56, 98.88]

Organism: Lactobacillus gasseri (NCBI:txid1596)